Protein AF-A0A484WU39-F1 (afdb_monomer_lite)

Organism: NCBI:txid69218

Secondary structure (DSSP, 8-state):
---------HHHHHHHHHHHHHHHHHHH--S-GGG-------S-GGGGTB-TTS-B-EETTEE---HHHHHHHHHHHHHHHHHHHHHHHS-HHHHHHHHHHHHHHHHHHHHHTSHHHHT-EEEETTEEEEHHHHHIIIIIHHHSTT---TTPPPTT-TTT--HHHHHHHHHHS---TT-HHHHHHHHHHHHHHHHHHHHHHHT--HHHHHHHHHHHHHTT-TTGGGHHHHHHHHHHHH--TTTT-TTTT--BBPPBEETTEE--EEEEEGGGGTS-SSEEEEEESSHHHHHHHHHHHHTTSSTTTTTTSS-BTT-S---TT--SS--HHHHHT--GGGGGGTHHHHHHHT-----S-TT-B---TTHHHHHHHTT---TTTS-HHHHHHHHHHHHHTTS-TTSGGGHHHHHHHHHHHHHHHHHTTS--HHHHHHHH-

Structure (mmCIF, N/CA/C/O backbone):
data_AF-A0A484WU39-F1
#
_entry.id   AF-A0A484WU39-F1
#
loop_
_atom_site.group_PDB
_atom_site.id
_atom_site.type_symbol
_atom_site.label_atom_id
_atom_site.label_alt_id
_atom_site.label_comp_id
_atom_site.label_asym_id
_atom_site.label_entity_id
_atom_site.label_seq_id
_atom_site.pdbx_PDB_ins_code
_atom_site.Cartn_x
_atom_site.Cartn_y
_atom_site.Cartn_z
_atom_site.occupancy
_atom_site.B_iso_or_equiv
_atom_site.auth_seq_id
_atom_site.auth_comp_id
_atom_site.auth_asym_id
_atom_site.auth_atom_id
_atom_site.pdbx_PDB_model_num
ATOM 1 N N . MET A 1 1 ? 24.086 42.052 -12.060 1.00 35.50 1 MET A N 1
ATOM 2 C CA . MET A 1 1 ? 24.869 40.799 -11.997 1.00 35.50 1 MET A CA 1
ATOM 3 C C . MET A 1 1 ? 24.127 39.831 -11.094 1.00 35.50 1 MET A C 1
ATOM 5 O O . MET A 1 1 ? 24.145 40.022 -9.888 1.00 35.50 1 MET A O 1
ATOM 9 N N . TYR A 1 2 ? 23.417 38.855 -11.661 1.00 31.81 2 TYR A N 1
ATOM 10 C CA . TYR A 1 2 ? 22.875 37.745 -10.876 1.00 31.81 2 TYR A CA 1
ATOM 11 C C . TYR A 1 2 ? 24.023 36.770 -10.610 1.00 31.81 2 TYR A C 1
ATOM 13 O O . TYR A 1 2 ? 24.572 36.202 -11.552 1.00 31.81 2 TYR A O 1
ATOM 21 N N . GLN A 1 3 ? 24.427 36.626 -9.348 1.00 30.67 3 GLN A N 1
ATOM 22 C CA . GLN A 1 3 ? 25.352 35.571 -8.946 1.00 30.67 3 GLN A CA 1
ATOM 23 C C . GLN A 1 3 ? 24.655 34.226 -9.166 1.00 30.67 3 GLN A C 1
ATOM 25 O O . GLN A 1 3 ? 23.622 33.943 -8.560 1.00 30.67 3 GLN A O 1
ATOM 30 N N . SER A 1 4 ? 25.208 33.409 -10.062 1.00 32.44 4 SER A N 1
ATOM 31 C CA . SER A 1 4 ? 24.806 32.018 -10.217 1.00 32.44 4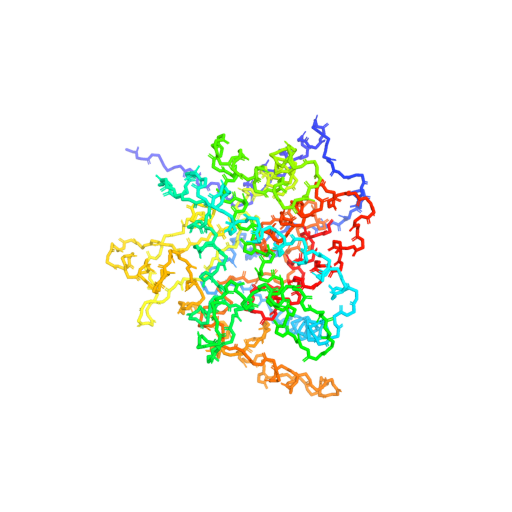 SER A CA 1
ATOM 32 C C . SER A 1 4 ? 25.128 31.287 -8.917 1.00 32.44 4 SER A C 1
ATOM 34 O O . SER A 1 4 ? 26.300 31.088 -8.591 1.00 32.44 4 SER A O 1
ATOM 36 N N . ALA A 1 5 ? 24.103 30.895 -8.162 1.00 38.00 5 ALA A N 1
ATOM 37 C CA . ALA A 1 5 ? 24.281 29.930 -7.090 1.00 38.00 5 ALA A CA 1
ATOM 38 C C . ALA A 1 5 ? 24.893 28.664 -7.707 1.00 38.00 5 ALA A C 1
ATOM 40 O O . ALA A 1 5 ? 24.279 28.035 -8.571 1.00 38.00 5 ALA A O 1
ATOM 41 N N . SER A 1 6 ? 26.128 28.347 -7.311 1.00 38.78 6 SER A N 1
ATOM 42 C CA . SER A 1 6 ? 26.809 27.118 -7.710 1.00 38.78 6 SER A CA 1
ATOM 43 C C . SER A 1 6 ? 25.911 25.935 -7.351 1.00 38.78 6 SER A C 1
ATOM 45 O O . SER A 1 6 ? 25.618 25.698 -6.175 1.00 38.78 6 SER A O 1
ATOM 47 N N . ARG A 1 7 ? 25.400 25.237 -8.371 1.00 44.28 7 ARG A N 1
ATOM 48 C CA . ARG A 1 7 ? 24.657 23.991 -8.185 1.00 44.28 7 ARG A CA 1
ATOM 49 C C . ARG A 1 7 ? 25.669 22.942 -7.747 1.00 44.28 7 ARG A C 1
ATOM 51 O O . ARG A 1 7 ? 26.420 22.442 -8.576 1.00 44.28 7 ARG A O 1
ATOM 58 N N . ARG A 1 8 ? 25.686 22.642 -6.448 1.00 52.34 8 ARG A N 1
ATOM 59 C CA . ARG A 1 8 ? 26.423 21.494 -5.911 1.00 52.34 8 ARG A CA 1
ATOM 60 C C . ARG A 1 8 ? 25.999 20.236 -6.663 1.00 52.34 8 ARG A C 1
ATOM 62 O O . ARG A 1 8 ? 24.806 20.041 -6.910 1.00 52.34 8 ARG A O 1
ATOM 69 N N . SER A 1 9 ? 26.967 19.408 -7.025 1.00 52.91 9 SER A N 1
ATOM 70 C CA . SER A 1 9 ? 26.707 18.122 -7.663 1.00 52.91 9 SER A CA 1
ATOM 71 C C . SER A 1 9 ? 26.017 17.158 -6.689 1.00 52.91 9 SER A C 1
ATOM 73 O O . SER A 1 9 ? 26.140 17.277 -5.466 1.00 52.91 9 SER A O 1
ATOM 75 N N . SER A 1 10 ? 25.291 16.172 -7.223 1.00 46.12 10 SER A N 1
ATOM 76 C CA . SER A 1 10 ? 24.667 15.113 -6.416 1.00 46.12 10 SER A CA 1
ATOM 77 C C . SER A 1 10 ? 25.695 14.338 -5.584 1.00 46.12 10 SER A C 1
ATOM 79 O O . SER A 1 10 ? 25.391 13.935 -4.464 1.00 46.12 10 SER A O 1
ATOM 81 N N . GLN A 1 11 ? 26.919 14.191 -6.101 1.00 51.00 11 GLN A N 1
ATOM 82 C CA . GLN A 1 11 ? 28.034 13.540 -5.416 1.00 51.00 11 GLN A CA 1
ATOM 83 C C . GLN A 1 11 ? 28.515 14.354 -4.204 1.00 51.00 11 GLN A C 1
ATOM 85 O O . GLN A 1 11 ? 28.617 13.816 -3.106 1.00 51.00 11 GLN A O 1
ATOM 90 N N . GLU A 1 12 ? 28.707 15.669 -4.354 1.00 56.34 12 GLU A N 1
ATOM 91 C CA . GLU A 1 12 ? 29.089 16.551 -3.238 1.00 56.34 12 GLU A CA 1
ATOM 92 C C . GLU A 1 12 ? 28.027 16.572 -2.130 1.00 56.34 12 GLU A C 1
ATOM 94 O O . GLU A 1 12 ? 28.353 16.559 -0.941 1.00 56.34 12 GLU A O 1
ATOM 99 N N . LEU A 1 13 ? 26.743 16.576 -2.509 1.00 52.53 13 LEU A N 1
ATOM 100 C CA . LEU A 1 13 ? 25.635 16.489 -1.556 1.00 52.53 13 LEU A CA 1
ATOM 101 C C . LEU A 1 13 ? 25.612 15.136 -0.831 1.00 52.53 13 LEU A C 1
ATOM 103 O O . LEU A 1 13 ? 25.341 15.100 0.370 1.00 52.53 13 LEU A O 1
ATOM 107 N N . TYR A 1 14 ? 25.910 14.042 -1.532 1.00 53.31 14 TYR A N 1
ATOM 108 C CA . TYR A 1 14 ? 25.995 12.704 -0.951 1.00 53.31 14 TYR A CA 1
ATOM 109 C C . TYR A 1 14 ? 27.147 12.583 0.054 1.00 53.31 14 TYR A C 1
ATOM 111 O O . TYR A 1 14 ? 26.922 12.130 1.180 1.00 53.31 14 TYR A O 1
ATOM 119 N N . ASP A 1 15 ? 28.346 13.043 -0.304 1.00 60.75 15 ASP A N 1
ATOM 120 C CA . ASP A 1 15 ? 29.535 12.947 0.548 1.00 60.75 15 ASP A CA 1
ATOM 121 C C . ASP A 1 15 ? 29.416 13.827 1.803 1.00 60.75 15 ASP A C 1
ATOM 123 O O . ASP A 1 15 ? 29.722 13.388 2.917 1.00 60.75 15 ASP A O 1
ATOM 127 N N . GLU A 1 16 ? 28.873 15.044 1.671 1.00 64.69 16 GLU A N 1
ATOM 128 C CA . GLU A 1 16 ? 28.603 15.919 2.818 1.00 64.69 16 GLU A CA 1
ATOM 129 C C . GLU A 1 16 ? 27.640 15.257 3.816 1.00 64.69 16 GLU A C 1
ATOM 131 O O . GLU A 1 16 ? 27.845 15.303 5.035 1.00 64.69 16 GLU A O 1
ATOM 136 N N . ARG A 1 17 ? 26.575 14.637 3.302 1.00 59.19 17 ARG A N 1
ATOM 137 C CA . ARG A 1 17 ? 25.551 13.994 4.127 1.00 59.19 17 ARG A CA 1
ATOM 138 C C . ARG A 1 17 ? 26.039 12.683 4.726 1.00 59.19 17 ARG A C 1
ATOM 140 O O . ARG A 1 17 ? 25.711 12.409 5.878 1.00 59.19 17 ARG A O 1
ATOM 147 N N . ARG A 1 18 ? 26.873 11.919 4.011 1.00 61.41 18 ARG A N 1
ATOM 148 C CA . ARG A 1 18 ? 27.587 10.757 4.559 1.00 61.41 18 ARG A CA 1
ATOM 149 C C . ARG A 1 18 ? 28.419 11.148 5.777 1.00 61.41 18 ARG A C 1
ATOM 151 O O . ARG A 1 18 ? 28.264 10.529 6.823 1.00 61.41 18 ARG A O 1
ATOM 158 N N . ARG A 1 19 ? 29.212 12.216 5.684 1.00 65.94 19 ARG A N 1
ATOM 159 C CA . ARG A 1 19 ? 30.026 12.692 6.812 1.00 65.94 19 ARG A CA 1
ATOM 160 C C . ARG A 1 19 ? 29.168 13.125 8.006 1.00 65.94 19 ARG A C 1
ATOM 162 O O . ARG A 1 19 ? 29.470 12.778 9.141 1.00 65.94 19 ARG A O 1
ATOM 169 N N . LYS A 1 20 ? 28.065 13.844 7.760 1.00 61.12 20 LYS A N 1
ATOM 170 C CA . LYS A 1 20 ? 27.102 14.222 8.816 1.00 61.12 20 LYS A CA 1
ATOM 171 C C . LYS A 1 20 ? 26.480 12.999 9.506 1.00 61.12 20 LYS A C 1
ATOM 173 O O . LYS A 1 20 ? 26.191 13.076 10.695 1.00 61.12 20 LYS A O 1
ATOM 178 N N . ARG A 1 21 ? 26.288 11.879 8.794 1.00 58.31 21 ARG A N 1
ATOM 179 C CA . ARG A 1 21 ? 25.801 10.611 9.372 1.00 58.31 21 ARG A CA 1
ATOM 180 C C . ARG A 1 21 ? 26.804 9.958 10.292 1.00 58.31 21 ARG A C 1
ATOM 182 O O . ARG A 1 21 ? 26.424 9.576 11.388 1.00 58.31 21 ARG A O 1
ATOM 189 N N . GLU A 1 22 ? 28.042 9.812 9.833 1.00 62.62 22 GLU A N 1
ATOM 190 C CA . GLU A 1 22 ? 29.118 9.214 10.629 1.00 62.62 22 GLU A CA 1
ATOM 191 C C . GLU A 1 22 ? 29.241 9.973 11.961 1.00 62.62 22 GLU A C 1
ATOM 193 O O . GLU A 1 22 ? 29.176 9.367 13.025 1.00 62.62 22 GLU A O 1
ATOM 198 N N . GLN A 1 23 ? 29.190 11.308 11.905 1.00 63.06 23 GLN A N 1
ATOM 199 C CA . GLN A 1 23 ? 29.169 12.172 13.090 1.00 63.06 23 GLN A CA 1
ATOM 200 C C . GLN A 1 23 ? 27.918 11.998 13.966 1.00 63.06 23 GLN A C 1
ATOM 202 O O . GLN A 1 23 ? 28.016 11.973 15.189 1.00 63.06 23 GLN A O 1
ATOM 207 N N . LYS A 1 24 ? 26.728 11.878 13.364 1.00 55.53 24 LYS A N 1
ATOM 208 C CA . LYS A 1 24 ? 25.477 11.677 14.110 1.00 55.53 24 LYS A CA 1
ATOM 209 C C . LYS A 1 24 ? 25.431 10.306 14.791 1.00 55.53 24 LYS A C 1
ATOM 211 O O . LYS A 1 24 ? 24.973 10.215 15.921 1.00 55.53 24 LYS A O 1
ATOM 216 N N . ARG A 1 25 ? 25.941 9.255 14.144 1.00 58.09 25 ARG A N 1
ATOM 217 C CA . ARG A 1 25 ? 26.070 7.907 14.724 1.00 58.09 25 ARG A CA 1
ATOM 218 C C . ARG A 1 25 ? 27.012 7.890 15.917 1.00 58.09 25 ARG A C 1
ATOM 220 O O . ARG A 1 25 ? 26.671 7.302 16.936 1.00 58.09 25 ARG A O 1
ATOM 227 N N . GLU A 1 26 ? 28.157 8.558 15.789 1.00 57.31 26 GLU A N 1
ATOM 228 C CA . GLU A 1 26 ? 29.127 8.710 16.877 1.00 57.31 26 GLU A CA 1
ATOM 229 C C . GLU A 1 26 ? 28.535 9.447 18.086 1.00 57.31 26 GLU A C 1
ATOM 231 O O . GLU A 1 26 ? 28.885 9.130 19.220 1.00 57.31 26 GLU A O 1
ATOM 236 N N . TYR A 1 27 ? 27.642 10.415 17.855 1.00 50.19 27 TYR A N 1
ATOM 237 C CA . TYR A 1 27 ? 27.148 11.307 18.906 1.00 50.19 27 TYR A CA 1
ATOM 238 C C . TYR A 1 27 ? 25.800 10.895 19.515 1.00 50.19 27 TYR A C 1
ATOM 240 O O . TYR A 1 27 ? 25.574 11.104 20.704 1.00 50.19 27 TYR A O 1
ATOM 248 N N . GLU A 1 28 ? 24.892 10.334 18.716 1.00 50.19 28 GLU A N 1
ATOM 249 C CA . GLU A 1 28 ? 23.502 10.073 19.115 1.00 50.19 28 GLU A CA 1
ATOM 250 C C . GLU A 1 28 ? 23.181 8.584 19.308 1.00 50.19 28 GLU A C 1
ATOM 252 O O . GLU A 1 28 ? 22.129 8.285 19.862 1.00 50.19 28 GLU A O 1
ATOM 257 N N . GLY A 1 29 ? 24.068 7.664 18.899 1.00 46.62 29 GLY A N 1
ATOM 258 C CA . GLY A 1 29 ? 23.895 6.214 19.059 1.00 46.62 29 GLY A CA 1
ATOM 259 C C . GLY A 1 29 ? 22.648 5.669 18.349 1.00 46.62 29 GLY A C 1
ATOM 260 O O . GLY A 1 29 ? 21.556 5.655 18.910 1.00 46.62 29 GLY A O 1
ATOM 261 N N . GLU A 1 30 ? 22.778 5.187 17.108 1.00 48.22 30 GLU A N 1
ATOM 262 C CA . GLU A 1 30 ? 21.625 4.600 16.406 1.00 48.22 30 GLU A CA 1
ATOM 263 C C . GLU A 1 30 ? 21.184 3.250 17.006 1.00 48.22 30 GLU A C 1
ATOM 265 O O . GLU A 1 30 ? 21.978 2.349 17.285 1.00 48.22 30 GLU A O 1
ATOM 270 N N . LEU A 1 31 ? 19.861 3.147 17.167 1.00 42.59 31 LEU A N 1
ATOM 271 C CA . LEU A 1 31 ? 19.065 2.018 17.640 1.00 42.59 31 LEU A CA 1
ATOM 272 C C . LEU A 1 31 ? 19.053 0.860 16.626 1.00 42.59 31 LEU A C 1
ATOM 274 O O . LEU A 1 31 ? 18.056 0.666 15.940 1.00 42.59 31 LEU A O 1
ATOM 278 N N . ASN A 1 32 ? 20.130 0.084 16.525 1.00 41.97 32 ASN A N 1
ATOM 279 C CA . ASN A 1 32 ? 20.010 -1.374 16.397 1.00 41.97 32 ASN A CA 1
ATOM 280 C C . ASN A 1 32 ? 21.382 -2.053 16.575 1.00 41.97 32 ASN A C 1
ATOM 282 O O . ASN A 1 32 ? 22.242 -1.924 15.702 1.00 41.97 32 ASN A O 1
ATOM 286 N N . PRO A 1 33 ? 21.600 -2.822 17.658 1.00 36.50 33 PRO A N 1
ATOM 287 C CA . PRO A 1 33 ? 22.814 -3.624 17.844 1.00 36.50 33 PRO A CA 1
ATOM 288 C C . PRO A 1 33 ? 23.061 -4.643 16.715 1.00 36.50 33 PRO A C 1
ATOM 290 O O . PRO A 1 33 ? 24.196 -5.073 16.515 1.00 36.50 33 PRO A O 1
ATOM 293 N N . GLU A 1 34 ? 22.021 -5.004 15.955 1.00 37.81 34 GLU A N 1
ATOM 294 C CA . GLU A 1 34 ? 22.088 -5.966 14.845 1.00 37.81 34 GLU A CA 1
ATOM 295 C C . GLU A 1 34 ? 22.622 -5.377 13.527 1.00 37.81 34 GLU A C 1
ATOM 297 O O . GLU A 1 34 ? 22.935 -6.121 12.602 1.00 37.81 34 GLU A O 1
ATOM 302 N N . GLN A 1 35 ? 22.850 -4.059 13.443 1.00 42.84 35 GLN A N 1
ATOM 303 C CA . GLN A 1 35 ? 23.537 -3.441 12.296 1.00 42.84 35 GLN A CA 1
ATOM 304 C C . GLN A 1 35 ? 25.073 -3.483 12.399 1.00 42.84 35 GLN A C 1
ATOM 306 O O . GLN A 1 35 ? 25.769 -2.878 11.585 1.00 42.84 35 GLN A O 1
ATOM 311 N N . ASN A 1 36 ? 25.624 -4.284 13.318 1.00 36.28 36 ASN A N 1
ATOM 312 C CA . ASN A 1 36 ? 27.038 -4.688 13.326 1.00 36.28 36 ASN A CA 1
ATOM 313 C C . ASN A 1 36 ? 27.390 -5.705 12.217 1.00 36.28 36 ASN A C 1
ATOM 315 O O . ASN A 1 36 ? 28.358 -6.456 12.324 1.00 36.28 36 ASN A O 1
ATOM 319 N N . LEU A 1 37 ? 26.642 -5.715 11.113 1.00 35.12 37 LEU A N 1
ATOM 320 C CA . LEU A 1 37 ? 27.137 -6.232 9.847 1.00 35.12 37 LEU A CA 1
ATOM 321 C C . LEU A 1 37 ? 28.047 -5.163 9.246 1.00 35.12 37 LEU A C 1
ATOM 323 O O . LEU A 1 37 ? 27.627 -4.356 8.418 1.00 35.12 37 LEU A O 1
ATOM 327 N N . THR A 1 38 ? 29.315 -5.169 9.655 1.00 32.59 38 THR A N 1
ATOM 328 C CA . THR A 1 38 ? 30.425 -4.581 8.899 1.00 32.59 38 THR A CA 1
ATOM 329 C C . THR A 1 38 ? 30.429 -5.188 7.495 1.00 32.59 38 THR A C 1
ATOM 331 O O . THR A 1 38 ? 31.120 -6.160 7.208 1.00 32.59 38 THR A O 1
ATOM 334 N N . THR A 1 39 ? 29.605 -4.647 6.600 1.00 41.03 39 THR A N 1
ATOM 335 C CA . THR A 1 39 ? 29.518 -5.103 5.219 1.00 41.03 39 THR A CA 1
ATOM 336 C C . THR A 1 39 ? 30.247 -4.117 4.330 1.00 41.03 39 THR A C 1
ATOM 338 O O . THR A 1 39 ? 29.857 -2.975 4.109 1.00 41.03 39 THR A O 1
ATOM 341 N N . HIS A 1 40 ? 31.383 -4.613 3.855 1.00 37.16 40 HIS A N 1
ATOM 342 C CA . HIS A 1 40 ? 32.218 -4.083 2.798 1.00 37.16 40 HIS A CA 1
ATOM 343 C C . HIS A 1 40 ? 31.400 -3.784 1.532 1.00 37.16 40 HIS A C 1
ATOM 345 O O . HIS A 1 40 ? 31.310 -4.615 0.630 1.00 37.16 40 HIS A O 1
ATOM 351 N N . VAL A 1 41 ? 30.831 -2.586 1.427 1.00 38.12 41 VAL A N 1
ATOM 352 C CA . VAL A 1 41 ? 30.378 -2.052 0.140 1.00 38.12 41 VAL A CA 1
ATOM 353 C C . VAL A 1 41 ? 31.490 -1.152 -0.393 1.00 38.12 41 VAL A C 1
ATOM 355 O O . VAL A 1 41 ? 31.602 0.012 -0.021 1.00 38.12 41 VAL A O 1
ATOM 358 N N . ASN A 1 42 ? 32.364 -1.718 -1.231 1.00 36.50 42 ASN A N 1
ATOM 359 C CA . ASN A 1 42 ? 33.286 -0.922 -2.041 1.00 36.50 42 ASN A CA 1
ATOM 360 C C . ASN A 1 42 ? 32.492 -0.273 -3.190 1.00 36.50 42 ASN A C 1
ATOM 362 O O . ASN A 1 42 ? 31.865 -0.986 -3.979 1.00 36.50 42 ASN A O 1
ATOM 366 N N . GLY A 1 43 ? 32.539 1.059 -3.273 1.00 41.81 43 GLY A N 1
ATOM 367 C CA . GLY A 1 43 ? 31.878 1.877 -4.302 1.00 41.81 43 GLY A CA 1
ATOM 368 C C . GLY A 1 43 ? 30.661 2.657 -3.791 1.00 41.81 43 GLY A C 1
ATOM 369 O O . GLY A 1 43 ? 29.949 2.216 -2.887 1.00 41.81 43 GLY A O 1
ATOM 370 N N . SER A 1 44 ? 30.430 3.847 -4.351 1.00 45.62 44 SER A N 1
ATOM 371 C CA . SER A 1 44 ? 29.273 4.691 -4.026 1.00 45.62 44 SER A CA 1
ATOM 372 C C . SER A 1 44 ? 27.963 4.058 -4.518 1.00 45.62 44 SER A C 1
ATOM 374 O O . SER A 1 44 ? 27.888 3.562 -5.639 1.00 45.62 44 SER A O 1
ATOM 376 N N . VAL A 1 45 ? 26.877 4.139 -3.734 1.00 47.25 45 VAL A N 1
ATOM 377 C CA . VAL A 1 45 ? 25.521 3.787 -4.218 1.00 47.25 45 VAL A CA 1
ATOM 378 C C . VAL A 1 45 ? 25.155 4.620 -5.458 1.00 47.25 45 VAL A C 1
ATOM 380 O O . VAL A 1 45 ? 24.414 4.148 -6.320 1.00 47.25 45 VAL A O 1
ATOM 383 N N . LEU A 1 46 ? 25.732 5.824 -5.585 1.00 43.97 46 LEU A N 1
ATOM 384 C CA . LEU A 1 46 ? 25.581 6.678 -6.760 1.00 43.97 46 LEU A CA 1
ATOM 385 C C . LEU A 1 46 ? 26.244 6.103 -8.011 1.00 43.97 46 LEU A C 1
ATOM 387 O O . LEU A 1 46 ? 25.619 6.170 -9.059 1.00 43.97 46 LEU A O 1
ATOM 391 N N . GLU A 1 47 ? 27.408 5.448 -7.913 1.00 45.81 47 GLU A N 1
ATOM 392 C CA . GLU A 1 47 ? 28.116 4.860 -9.072 1.00 45.81 47 GLU A CA 1
ATOM 393 C C . GLU A 1 47 ? 27.250 3.856 -9.853 1.00 45.81 47 GLU A C 1
ATOM 395 O O . GLU A 1 47 ? 27.507 3.587 -11.021 1.00 45.81 47 GLU A O 1
ATOM 400 N N . ARG A 1 48 ? 26.208 3.298 -9.222 1.00 49.56 48 ARG A N 1
ATOM 401 C CA . ARG A 1 48 ? 25.285 2.325 -9.831 1.00 49.56 48 ARG A CA 1
ATOM 402 C C . ARG A 1 48 ? 24.036 2.953 -10.454 1.00 49.56 48 ARG A C 1
ATOM 404 O O . ARG A 1 48 ? 23.289 2.245 -11.125 1.00 49.56 48 ARG A O 1
ATOM 411 N N . ILE A 1 49 ? 23.788 4.241 -10.209 1.00 47.91 49 ILE A N 1
ATOM 412 C CA . ILE A 1 49 ? 22.632 4.995 -10.728 1.00 47.91 49 ILE A CA 1
ATOM 413 C C . ILE A 1 49 ? 23.035 6.292 -11.444 1.00 47.91 49 ILE A C 1
ATOM 415 O O . ILE A 1 49 ? 22.169 7.052 -11.876 1.00 47.91 49 ILE A O 1
ATOM 419 N N . THR A 1 50 ? 24.333 6.562 -11.570 1.00 47.19 50 THR A N 1
ATOM 420 C CA . THR A 1 50 ? 24.893 7.663 -12.352 1.00 47.19 50 THR A CA 1
ATOM 421 C C . THR A 1 50 ? 25.557 7.138 -13.623 1.00 47.19 50 THR A C 1
ATOM 423 O O . THR A 1 50 ? 26.050 6.015 -13.637 1.00 47.19 50 THR A O 1
ATOM 426 N N . ASN A 1 51 ? 25.581 7.931 -14.696 1.00 51.94 51 ASN A N 1
ATOM 427 C CA . ASN A 1 51 ? 26.369 7.610 -15.890 1.00 51.94 51 ASN A CA 1
ATOM 428 C C . ASN A 1 51 ? 27.877 7.787 -15.614 1.00 51.94 51 ASN A C 1
ATOM 430 O O . ASN A 1 51 ? 28.272 8.230 -14.534 1.00 51.94 51 ASN A O 1
ATOM 434 N N . ASP A 1 52 ? 28.707 7.506 -16.621 1.00 46.75 52 ASP A N 1
ATOM 435 C CA . ASP A 1 52 ? 30.173 7.661 -16.571 1.00 46.75 52 ASP A CA 1
ATOM 436 C C . ASP A 1 52 ? 30.639 9.108 -16.281 1.00 46.75 52 ASP A C 1
ATOM 438 O O . ASP A 1 52 ? 31.809 9.347 -15.992 1.00 46.75 52 ASP A O 1
ATOM 442 N N . GLU A 1 53 ? 29.724 10.081 -16.324 1.00 50.28 53 GLU A N 1
ATOM 443 C CA . GLU A 1 53 ? 29.955 11.502 -16.039 1.00 50.28 53 GLU A CA 1
ATOM 444 C C . GLU A 1 53 ? 29.464 11.909 -14.632 1.00 50.28 53 GLU A C 1
ATOM 446 O O . GLU A 1 53 ? 29.531 13.082 -14.261 1.00 50.28 53 GLU A O 1
ATOM 451 N N . GLY A 1 54 ? 28.941 10.964 -13.838 1.00 48.00 54 GLY A N 1
ATOM 452 C CA . GLY A 1 54 ? 28.412 11.213 -12.493 1.00 48.00 54 GLY A CA 1
ATOM 453 C C . GLY A 1 54 ? 27.011 11.840 -12.456 1.00 48.00 54 GLY A C 1
ATOM 454 O O . GLY A 1 54 ? 26.533 12.223 -11.385 1.00 48.00 54 GLY A O 1
ATOM 455 N N . ALA A 1 55 ? 26.317 11.944 -13.595 1.00 47.97 55 ALA A N 1
ATOM 456 C CA . ALA A 1 55 ? 24.942 12.429 -13.655 1.00 47.97 55 ALA A CA 1
ATOM 457 C C . ALA A 1 55 ? 23.963 11.312 -13.276 1.00 47.97 55 ALA A C 1
ATOM 459 O O . ALA A 1 55 ? 24.006 10.229 -13.853 1.00 47.97 55 ALA A O 1
ATOM 460 N N . VAL A 1 56 ? 23.060 11.580 -12.325 1.00 50.75 56 VAL A N 1
ATOM 461 C CA . VAL A 1 56 ? 22.000 10.640 -11.915 1.00 50.75 56 VAL A CA 1
ATOM 462 C C . VAL A 1 56 ? 21.123 10.321 -13.125 1.00 50.75 56 VAL A C 1
ATOM 464 O O . VAL A 1 56 ? 20.437 11.203 -13.639 1.00 50.75 56 VAL A O 1
ATOM 467 N N . VAL A 1 57 ? 21.113 9.064 -13.566 1.00 50.16 57 VAL A N 1
ATOM 468 C CA . VAL A 1 57 ? 20.293 8.603 -14.695 1.00 50.16 57 VAL A CA 1
ATOM 469 C C . VAL A 1 57 ? 18.970 8.063 -14.163 1.00 50.16 57 VAL A C 1
ATOM 471 O O . VAL A 1 57 ? 18.636 6.893 -14.309 1.00 50.16 57 VAL A O 1
ATOM 474 N N . SER A 1 58 ? 18.229 8.935 -13.487 1.00 48.50 58 SER A N 1
ATOM 475 C CA . SER A 1 58 ? 16.800 8.771 -13.239 1.00 48.50 58 SER A CA 1
ATOM 476 C C . SER A 1 58 ? 16.110 9.840 -14.064 1.00 48.50 58 SER A C 1
ATOM 478 O O . SER A 1 58 ? 16.108 11.012 -13.682 1.00 48.50 58 SER A O 1
ATOM 480 N N . SER A 1 59 ? 15.546 9.454 -15.200 1.00 51.41 59 SER A N 1
ATOM 481 C CA . SER A 1 59 ? 14.788 10.366 -16.049 1.00 51.41 59 SER A CA 1
ATOM 482 C C . SER A 1 59 ? 13.343 9.877 -16.218 1.00 51.41 59 SER A C 1
ATOM 484 O O . SER A 1 59 ? 13.008 8.752 -15.829 1.00 51.41 59 SER A O 1
ATOM 486 N N . PRO A 1 60 ? 12.436 10.690 -16.787 1.00 48.81 60 PRO A N 1
ATOM 487 C CA . PRO A 1 60 ? 11.104 10.219 -17.178 1.00 48.81 60 PRO A CA 1
ATOM 488 C C . PRO A 1 60 ? 11.138 8.976 -18.093 1.00 48.81 60 PRO A C 1
ATOM 490 O O . PRO A 1 60 ? 10.182 8.199 -18.129 1.00 48.81 60 PRO A O 1
ATOM 493 N N . GLU A 1 61 ? 12.250 8.757 -18.797 1.00 52.69 61 GLU A N 1
ATOM 494 C CA . GLU A 1 61 ? 12.534 7.600 -19.654 1.00 52.69 61 GLU A CA 1
ATOM 495 C C . GLU A 1 61 ? 13.001 6.355 -18.875 1.00 52.69 61 GLU A C 1
ATOM 497 O O . GLU A 1 61 ? 13.042 5.259 -19.434 1.00 52.69 61 GLU A O 1
ATOM 502 N N . GLY A 1 62 ? 13.276 6.490 -17.576 1.00 57.19 62 GLY A N 1
ATOM 503 C CA . GLY A 1 62 ? 13.685 5.413 -16.681 1.00 57.19 62 GLY A CA 1
ATOM 504 C C . GLY A 1 62 ? 15.178 5.432 -16.363 1.00 57.19 62 GLY A C 1
ATOM 505 O O . GLY A 1 62 ? 15.842 6.466 -16.427 1.00 57.19 62 GLY A O 1
ATOM 506 N N . VAL A 1 63 ? 15.691 4.267 -15.972 1.00 59.34 63 VAL A N 1
ATOM 507 C CA . VAL A 1 63 ? 17.088 4.071 -15.566 1.00 59.34 63 VAL A CA 1
ATOM 508 C C . VAL A 1 63 ? 17.842 3.436 -16.712 1.00 59.34 63 VAL A C 1
ATOM 510 O O . VAL A 1 63 ? 17.427 2.385 -17.208 1.00 59.34 63 VAL A O 1
ATOM 513 N N . ASN A 1 64 ? 18.957 4.035 -17.122 1.00 57.38 64 ASN A N 1
ATOM 514 C CA . ASN A 1 64 ? 19.803 3.410 -18.127 1.00 57.38 64 ASN A CA 1
ATOM 515 C C . ASN A 1 64 ? 20.613 2.282 -17.477 1.00 57.38 64 ASN A C 1
ATOM 517 O O . ASN A 1 64 ? 21.496 2.527 -16.659 1.00 57.38 64 ASN A O 1
ATOM 521 N N . ILE A 1 65 ? 20.286 1.041 -17.827 1.00 64.88 65 ILE A N 1
ATOM 522 C CA . ILE A 1 65 ? 20.965 -0.158 -17.341 1.00 64.88 65 ILE A CA 1
ATOM 523 C C . ILE A 1 65 ? 21.565 -0.915 -18.521 1.00 64.88 65 ILE A C 1
ATOM 525 O O . ILE A 1 65 ? 20.958 -1.027 -19.586 1.00 64.88 65 ILE A O 1
ATOM 529 N N . ASN A 1 66 ? 22.766 -1.459 -18.331 1.00 63.09 66 ASN A N 1
ATOM 530 C CA . ASN A 1 66 ? 23.419 -2.242 -19.375 1.00 63.09 66 ASN A CA 1
ATOM 531 C C . ASN A 1 66 ? 22.654 -3.563 -19.659 1.00 63.09 66 ASN A C 1
ATOM 533 O O . ASN A 1 66 ? 21.882 -4.029 -18.812 1.00 63.09 66 ASN A O 1
ATOM 537 N N . PRO A 1 67 ? 22.886 -4.212 -20.819 1.00 72.69 67 PRO A N 1
ATOM 538 C CA . PRO A 1 67 ? 22.152 -5.418 -21.211 1.00 72.69 67 PRO A CA 1
ATOM 539 C C . PRO A 1 67 ? 22.245 -6.587 -20.220 1.00 72.69 67 PRO A C 1
ATOM 541 O O . PRO A 1 67 ? 21.242 -7.253 -19.983 1.00 72.69 67 PRO A O 1
ATOM 544 N N . LYS A 1 68 ? 23.409 -6.809 -19.590 1.00 71.50 68 LYS A N 1
ATOM 545 C CA . LYS A 1 68 ? 23.592 -7.896 -18.608 1.00 71.50 68 LYS A CA 1
ATOM 546 C C . LYS A 1 68 ? 22.764 -7.657 -17.346 1.00 71.50 68 LYS A C 1
ATOM 548 O O . LYS A 1 68 ? 22.137 -8.575 -16.828 1.00 71.50 68 LYS A O 1
ATOM 553 N N . THR A 1 69 ? 22.733 -6.416 -16.862 1.00 69.81 69 THR A N 1
ATOM 554 C CA . THR A 1 69 ? 21.887 -6.024 -15.728 1.00 69.81 69 THR A CA 1
ATOM 555 C C . THR A 1 69 ? 20.409 -6.176 -16.076 1.00 69.81 69 THR A C 1
ATOM 557 O O . THR A 1 69 ? 19.640 -6.664 -15.251 1.00 69.81 69 THR A O 1
ATOM 560 N N . LYS A 1 70 ? 20.009 -5.819 -17.304 1.00 75.12 70 LYS A N 1
ATOM 561 C CA . LYS A 1 70 ? 18.632 -5.999 -17.783 1.00 75.12 70 LYS A CA 1
ATOM 562 C C . LYS A 1 70 ? 18.217 -7.475 -17.781 1.00 75.12 70 LYS A C 1
ATOM 564 O O . LYS A 1 70 ? 17.139 -7.794 -17.289 1.00 75.12 70 LYS A O 1
ATOM 569 N N . GLU A 1 71 ? 19.083 -8.365 -18.262 1.00 81.56 71 GLU A N 1
ATOM 570 C CA . GLU A 1 71 ? 18.856 -9.817 -18.247 1.00 81.56 71 GLU A CA 1
ATOM 571 C C . GLU A 1 71 ? 18.731 -10.363 -16.815 1.00 81.56 71 GLU A C 1
ATOM 573 O O . GLU A 1 71 ? 17.760 -11.048 -16.492 1.00 81.56 71 GLU A O 1
ATOM 578 N N . LEU A 1 72 ? 19.641 -9.987 -15.909 1.00 80.81 72 LEU A N 1
ATOM 579 C CA . LEU A 1 72 ? 19.558 -10.379 -14.497 1.00 80.81 72 LEU A CA 1
ATOM 580 C C . LEU A 1 72 ? 18.253 -9.899 -13.839 1.00 80.81 72 LEU A C 1
ATOM 582 O O . LEU A 1 72 ? 17.594 -10.660 -13.129 1.00 80.81 72 LEU A O 1
ATOM 586 N N . MET A 1 73 ? 17.856 -8.647 -14.084 1.00 80.25 73 MET A N 1
ATOM 587 C CA . MET A 1 73 ? 16.608 -8.090 -13.557 1.00 80.25 73 MET A CA 1
ATOM 588 C C . MET A 1 73 ? 15.380 -8.838 -14.077 1.00 80.25 73 MET A C 1
ATOM 590 O O . MET A 1 73 ? 14.443 -9.053 -13.311 1.00 80.25 73 MET A O 1
ATOM 594 N N . PHE A 1 74 ? 15.384 -9.264 -15.340 1.00 86.81 74 PHE A N 1
ATOM 595 C CA . PHE A 1 74 ? 14.305 -10.075 -15.896 1.00 86.81 74 PHE A CA 1
ATOM 596 C C . PHE A 1 74 ? 14.162 -11.409 -15.146 1.00 86.81 74 PHE A C 1
ATOM 598 O O . PHE A 1 74 ? 13.072 -11.742 -14.673 1.00 86.81 74 PHE A O 1
ATOM 605 N N . HIS A 1 75 ? 15.264 -12.133 -14.938 1.00 89.44 75 HIS A N 1
ATOM 606 C CA . HIS A 1 75 ? 15.247 -13.383 -14.172 1.00 89.44 75 HIS A CA 1
ATOM 607 C C . HIS A 1 75 ? 14.819 -13.182 -12.711 1.00 89.44 75 HIS A C 1
ATOM 609 O O . HIS A 1 75 ? 14.049 -13.988 -12.183 1.00 89.44 75 HIS A O 1
ATOM 615 N N . ASN A 1 76 ? 15.243 -12.087 -12.075 1.00 87.25 76 ASN A N 1
ATOM 616 C CA . ASN A 1 76 ? 14.808 -11.745 -10.720 1.00 87.25 76 ASN A CA 1
ATOM 617 C C . ASN A 1 76 ? 13.302 -11.468 -10.657 1.00 87.25 76 ASN A C 1
ATOM 619 O O . ASN A 1 76 ? 12.628 -11.993 -9.776 1.00 87.25 76 ASN A O 1
ATOM 623 N N . LYS A 1 77 ? 12.739 -10.721 -11.614 1.00 89.25 77 LYS A N 1
ATOM 624 C CA . LYS A 1 77 ? 11.286 -10.489 -11.679 1.00 89.25 77 LYS A CA 1
ATOM 625 C C . LYS A 1 77 ? 10.501 -11.790 -11.847 1.00 89.25 77 LYS A C 1
ATOM 627 O O . LYS A 1 77 ? 9.437 -11.926 -11.249 1.00 89.25 77 LYS A O 1
ATOM 632 N N . LEU A 1 78 ? 11.012 -12.752 -12.622 1.00 92.31 78 LEU A N 1
ATOM 633 C CA . LEU A 1 78 ? 10.396 -14.080 -12.747 1.00 92.31 78 LEU A CA 1
ATOM 634 C C . LEU A 1 78 ? 10.410 -14.841 -11.417 1.00 92.31 78 LEU A C 1
ATOM 636 O O . LEU A 1 78 ? 9.397 -15.434 -11.043 1.00 92.31 78 LEU A O 1
ATOM 640 N N . LEU A 1 79 ? 11.535 -14.812 -10.696 1.00 92.38 79 LEU A N 1
ATOM 641 C CA . LEU A 1 79 ? 11.644 -15.420 -9.370 1.00 92.38 79 LEU A CA 1
ATOM 642 C C . LEU A 1 79 ? 10.673 -14.768 -8.379 1.00 92.38 79 LEU A C 1
ATOM 644 O O . LEU A 1 79 ? 9.932 -15.471 -7.699 1.00 92.38 79 LEU A O 1
ATOM 648 N N . GLU A 1 80 ? 10.634 -13.439 -8.325 1.00 92.56 80 GLU A N 1
ATOM 649 C CA . GLU A 1 80 ? 9.739 -12.707 -7.430 1.00 92.56 80 GLU A CA 1
ATOM 650 C C . GLU A 1 80 ? 8.264 -12.937 -7.755 1.00 92.56 80 GLU A C 1
ATOM 652 O O . GLU A 1 80 ? 7.471 -13.154 -6.841 1.00 92.56 80 GLU A O 1
ATOM 657 N N . ALA A 1 81 ? 7.895 -12.959 -9.040 1.00 94.12 81 ALA A N 1
ATOM 658 C CA . ALA A 1 81 ? 6.541 -13.307 -9.456 1.00 94.12 81 ALA A CA 1
ATOM 659 C C . ALA A 1 81 ? 6.186 -14.724 -8.986 1.00 94.12 81 ALA A C 1
ATOM 661 O O . ALA A 1 81 ? 5.105 -14.949 -8.449 1.00 94.12 81 ALA A O 1
ATOM 662 N N . TRP A 1 82 ? 7.106 -15.684 -9.121 1.00 94.44 82 TRP A N 1
ATOM 663 C CA . TRP A 1 82 ? 6.895 -17.043 -8.628 1.00 94.44 82 TRP A CA 1
ATOM 664 C C . TRP A 1 82 ? 6.733 -17.092 -7.102 1.00 94.44 82 TRP A C 1
ATOM 666 O O . TRP A 1 82 ? 5.811 -17.748 -6.619 1.00 94.44 82 TRP A O 1
ATOM 676 N N . ILE A 1 83 ? 7.562 -16.378 -6.337 1.00 94.94 83 ILE A N 1
ATOM 677 C CA . ILE A 1 83 ? 7.428 -16.274 -4.874 1.00 94.94 83 ILE A CA 1
ATOM 678 C C . ILE A 1 83 ? 6.067 -15.668 -4.507 1.00 94.94 83 ILE A C 1
ATOM 680 O O . ILE A 1 83 ? 5.328 -16.262 -3.721 1.00 94.94 83 ILE A O 1
ATOM 684 N N . ALA A 1 84 ? 5.693 -14.547 -5.131 1.00 96.38 84 ALA A N 1
ATOM 685 C CA . ALA A 1 84 ? 4.416 -13.880 -4.899 1.00 96.38 84 ALA A CA 1
ATOM 686 C C . ALA A 1 84 ? 3.228 -14.807 -5.181 1.00 96.38 84 ALA A C 1
ATOM 688 O O . ALA A 1 84 ? 2.321 -14.916 -4.363 1.00 96.38 84 ALA A O 1
ATOM 689 N N . ILE A 1 85 ? 3.246 -15.517 -6.313 1.00 95.94 85 ILE A N 1
ATOM 690 C CA . ILE A 1 85 ? 2.223 -16.500 -6.694 1.00 95.94 85 ILE A CA 1
ATOM 691 C C . ILE A 1 85 ? 2.055 -17.570 -5.611 1.00 95.94 85 ILE A C 1
ATOM 693 O O . ILE A 1 85 ? 0.923 -17.928 -5.290 1.00 95.94 85 ILE A O 1
ATOM 697 N N . ASN A 1 86 ? 3.156 -18.095 -5.065 1.00 95.25 86 ASN A N 1
ATOM 698 C CA . ASN A 1 86 ? 3.089 -19.133 -4.038 1.00 95.25 86 ASN A CA 1
ATOM 699 C C . ASN A 1 86 ? 2.565 -18.577 -2.711 1.00 95.25 86 ASN A C 1
ATOM 701 O O . ASN A 1 86 ? 1.639 -19.163 -2.170 1.00 95.25 86 ASN A O 1
ATOM 705 N N . ILE A 1 87 ? 3.063 -17.429 -2.237 1.00 96.31 87 ILE A N 1
ATOM 706 C CA . ILE A 1 87 ? 2.562 -16.793 -1.004 1.00 96.31 87 ILE A CA 1
ATOM 707 C C . ILE A 1 87 ? 1.067 -16.474 -1.123 1.00 96.31 87 ILE A C 1
ATOM 709 O O . ILE A 1 87 ? 0.294 -16.703 -0.202 1.00 96.31 87 ILE A O 1
ATOM 713 N N . LEU A 1 88 ? 0.627 -15.959 -2.270 1.00 96.56 88 LEU A N 1
ATOM 714 C CA . LEU A 1 88 ? -0.768 -15.579 -2.471 1.00 96.56 88 LEU A CA 1
ATOM 715 C C . LEU A 1 88 ? -1.711 -16.786 -2.578 1.00 96.56 88 LEU A C 1
ATOM 717 O O . LEU A 1 88 ? -2.859 -16.704 -2.143 1.00 96.56 88 LEU A O 1
ATOM 721 N N . ASN A 1 89 ? -1.253 -17.893 -3.165 1.00 95.44 89 ASN A N 1
ATOM 722 C CA . ASN A 1 89 ? -2.067 -19.100 -3.317 1.00 95.44 89 ASN A CA 1
ATOM 723 C C . ASN A 1 89 ? -1.993 -20.036 -2.112 1.00 95.44 89 ASN A C 1
ATOM 725 O O . ASN A 1 89 ? -2.971 -20.722 -1.847 1.00 95.44 89 ASN A O 1
ATOM 729 N N . GLU A 1 90 ? -0.873 -20.065 -1.400 1.00 95.69 90 GLU A N 1
ATOM 730 C CA . GLU A 1 90 ? -0.590 -20.941 -0.263 1.00 95.69 90 GLU A CA 1
ATOM 731 C C . GLU A 1 90 ? 0.000 -20.100 0.884 1.00 95.69 90 GLU A C 1
ATOM 733 O O . GLU A 1 90 ? 1.192 -20.184 1.182 1.00 95.69 90 GLU A O 1
ATOM 738 N N . PRO A 1 91 ? -0.817 -19.248 1.528 1.00 94.19 91 PRO A N 1
ATOM 739 C CA . PRO A 1 91 ? -0.322 -18.210 2.429 1.00 94.19 91 PRO A CA 1
ATOM 740 C C . PRO A 1 91 ? 0.263 -18.719 3.750 1.00 94.19 91 PRO A C 1
ATOM 742 O O . PRO A 1 91 ? 0.885 -17.930 4.449 1.00 94.19 91 PRO A O 1
ATOM 745 N N . GLY A 1 92 ? 0.092 -19.996 4.113 1.00 94.44 92 GLY A N 1
ATOM 746 C CA . GLY A 1 92 ? 0.736 -20.595 5.291 1.00 94.44 92 GLY A CA 1
ATOM 747 C C . GLY A 1 92 ? 0.649 -19.720 6.551 1.00 94.44 92 GLY A C 1
ATOM 748 O O . GLY A 1 92 ? -0.428 -19.249 6.920 1.00 94.44 92 GLY A O 1
ATOM 749 N N . GLU A 1 93 ? 1.795 -19.467 7.184 1.00 94.12 93 GLU A N 1
ATOM 750 C CA . GLU A 1 93 ? 1.909 -18.606 8.370 1.00 94.12 93 GLU A CA 1
ATOM 751 C C . GLU A 1 93 ? 1.556 -17.141 8.098 1.00 94.12 93 GLU A C 1
ATOM 753 O O . GLU A 1 93 ? 0.915 -16.511 8.939 1.00 94.12 93 GLU A O 1
ATOM 758 N N . THR A 1 94 ? 1.873 -16.608 6.911 1.00 95.50 94 THR A N 1
ATOM 759 C CA . THR A 1 94 ? 1.409 -15.275 6.493 1.00 95.50 94 THR A CA 1
ATOM 760 C C . THR A 1 94 ? -0.114 -15.188 6.590 1.00 95.50 94 THR A C 1
ATOM 762 O O . THR A 1 94 ? -0.641 -14.191 7.075 1.00 95.50 94 THR A O 1
ATOM 765 N N . GLY A 1 95 ? -0.836 -16.238 6.187 1.00 96.62 95 GLY A N 1
ATOM 766 C CA . GLY A 1 95 ? -2.294 -16.308 6.304 1.00 96.62 95 GLY A CA 1
ATOM 767 C C . GLY A 1 95 ? -2.777 -16.287 7.755 1.00 96.62 95 GLY A C 1
ATOM 768 O O . GLY A 1 95 ? -3.703 -15.543 8.077 1.00 96.62 95 GLY A O 1
ATOM 769 N N . THR A 1 96 ? -2.121 -17.046 8.635 1.00 96.50 96 THR A N 1
ATOM 770 C CA . THR A 1 96 ? -2.427 -17.084 10.075 1.00 96.50 96 THR A CA 1
ATOM 771 C C . THR A 1 96 ? -2.249 -15.715 10.728 1.00 96.50 96 THR A C 1
ATOM 773 O O . THR A 1 96 ? -3.163 -15.224 11.394 1.00 96.50 96 THR A O 1
ATOM 776 N N . TRP A 1 97 ? -1.108 -15.061 10.504 1.00 96.75 97 TRP A N 1
ATOM 777 C CA . TRP A 1 97 ? -0.842 -13.743 11.076 1.00 96.75 97 TRP A CA 1
ATOM 778 C C . TRP A 1 97 ? -1.745 -12.663 10.471 1.00 96.75 97 TRP A C 1
ATOM 780 O O . TRP A 1 97 ? -2.267 -11.822 11.204 1.00 96.75 97 TRP A O 1
ATOM 790 N N . LEU A 1 98 ? -2.029 -12.715 9.163 1.00 97.19 98 LEU A N 1
ATOM 791 C CA . LEU A 1 98 ? -3.022 -11.830 8.547 1.00 97.19 98 LEU A CA 1
ATOM 792 C C . LEU A 1 98 ? -4.395 -11.988 9.200 1.00 97.19 98 LEU A C 1
ATOM 794 O O . LEU A 1 98 ? -5.028 -10.977 9.495 1.00 97.19 98 LEU A O 1
ATOM 798 N N . ASP A 1 99 ? -4.859 -13.213 9.454 1.00 97.81 99 ASP A N 1
ATOM 799 C CA . ASP A 1 99 ? -6.125 -13.458 10.152 1.00 97.81 99 ASP A CA 1
ATOM 800 C C . ASP A 1 99 ? -6.124 -12.828 11.551 1.00 97.81 99 ASP A C 1
ATOM 802 O O . ASP A 1 99 ? -7.096 -12.173 11.928 1.00 97.81 99 ASP A O 1
ATOM 806 N N . GLU A 1 100 ? -5.028 -12.940 12.305 1.00 96.44 100 GLU A N 1
ATOM 807 C CA . GLU A 1 100 ? -4.924 -12.300 13.617 1.00 96.44 100 GLU A CA 1
ATOM 808 C C . GLU A 1 100 ? -5.057 -10.774 13.524 1.00 96.44 100 GLU A C 1
ATOM 810 O O . GLU A 1 100 ? -5.926 -10.187 14.175 1.00 96.44 100 GLU A O 1
ATOM 815 N N . PHE A 1 101 ? -4.232 -10.113 12.710 1.00 97.06 101 PHE A N 1
ATOM 816 C CA . PHE A 1 101 ? -4.252 -8.651 12.616 1.00 97.06 101 PHE A CA 1
ATOM 817 C C . PHE A 1 101 ? -5.541 -8.120 11.992 1.00 97.06 101 PHE A C 1
ATOM 819 O O . PHE A 1 101 ? -6.049 -7.087 12.428 1.00 97.06 101 PHE A O 1
ATOM 826 N N . THR A 1 102 ? -6.121 -8.831 11.025 1.00 98.00 102 THR A N 1
ATOM 827 C CA . THR A 1 102 ? -7.393 -8.418 10.420 1.00 98.00 102 THR A CA 1
ATOM 828 C C . THR A 1 102 ? -8.585 -8.585 11.350 1.00 98.00 102 THR A C 1
ATOM 830 O O . THR A 1 102 ? -9.466 -7.733 11.323 1.00 98.00 102 THR A O 1
ATOM 833 N N . ASN A 1 103 ? -8.575 -9.558 12.264 1.00 97.75 103 ASN A N 1
ATOM 834 C CA . ASN A 1 103 ? -9.560 -9.616 13.349 1.00 97.75 103 ASN A CA 1
ATOM 835 C C . ASN A 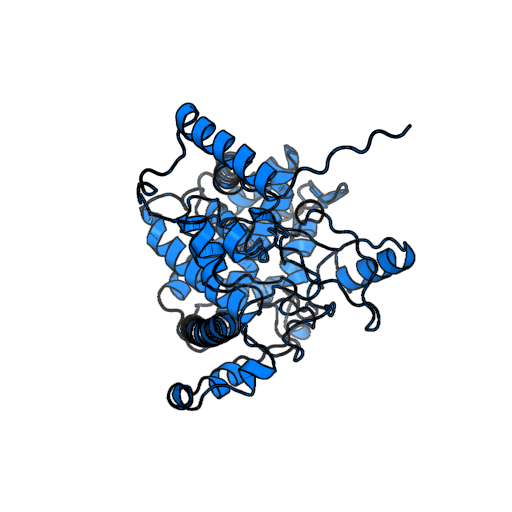1 103 ? -9.434 -8.419 14.307 1.00 97.75 103 ASN A C 1
ATOM 837 O O . ASN A 1 103 ? -10.435 -7.901 14.805 1.00 97.75 103 ASN A O 1
ATOM 841 N N . LYS A 1 104 ? -8.210 -7.943 14.578 1.00 97.62 104 LYS A N 1
ATOM 842 C CA . LYS A 1 104 ? -8.006 -6.713 15.365 1.00 97.62 104 LYS A CA 1
ATOM 843 C C . LYS A 1 104 ? -8.517 -5.489 14.603 1.00 97.62 104 LYS A C 1
ATOM 845 O O . LYS A 1 104 ? -9.212 -4.672 15.197 1.00 97.62 104 LYS A O 1
ATOM 850 N N . LEU A 1 105 ? -8.231 -5.400 13.305 1.00 98.38 105 LEU A N 1
ATOM 851 C CA . LEU A 1 105 ? -8.724 -4.325 12.445 1.00 98.38 105 LEU A CA 1
ATOM 852 C C . LEU A 1 105 ? -10.255 -4.319 12.345 1.00 98.38 105 LEU A C 1
ATOM 854 O O . LEU A 1 105 ? -10.855 -3.255 12.423 1.00 98.38 105 LEU A O 1
ATOM 858 N N . ASP A 1 106 ? -10.901 -5.481 12.238 1.00 98.19 106 ASP A N 1
ATOM 859 C CA . ASP A 1 106 ? -12.364 -5.575 12.211 1.00 98.19 106 ASP A CA 1
ATOM 860 C C . ASP A 1 106 ? -12.988 -4.976 13.479 1.00 98.19 106 ASP A C 1
ATOM 862 O O . ASP A 1 106 ? -13.909 -4.168 13.385 1.00 98.19 106 ASP A O 1
ATOM 866 N N . ARG A 1 107 ? -12.421 -5.251 14.664 1.00 97.81 107 ARG A N 1
ATOM 867 C CA . ARG A 1 107 ? -12.856 -4.606 15.919 1.00 97.81 107 ARG A CA 1
ATOM 868 C C . ARG A 1 107 ? -12.721 -3.083 15.874 1.00 97.81 107 ARG A C 1
ATOM 870 O O . ARG A 1 107 ? -13.605 -2.389 16.370 1.00 97.81 107 ARG A O 1
ATOM 877 N N . VAL A 1 108 ? -11.667 -2.565 15.240 1.00 97.94 108 VAL A N 1
ATOM 878 C CA . VAL A 1 108 ? -11.495 -1.119 15.022 1.00 97.94 108 VAL A CA 1
ATOM 879 C C . VAL A 1 108 ? -12.592 -0.549 14.131 1.00 97.94 108 VAL A C 1
ATOM 881 O O . VAL A 1 108 ? -13.190 0.475 14.462 1.00 97.94 108 VAL A O 1
ATOM 884 N N . LEU A 1 109 ? -12.918 -1.226 13.031 1.00 97.31 109 LEU A N 1
ATOM 885 C CA . LEU A 1 109 ? -13.990 -0.790 12.134 1.00 97.31 109 LEU A CA 1
ATOM 886 C C . LEU A 1 109 ? -15.379 -0.904 12.785 1.00 97.31 109 LEU A C 1
ATOM 888 O O . LEU A 1 109 ? -16.246 -0.069 12.534 1.00 97.31 109 LEU A O 1
ATOM 892 N N . GLN A 1 110 ? -15.596 -1.884 13.664 1.00 96.56 110 GLN A N 1
ATOM 893 C CA . GLN A 1 110 ? -16.823 -1.987 14.459 1.00 96.56 110 GLN A CA 1
ATOM 894 C C . GLN A 1 110 ? -16.943 -0.842 15.473 1.00 96.56 110 GLN A C 1
ATOM 896 O O . GLN A 1 110 ? -18.005 -0.225 15.566 1.00 96.56 110 GLN A O 1
ATOM 901 N N . ALA A 1 111 ? -15.863 -0.505 16.186 1.00 96.88 111 ALA A N 1
ATOM 902 C CA . ALA A 1 111 ? -15.845 0.624 17.116 1.00 96.88 111 ALA A CA 1
ATOM 903 C C . ALA A 1 111 ? -16.134 1.954 16.399 1.00 96.88 111 ALA A C 1
ATOM 905 O O . ALA A 1 111 ? -16.945 2.752 16.874 1.00 96.88 111 ALA A O 1
ATOM 906 N N . LEU A 1 112 ? -15.549 2.153 15.213 1.00 96.81 112 LEU A N 1
ATOM 907 C CA . LEU A 1 112 ? -15.808 3.302 14.341 1.00 96.81 112 LEU A CA 1
ATOM 908 C C . LEU A 1 112 ? -17.295 3.458 13.976 1.00 96.81 112 LEU A C 1
ATOM 910 O O . LEU A 1 112 ? -17.766 4.579 13.795 1.00 96.81 112 LEU A O 1
ATOM 914 N N . ASN A 1 113 ? -18.040 2.356 13.864 1.00 92.25 113 ASN A N 1
ATOM 915 C CA . ASN A 1 113 ? -19.459 2.384 13.506 1.00 92.25 113 ASN A CA 1
ATOM 916 C C . ASN A 1 113 ? -20.383 2.809 14.657 1.00 92.25 113 ASN A C 1
ATOM 918 O O . ASN A 1 113 ? -21.577 2.999 14.427 1.00 92.25 113 ASN A O 1
ATOM 922 N N . THR A 1 114 ? -19.856 2.996 15.869 1.00 93.88 114 THR A N 1
ATOM 923 C CA . THR A 1 114 ? -20.615 3.573 16.986 1.00 93.88 114 THR A CA 1
ATOM 924 C C . THR A 1 114 ? -20.717 5.091 16.851 1.00 93.88 114 THR A C 1
ATOM 926 O O . THR A 1 114 ? -19.753 5.752 16.464 1.00 93.88 114 THR A O 1
ATOM 929 N N . ASP A 1 115 ? -21.857 5.678 17.222 1.00 89.81 115 ASP A N 1
ATOM 930 C CA . ASP A 1 115 ? -22.045 7.132 17.121 1.00 89.81 115 ASP A CA 1
ATOM 931 C C . ASP A 1 115 ? -21.064 7.921 17.996 1.00 89.81 115 ASP A C 1
ATOM 933 O O . ASP A 1 115 ? -20.654 9.019 17.625 1.00 89.81 115 ASP A O 1
ATOM 937 N N . THR A 1 116 ? -20.661 7.368 19.143 1.00 92.69 116 THR A N 1
ATOM 938 C CA . THR A 1 116 ? -19.742 8.025 20.080 1.00 92.69 116 THR A CA 1
ATOM 939 C C . THR A 1 116 ? -18.337 8.178 19.510 1.00 92.69 116 THR A C 1
ATOM 941 O O . THR A 1 116 ? -17.716 9.216 19.719 1.00 92.69 116 THR A O 1
ATOM 944 N N . VAL A 1 117 ? -17.835 7.168 18.796 1.00 95.75 117 VAL A N 1
ATOM 945 C CA . VAL A 1 117 ? -16.482 7.179 18.219 1.00 95.75 117 VAL A CA 1
ATOM 946 C C . VAL A 1 117 ? -16.516 7.726 16.797 1.00 95.75 117 VAL A C 1
ATOM 948 O O . VAL A 1 117 ? -15.780 8.650 16.464 1.00 95.75 117 VAL A O 1
ATOM 951 N N . GLY A 1 118 ? -17.415 7.210 15.958 1.00 95.31 118 GLY A N 1
ATOM 952 C CA . GLY A 1 118 ? -17.506 7.565 14.546 1.00 95.31 118 GLY A CA 1
ATOM 953 C C . GLY A 1 118 ? -17.728 9.053 14.301 1.00 95.31 118 GLY A C 1
ATOM 954 O O . GLY A 1 118 ? -17.147 9.593 13.359 1.00 95.31 118 GLY A O 1
ATOM 955 N N . ASN A 1 119 ? -18.500 9.733 15.160 1.00 97.06 119 ASN A N 1
ATOM 956 C CA . ASN A 1 119 ? -18.809 11.160 15.015 1.00 97.06 119 ASN A CA 1
ATOM 957 C C . ASN A 1 119 ? -17.767 12.102 15.640 1.00 97.06 119 ASN A C 1
ATOM 959 O O . ASN A 1 119 ? -17.921 13.324 15.520 1.00 97.06 119 ASN A O 1
ATOM 963 N N . GLN A 1 120 ? -16.708 11.582 16.275 1.00 96.81 120 GLN A N 1
ATOM 964 C CA . GLN A 1 120 ? -15.636 12.421 16.816 1.00 96.81 120 GLN A CA 1
ATOM 965 C C . GLN A 1 120 ? -15.009 13.262 15.708 1.00 96.81 120 GLN A C 1
ATOM 967 O O . GLN A 1 120 ? -14.706 12.766 14.620 1.00 96.81 120 GLN A O 1
ATOM 972 N N . LYS A 1 121 ? -14.848 14.559 15.979 1.00 97.06 121 LYS A N 1
ATOM 973 C CA . LYS A 1 121 ? -14.334 15.520 15.006 1.00 97.06 121 LYS A CA 1
ATOM 974 C C . LYS A 1 121 ? -12.812 15.538 15.022 1.00 97.06 121 LYS A C 1
ATOM 976 O O . LYS A 1 121 ? -12.194 15.672 16.069 1.00 97.06 121 LYS A O 1
ATOM 981 N N . VAL A 1 122 ? -12.236 15.478 13.831 1.00 96.25 122 VAL A N 1
ATOM 982 C CA . VAL A 1 122 ? -10.802 15.550 13.556 1.00 96.25 122 VAL A CA 1
ATOM 983 C C . VAL A 1 122 ? -10.539 16.562 12.447 1.00 96.25 122 VAL A C 1
ATOM 985 O O . VAL A 1 122 ? -11.409 16.854 11.623 1.00 96.25 122 VAL A O 1
ATOM 988 N N . ILE A 1 123 ? -9.326 17.103 12.405 1.00 93.38 123 ILE A N 1
ATOM 989 C CA . ILE A 1 123 ? -8.867 17.945 11.302 1.00 93.38 123 ILE A CA 1
ATOM 990 C C . ILE A 1 123 ? -8.175 17.063 10.270 1.00 93.38 123 ILE A C 1
ATOM 992 O O . ILE A 1 123 ? -7.123 16.483 10.533 1.00 93.38 123 ILE A O 1
ATOM 996 N N . PHE A 1 124 ? -8.745 16.999 9.073 1.00 89.25 124 PHE A N 1
ATOM 997 C CA . PHE A 1 124 ? -8.248 16.192 7.970 1.00 89.25 124 PHE A CA 1
ATOM 998 C C . PHE A 1 124 ? -8.213 17.021 6.686 1.00 89.25 124 PHE A C 1
ATOM 1000 O O . PHE A 1 124 ? -9.216 17.625 6.304 1.00 89.25 124 PHE A O 1
ATOM 1007 N N . ASN A 1 125 ? -7.050 17.079 6.027 1.00 80.75 125 ASN A N 1
ATOM 1008 C CA . ASN A 1 125 ? -6.810 17.922 4.846 1.00 80.75 125 ASN A CA 1
ATOM 1009 C C . ASN A 1 125 ? -7.262 19.385 5.037 1.00 80.75 125 ASN A C 1
ATOM 1011 O O . ASN A 1 125 ? -7.869 19.984 4.155 1.00 80.75 125 ASN A O 1
ATOM 1015 N N . GLY A 1 126 ? -6.996 19.949 6.220 1.00 83.25 126 GLY A N 1
ATOM 1016 C CA . GLY A 1 126 ? -7.340 21.334 6.558 1.00 83.25 126 GLY A CA 1
ATOM 1017 C C . GLY A 1 126 ? -8.816 21.586 6.891 1.00 83.25 126 GLY A C 1
ATOM 1018 O O . GLY A 1 126 ? -9.163 22.720 7.203 1.00 83.25 126 GLY A O 1
ATOM 1019 N N . ALA A 1 127 ? -9.673 20.560 6.874 1.00 89.38 127 ALA A N 1
ATOM 1020 C CA . ALA A 1 127 ? -11.099 20.674 7.177 1.00 89.38 127 ALA A CA 1
ATOM 1021 C C . ALA A 1 127 ? -11.500 19.830 8.397 1.00 89.38 127 ALA A C 1
ATOM 1023 O O . ALA A 1 127 ? -10.905 18.788 8.664 1.00 89.38 127 ALA A O 1
ATOM 1024 N N . SER A 1 128 ? -12.538 20.263 9.117 1.00 95.31 128 SER A N 1
ATOM 1025 C CA . SER A 1 128 ? -13.152 19.466 10.185 1.00 95.31 128 SER A CA 1
ATOM 1026 C C . SER A 1 128 ? -14.028 18.366 9.585 1.00 95.31 128 SER A C 1
ATOM 1028 O O . SER A 1 128 ? -14.941 18.652 8.808 1.00 95.31 128 SER A O 1
ATOM 1030 N N . LYS A 1 129 ? -13.740 17.111 9.932 1.00 95.62 12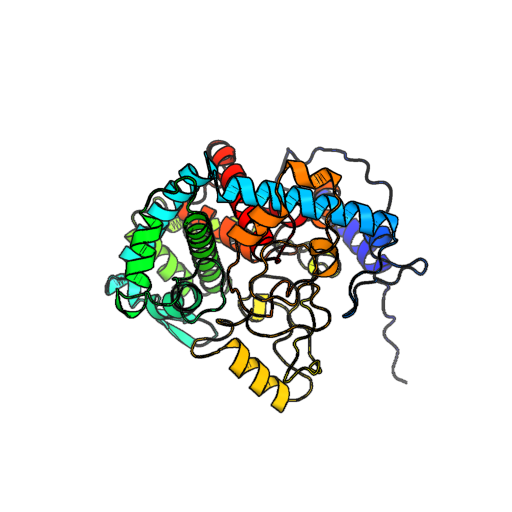9 LYS A N 1
ATOM 1031 C CA . LYS A 1 129 ? -14.457 15.904 9.497 1.00 95.62 129 LYS A CA 1
ATOM 1032 C C . LYS A 1 129 ? -14.689 14.984 10.688 1.00 95.62 129 LYS A C 1
ATOM 1034 O O . LYS A 1 129 ? -13.986 15.073 11.685 1.00 95.62 129 LYS A O 1
ATOM 1039 N N . THR A 1 130 ? -15.682 14.115 10.608 1.00 97.44 130 THR A N 1
ATOM 1040 C CA . THR A 1 130 ? -15.834 12.996 11.546 1.00 97.44 130 THR A CA 1
ATOM 1041 C C . THR A 1 130 ? -14.800 11.905 11.258 1.00 97.44 130 THR A C 1
ATOM 1043 O O . THR A 1 130 ? -14.353 11.767 10.115 1.00 97.44 130 THR A O 1
ATOM 1046 N N . LEU A 1 131 ? -14.442 11.095 12.260 1.00 97.06 131 LEU A N 1
ATOM 1047 C CA . LEU A 1 131 ? -13.620 9.900 12.041 1.00 97.06 131 LEU A CA 1
ATOM 1048 C C . LEU A 1 131 ? -14.232 8.993 10.970 1.00 97.06 131 LEU A C 1
ATOM 1050 O O . LEU A 1 131 ? -13.512 8.523 10.089 1.00 97.06 131 LEU A O 1
ATOM 1054 N N . LYS A 1 132 ? -15.557 8.805 10.986 1.00 96.56 132 LYS A N 1
ATOM 1055 C CA . LYS A 1 132 ? -16.259 8.003 9.980 1.00 96.56 132 LYS A CA 1
ATOM 1056 C C . LYS A 1 132 ? -16.042 8.543 8.567 1.00 96.56 132 LYS A C 1
ATOM 1058 O O . LYS A 1 132 ? -15.660 7.780 7.691 1.00 96.56 132 LYS A O 1
ATOM 1063 N N . GLU A 1 133 ? -16.181 9.853 8.352 1.00 95.00 133 GLU A N 1
ATOM 1064 C CA . GLU A 1 133 ? -15.907 10.475 7.047 1.00 95.00 133 GLU A CA 1
ATOM 1065 C C . GLU A 1 133 ? -14.450 10.298 6.599 1.00 95.00 133 GLU A C 1
ATOM 1067 O O . GLU A 1 133 ? -14.194 10.108 5.407 1.00 95.00 133 GLU A O 1
ATOM 1072 N N . VAL A 1 134 ? -13.493 10.364 7.531 1.00 93.56 134 VAL A N 1
ATOM 1073 C CA . VAL A 1 134 ? -12.077 10.128 7.220 1.00 93.56 134 VAL A CA 1
ATOM 1074 C C . VAL A 1 134 ? -11.865 8.680 6.781 1.00 93.56 134 VAL A C 1
ATOM 1076 O O . VAL A 1 134 ? -11.341 8.462 5.693 1.00 93.56 134 VAL A O 1
ATOM 1079 N N . PHE A 1 135 ? -12.342 7.701 7.552 1.00 94.81 135 PHE A N 1
ATOM 1080 C CA . PHE A 1 135 ? -12.234 6.279 7.205 1.00 94.81 135 PHE A CA 1
ATOM 1081 C C . PHE A 1 135 ? -12.987 5.921 5.919 1.00 94.81 135 PHE A C 1
ATOM 1083 O O . PHE A 1 135 ? -12.498 5.114 5.127 1.00 94.81 135 PHE A O 1
ATOM 1090 N N . THR A 1 136 ? -14.129 6.555 5.646 1.00 92.88 136 THR A N 1
ATOM 1091 C CA . THR A 1 136 ? -14.796 6.436 4.346 1.00 92.88 136 THR A CA 1
ATOM 1092 C C . THR A 1 136 ? -13.878 6.886 3.219 1.00 92.88 136 THR A C 1
ATOM 1094 O O . THR A 1 136 ? -13.734 6.172 2.229 1.00 92.88 136 THR A O 1
ATOM 1097 N N . ALA A 1 137 ? -13.195 8.021 3.371 1.00 88.38 137 ALA A N 1
ATOM 1098 C CA . ALA A 1 137 ? -12.300 8.534 2.342 1.00 88.38 137 ALA A CA 1
ATOM 1099 C C . ALA A 1 137 ? -11.035 7.680 2.140 1.00 88.38 137 ALA A C 1
ATOM 1101 O O . ALA A 1 137 ? -10.609 7.501 1.000 1.00 88.38 137 ALA A O 1
ATOM 1102 N N . THR A 1 138 ? -10.432 7.168 3.214 1.00 88.50 138 THR A N 1
ATOM 1103 C CA . THR A 1 138 ? -9.091 6.549 3.189 1.00 88.50 138 THR A CA 1
ATOM 1104 C C . THR A 1 138 ? -9.102 5.019 3.190 1.00 88.50 138 THR A C 1
ATOM 1106 O O . THR A 1 138 ? -8.126 4.393 2.771 1.00 88.50 138 THR A O 1
ATOM 1109 N N . THR A 1 139 ? -10.201 4.407 3.637 1.00 90.31 139 THR A N 1
ATOM 1110 C CA . THR A 1 139 ? -10.340 2.950 3.774 1.00 90.31 139 THR A CA 1
ATOM 1111 C C . THR A 1 139 ? -11.471 2.406 2.911 1.00 90.31 139 THR A C 1
ATOM 1113 O O . THR A 1 139 ? -11.211 1.589 2.031 1.00 90.31 139 THR A O 1
ATOM 1116 N N . PHE A 1 140 ? -12.706 2.880 3.093 1.00 92.81 140 PHE A N 1
ATOM 1117 C CA . PHE A 1 140 ? -13.860 2.273 2.421 1.00 92.81 140 PHE A CA 1
ATOM 1118 C C . PHE A 1 140 ? -13.944 2.618 0.929 1.00 92.81 140 PHE A C 1
ATOM 1120 O O . PHE A 1 140 ? -14.124 1.719 0.115 1.00 92.81 140 PHE A O 1
ATOM 1127 N N . ASN A 1 141 ? -13.731 3.877 0.534 1.00 90.25 141 ASN A N 1
ATOM 1128 C CA . ASN A 1 141 ? -13.739 4.264 -0.881 1.00 90.25 141 ASN A CA 1
ATOM 1129 C C . ASN A 1 141 ? -12.633 3.559 -1.695 1.00 90.25 141 ASN A C 1
ATOM 1131 O O . ASN A 1 141 ? -12.937 3.054 -2.772 1.00 90.25 141 ASN A O 1
ATOM 1135 N N . PRO A 1 142 ? -11.376 3.450 -1.216 1.00 88.12 142 PRO A N 1
ATOM 1136 C CA . PRO A 1 142 ? -10.349 2.660 -1.902 1.00 88.12 142 PRO A CA 1
ATOM 1137 C C . PRO A 1 142 ? -10.646 1.159 -1.983 1.00 88.12 142 PRO A C 1
ATOM 1139 O O . PRO A 1 142 ? -10.073 0.477 -2.822 1.00 88.12 142 PRO A O 1
ATOM 1142 N N . LEU A 1 143 ? -11.495 0.623 -1.107 1.00 91.88 143 LEU A N 1
ATOM 1143 C CA . LEU A 1 143 ? -11.878 -0.789 -1.104 1.00 91.88 143 LEU A CA 1
ATOM 1144 C C . LEU A 1 143 ? -13.234 -1.042 -1.769 1.00 91.88 143 LEU A C 1
ATOM 1146 O O . LEU A 1 143 ? -13.656 -2.193 -1.848 1.00 91.88 143 LEU A O 1
ATOM 1150 N N . SER A 1 144 ? -13.912 -0.009 -2.268 1.00 91.25 144 SER A N 1
ATOM 1151 C CA . SER A 1 144 ? -15.189 -0.166 -2.956 1.00 91.25 144 SER A CA 1
ATOM 1152 C C . SER A 1 144 ? -14.999 -0.766 -4.349 1.00 91.25 144 SER A C 1
ATOM 1154 O O . SER A 1 144 ? -13.929 -0.678 -4.956 1.00 91.25 144 SER A O 1
ATOM 1156 N N . ALA A 1 145 ? -16.064 -1.348 -4.896 1.00 89.56 145 ALA A N 1
ATOM 1157 C CA . ALA A 1 145 ? -16.018 -1.998 -6.204 1.00 89.56 145 ALA A CA 1
ATOM 1158 C C . ALA A 1 145 ? -15.739 -1.039 -7.375 1.00 89.56 145 ALA A C 1
ATOM 1160 O O . ALA A 1 145 ? -15.222 -1.462 -8.412 1.00 89.56 145 ALA A O 1
ATOM 1161 N N . SER A 1 146 ? -16.014 0.258 -7.190 1.00 86.00 146 SER A N 1
ATOM 1162 C CA . SER A 1 146 ? -15.728 1.309 -8.170 1.00 86.00 146 SER A CA 1
ATOM 1163 C C . SER A 1 146 ? -14.269 1.775 -8.172 1.00 86.00 146 SER A C 1
ATOM 1165 O O . SER A 1 146 ? -13.902 2.590 -9.014 1.00 86.00 146 SER A O 1
ATOM 1167 N N . SER A 1 147 ? -13.453 1.353 -7.204 1.00 86.94 147 SER A N 1
ATOM 1168 C CA . SER A 1 147 ? -12.033 1.708 -7.154 1.00 86.94 147 SER A CA 1
ATOM 1169 C C . SER A 1 147 ? -11.219 0.921 -8.189 1.00 86.94 147 SER A C 1
ATOM 1171 O O . SER A 1 147 ? -11.607 -0.176 -8.567 1.00 86.94 147 SER A O 1
ATOM 1173 N N . ASP A 1 148 ? -10.052 1.425 -8.587 1.00 87.00 148 ASP A N 1
ATOM 1174 C CA . ASP A 1 148 ? -9.033 0.645 -9.307 1.00 87.00 148 ASP A CA 1
ATOM 1175 C C . ASP A 1 148 ? -7.964 0.049 -8.371 1.00 87.00 148 ASP A C 1
ATOM 1177 O O . ASP A 1 148 ? -6.966 -0.520 -8.805 1.00 87.00 148 ASP A O 1
ATOM 1181 N N . GLN A 1 149 ? -8.136 0.149 -7.051 1.00 87.75 149 GLN A N 1
ATOM 1182 C CA . GLN A 1 149 ? -7.171 -0.402 -6.099 1.00 87.75 149 GLN A CA 1
ATOM 1183 C C . GLN A 1 149 ? -7.223 -1.935 -6.037 1.00 87.75 149 GLN A C 1
ATOM 1185 O O . GLN A 1 149 ? -8.258 -2.579 -6.228 1.00 87.75 149 GLN A O 1
ATOM 1190 N N . ILE A 1 150 ? -6.078 -2.532 -5.720 1.00 90.25 150 ILE A N 1
ATOM 1191 C CA . ILE A 1 150 ? -5.948 -3.971 -5.474 1.00 90.25 150 ILE A CA 1
ATOM 1192 C C . ILE A 1 150 ? -6.500 -4.309 -4.097 1.00 90.25 150 ILE A C 1
ATOM 1194 O O . ILE A 1 150 ? -6.323 -3.541 -3.156 1.00 90.25 150 ILE A O 1
ATOM 1198 N N . GLY A 1 151 ? -7.154 -5.466 -3.986 1.00 92.00 151 GLY A N 1
ATOM 1199 C CA . GLY A 1 151 ? -7.788 -5.913 -2.746 1.00 92.00 151 GLY A CA 1
ATOM 1200 C C . GLY A 1 151 ? -9.171 -5.304 -2.504 1.00 92.00 151 GLY A C 1
ATOM 1201 O O . GLY A 1 151 ? -9.779 -5.593 -1.478 1.00 92.00 151 GLY A O 1
ATOM 1202 N N . ARG A 1 152 ? -9.685 -4.495 -3.435 1.00 92.69 152 ARG A N 1
ATOM 1203 C CA . ARG A 1 152 ? -11.048 -3.960 -3.381 1.00 92.69 152 ARG A CA 1
ATOM 1204 C C . ARG A 1 152 ? -12.122 -5.040 -3.511 1.00 92.69 152 ARG A C 1
ATOM 1206 O O . ARG A 1 152 ? -11.864 -6.154 -3.976 1.00 92.69 152 ARG A O 1
ATOM 1213 N N . MET A 1 153 ? -13.343 -4.640 -3.192 1.00 92.56 153 MET A N 1
ATOM 1214 C CA . MET A 1 153 ? -14.561 -5.395 -3.426 1.00 92.56 153 MET A CA 1
ATOM 1215 C C . MET A 1 153 ? -14.691 -5.772 -4.909 1.00 92.56 153 MET A C 1
ATOM 1217 O O . MET A 1 153 ? -14.553 -4.907 -5.774 1.00 92.56 153 MET A O 1
ATOM 1221 N N . PRO A 1 154 ? -14.937 -7.050 -5.242 1.00 89.50 154 PRO A N 1
ATOM 1222 C CA . PRO A 1 154 ? -15.214 -7.448 -6.616 1.00 89.50 154 PRO A CA 1
ATOM 1223 C C . PRO A 1 154 ? -16.400 -6.681 -7.219 1.00 89.50 154 PRO A C 1
ATOM 1225 O O . PRO A 1 154 ? -17.430 -6.511 -6.566 1.00 89.50 154 PRO A O 1
ATOM 1228 N N . GLN A 1 155 ? -16.268 -6.279 -8.485 1.00 85.75 155 GLN A N 1
ATOM 1229 C CA . GLN A 1 155 ? -17.382 -5.728 -9.263 1.00 85.75 155 GLN A CA 1
ATOM 1230 C C . GLN A 1 155 ? -18.528 -6.744 -9.355 1.00 85.75 155 GLN A C 1
ATOM 1232 O O . GLN A 1 155 ? -18.291 -7.944 -9.516 1.00 85.75 155 GLN A O 1
ATOM 1237 N N . GLY A 1 156 ? -19.763 -6.262 -9.258 1.00 82.81 156 GLY A N 1
ATOM 1238 C CA . GLY A 1 156 ? -20.984 -7.067 -9.243 1.00 82.81 156 GLY A CA 1
ATOM 1239 C C . GLY A 1 156 ? -21.476 -7.451 -7.844 1.00 82.81 156 GLY A C 1
ATOM 1240 O O . GLY A 1 156 ? -22.568 -8.006 -7.726 1.00 82.81 156 GLY A O 1
ATOM 1241 N N . LEU A 1 157 ? -20.715 -7.162 -6.782 1.00 82.75 157 LEU A N 1
ATOM 1242 C CA . LEU A 1 157 ? -21.139 -7.408 -5.399 1.00 82.75 157 LEU A CA 1
ATOM 1243 C C . LEU A 1 157 ? -21.800 -6.191 -4.734 1.00 82.75 157 LEU A C 1
ATOM 1245 O O . LEU A 1 157 ? -22.284 -6.311 -3.612 1.00 82.75 157 LEU A O 1
ATOM 1249 N N . GLU A 1 158 ? -21.868 -5.035 -5.398 1.00 77.38 158 GLU A N 1
ATOM 1250 C CA . GLU A 1 158 ? -22.417 -3.785 -4.847 1.00 77.38 158 GLU A CA 1
ATOM 1251 C C . GLU A 1 158 ? -23.888 -3.919 -4.428 1.00 77.38 158 GLU A C 1
ATOM 1253 O O . GLU A 1 158 ? -24.339 -3.261 -3.495 1.00 77.38 158 GLU A O 1
ATOM 1258 N N . GLY A 1 159 ? -24.641 -4.795 -5.100 1.00 65.94 159 GLY A N 1
ATOM 1259 C CA . GLY A 1 159 ? -26.035 -5.090 -4.761 1.00 65.94 159 GLY A CA 1
ATOM 1260 C C . GLY A 1 159 ? -26.215 -6.027 -3.560 1.00 65.94 159 GLY A C 1
ATOM 1261 O O . GLY A 1 159 ? -27.330 -6.150 -3.062 1.00 65.94 159 GLY A O 1
ATOM 1262 N N . ALA A 1 160 ? -25.150 -6.693 -3.097 1.00 62.09 160 ALA A N 1
ATOM 1263 C CA . ALA A 1 160 ? -25.205 -7.686 -2.020 1.00 62.09 160 ALA A CA 1
ATOM 1264 C C . ALA A 1 160 ? -24.938 -7.098 -0.622 1.00 62.09 160 ALA A C 1
ATOM 1266 O O . ALA A 1 160 ? -25.170 -7.773 0.380 1.00 62.09 160 ALA A O 1
ATOM 1267 N N . GLY A 1 161 ? -24.466 -5.851 -0.532 1.00 74.44 161 GLY A N 1
ATOM 1268 C CA . GLY A 1 161 ? -24.196 -5.183 0.738 1.00 74.44 161 GLY A CA 1
ATOM 1269 C C . GLY A 1 161 ? -23.284 -3.969 0.588 1.00 74.44 161 GLY A C 1
ATOM 1270 O O . GLY A 1 161 ? -22.727 -3.718 -0.479 1.00 74.44 161 GLY A O 1
ATOM 1271 N N . SER A 1 162 ? -23.130 -3.207 1.671 1.00 89.00 162 SER A N 1
ATOM 1272 C CA . SER A 1 162 ? -22.186 -2.092 1.703 1.00 89.00 162 SER A CA 1
ATOM 1273 C C . SER A 1 162 ? -20.738 -2.594 1.772 1.00 89.00 162 SER A C 1
ATOM 1275 O O . SER A 1 162 ? -20.473 -3.713 2.225 1.00 89.00 162 SER A O 1
ATOM 1277 N N . VAL A 1 163 ? -19.788 -1.757 1.342 1.00 92.31 163 VAL A N 1
ATOM 1278 C CA . VAL A 1 163 ? -18.351 -2.078 1.392 1.00 92.31 163 VAL A CA 1
ATOM 1279 C C . VAL A 1 163 ? -17.882 -2.356 2.822 1.00 92.31 163 VAL A C 1
ATOM 1281 O O . VAL A 1 163 ? -17.010 -3.192 3.022 1.00 92.31 163 VAL A O 1
ATOM 1284 N N . GLU A 1 164 ? -18.484 -1.713 3.824 1.00 93.94 164 GLU A N 1
ATOM 1285 C CA . GLU A 1 164 ? -18.184 -1.926 5.241 1.00 93.94 164 GLU A CA 1
ATOM 1286 C C . GLU A 1 164 ? -18.538 -3.349 5.685 1.00 93.94 164 GLU A C 1
ATOM 1288 O O . GLU A 1 164 ? -17.722 -4.013 6.325 1.00 93.94 164 GLU A O 1
ATOM 1293 N N . ASN A 1 165 ? -19.727 -3.836 5.310 1.00 93.31 165 ASN A N 1
ATOM 1294 C CA . ASN A 1 165 ? -20.173 -5.186 5.658 1.00 93.31 165 ASN A CA 1
ATOM 1295 C C . ASN A 1 165 ? -19.334 -6.244 4.937 1.00 93.31 165 ASN A C 1
ATOM 1297 O O . ASN A 1 165 ? -18.832 -7.169 5.573 1.00 93.31 165 ASN A O 1
ATOM 1301 N N . TRP A 1 166 ? -19.125 -6.068 3.628 1.00 95.44 166 TRP A N 1
ATOM 1302 C CA . TRP A 1 166 ? -18.274 -6.961 2.841 1.00 95.44 166 TRP A CA 1
ATOM 1303 C C . TRP A 1 166 ? -16.847 -7.020 3.401 1.00 95.44 166 TRP A C 1
ATOM 1305 O O . TRP A 1 166 ? -16.292 -8.106 3.570 1.00 95.44 166 TRP A O 1
ATOM 1315 N N . LEU A 1 167 ? -16.265 -5.862 3.732 1.00 96.44 167 LEU A N 1
ATOM 1316 C CA . LEU A 1 167 ? -14.918 -5.801 4.283 1.00 96.44 167 LEU A CA 1
ATOM 1317 C C . LEU A 1 167 ? -14.850 -6.508 5.636 1.00 96.44 167 LEU A C 1
ATOM 1319 O O . LEU A 1 167 ? -13.946 -7.313 5.835 1.00 96.44 167 LEU A O 1
ATOM 1323 N N . SER A 1 168 ? -15.804 -6.259 6.539 1.00 96.19 168 SER A N 1
ATOM 1324 C CA . SER A 1 168 ? -15.867 -6.957 7.829 1.00 96.19 168 SER A CA 1
ATOM 1325 C C . SER A 1 168 ? -15.854 -8.476 7.630 1.00 96.19 168 SER A C 1
ATOM 1327 O O . SER A 1 168 ? -15.058 -9.187 8.251 1.00 96.19 168 SER A O 1
ATOM 1329 N N . ASP A 1 169 ? -16.672 -8.988 6.711 1.00 95.69 169 ASP A N 1
ATOM 1330 C CA . ASP A 1 169 ? -16.745 -10.421 6.431 1.00 95.69 169 ASP A CA 1
ATOM 1331 C C . ASP A 1 169 ? -15.436 -10.986 5.864 1.00 95.69 169 ASP A C 1
ATOM 1333 O O . ASP A 1 169 ? -14.996 -12.052 6.302 1.00 95.69 169 ASP A O 1
ATOM 1337 N N . GLU A 1 170 ? -14.753 -10.263 4.972 1.00 96.06 170 GLU A N 1
ATOM 1338 C CA . GLU A 1 170 ? -13.432 -10.668 4.477 1.00 96.06 170 GLU A CA 1
ATOM 1339 C C . GLU A 1 170 ? -12.349 -10.636 5.565 1.00 96.06 170 GLU A C 1
ATOM 1341 O O . GLU A 1 170 ? -11.500 -11.531 5.599 1.00 96.06 170 GLU A O 1
ATOM 1346 N N . LEU A 1 171 ? -12.377 -9.660 6.481 1.00 97.44 171 LEU A N 1
ATOM 1347 C CA . LEU A 1 171 ? -11.417 -9.567 7.587 1.00 97.44 171 LEU A CA 1
ATOM 1348 C C . LEU A 1 171 ? -11.563 -10.742 8.566 1.00 97.44 171 LEU A C 1
ATOM 1350 O O . LEU A 1 171 ? -10.555 -11.337 8.952 1.00 97.44 171 LEU A O 1
ATOM 1354 N N . LYS A 1 172 ? -12.798 -11.132 8.905 1.00 96.38 172 LYS A N 1
ATOM 1355 C CA . LYS A 1 172 ? -13.091 -12.271 9.801 1.00 96.38 172 LYS A CA 1
ATOM 1356 C C . LYS A 1 172 ? -12.881 -13.633 9.134 1.00 96.38 172 LYS A C 1
ATOM 1358 O O . LYS A 1 172 ? -12.646 -14.638 9.810 1.00 96.38 172 LYS A O 1
ATOM 1363 N N . ALA A 1 173 ? -13.014 -13.710 7.811 1.00 95.81 173 ALA A N 1
ATOM 1364 C CA . ALA A 1 173 ? -12.875 -14.966 7.091 1.00 95.81 173 ALA A CA 1
ATOM 1365 C C . ALA A 1 173 ? -11.430 -15.480 7.137 1.00 95.81 173 ALA A C 1
ATOM 1367 O O . ALA A 1 173 ? -10.477 -14.721 6.968 1.00 95.81 173 ALA A O 1
ATOM 1368 N N . ARG A 1 174 ? -11.262 -16.798 7.303 1.00 95.75 174 ARG A N 1
ATOM 1369 C CA . ARG A 1 174 ? -9.926 -17.410 7.308 1.00 95.75 174 ARG A CA 1
ATOM 1370 C C . ARG A 1 174 ? -9.232 -17.274 5.957 1.00 95.75 174 ARG A C 1
ATOM 1372 O O . ARG A 1 174 ? -9.847 -17.507 4.904 1.00 95.75 174 ARG A O 1
ATOM 1379 N N . THR A 1 175 ? -7.941 -16.987 6.000 1.00 94.19 175 THR A N 1
ATOM 1380 C CA . THR A 1 175 ? -7.069 -16.925 4.828 1.00 94.19 175 THR A CA 1
ATOM 1381 C C . THR A 1 175 ? -6.648 -18.341 4.441 1.00 94.19 175 THR A C 1
ATOM 1383 O O . THR A 1 175 ? -5.750 -18.929 5.032 1.00 94.19 175 THR A O 1
ATOM 1386 N N . ARG A 1 176 ? -7.367 -18.935 3.481 1.00 85.88 176 ARG A N 1
ATOM 1387 C CA . ARG A 1 176 ? -7.146 -20.310 3.001 1.00 85.88 176 ARG A CA 1
ATOM 1388 C C . ARG A 1 176 ? -6.447 -20.316 1.648 1.00 85.88 176 ARG A C 1
ATOM 1390 O O . ARG A 1 176 ? -6.567 -19.357 0.883 1.00 85.88 176 ARG A O 1
ATOM 1397 N N . SER A 1 177 ? -5.819 -21.443 1.336 1.00 85.00 177 SER A N 1
ATOM 1398 C CA . SER A 1 177 ? -5.236 -21.708 0.028 1.00 85.00 177 SER A CA 1
ATOM 1399 C C . SER A 1 177 ? -6.234 -21.518 -1.117 1.00 85.00 177 SER A C 1
ATOM 1401 O O . SER A 1 177 ? -7.431 -21.783 -0.975 1.00 85.00 177 SER A O 1
ATOM 1403 N N . GLY A 1 178 ? -5.743 -21.038 -2.258 1.00 81.69 178 GLY A N 1
ATOM 1404 C CA . GLY A 1 178 ? -6.522 -20.831 -3.480 1.00 81.69 178 GLY A CA 1
ATOM 1405 C C . GLY A 1 178 ? -7.405 -19.577 -3.505 1.00 81.69 178 GLY A C 1
ATOM 1406 O O . GLY A 1 178 ? -8.027 -19.310 -4.531 1.00 81.69 178 GLY A O 1
ATOM 1407 N N . ASN A 1 179 ? -7.451 -18.773 -2.434 1.00 89.06 179 ASN A N 1
ATOM 1408 C CA . ASN A 1 179 ? -8.158 -17.487 -2.424 1.00 89.06 179 ASN A CA 1
ATOM 1409 C C . ASN A 1 179 ? -7.194 -16.302 -2.273 1.00 89.06 179 ASN A C 1
ATOM 1411 O O . ASN A 1 179 ? -7.210 -15.578 -1.275 1.00 89.06 179 ASN A O 1
ATOM 1415 N N . PHE A 1 180 ? -6.379 -16.077 -3.303 1.00 93.38 180 PHE A N 1
ATOM 1416 C CA . PHE A 1 180 ? -5.421 -14.971 -3.320 1.00 93.38 180 PHE A CA 1
ATOM 1417 C C . PHE A 1 180 ? -6.078 -13.596 -3.143 1.00 93.38 180 PHE A C 1
ATOM 1419 O O . PHE A 1 180 ? -5.491 -12.707 -2.531 1.00 93.38 180 PHE A O 1
ATOM 1426 N N . LYS A 1 181 ? -7.313 -13.411 -3.636 1.00 93.88 181 LYS A N 1
ATOM 1427 C CA . LYS A 1 181 ? -8.037 -12.136 -3.526 1.00 93.88 181 LYS A CA 1
ATOM 1428 C C . LYS A 1 181 ? -8.239 -11.733 -2.068 1.00 93.88 181 LYS A C 1
ATOM 1430 O O . LYS A 1 181 ? -8.048 -10.567 -1.748 1.00 93.88 181 LYS A O 1
ATOM 1435 N N . ARG A 1 182 ? -8.517 -12.693 -1.178 1.00 95.12 182 ARG A N 1
ATOM 1436 C CA . ARG A 1 182 ? -8.615 -12.435 0.265 1.00 95.12 182 ARG A CA 1
ATOM 1437 C C . ARG A 1 182 ? -7.299 -11.943 0.852 1.00 95.12 182 ARG A C 1
ATOM 1439 O O . ARG A 1 182 ? -7.306 -10.967 1.593 1.00 95.12 182 ARG A O 1
ATOM 1446 N N . VAL A 1 183 ? -6.177 -12.571 0.494 1.00 96.94 183 VAL A N 1
ATOM 1447 C CA . VAL A 1 183 ? -4.843 -12.118 0.930 1.00 96.94 183 VAL A CA 1
ATOM 1448 C C . VAL A 1 183 ? -4.631 -10.658 0.519 1.00 96.94 183 VAL A C 1
ATOM 1450 O O . VAL A 1 183 ? -4.256 -9.825 1.345 1.00 96.94 183 VAL A O 1
ATOM 1453 N N . LEU A 1 184 ? -4.966 -10.325 -0.733 1.00 96.38 184 LEU A N 1
ATOM 1454 C CA . LEU A 1 184 ? -4.859 -8.963 -1.251 1.00 96.38 184 LEU A CA 1
ATOM 1455 C C . LEU A 1 184 ? -5.764 -7.972 -0.503 1.00 96.38 184 LEU A C 1
ATOM 1457 O O . LEU A 1 184 ? -5.307 -6.891 -0.135 1.00 96.38 184 LEU A O 1
ATOM 1461 N N . THR A 1 185 ? -7.025 -8.334 -0.248 1.00 96.75 185 THR A N 1
ATOM 1462 C CA . THR A 1 185 ? -7.982 -7.507 0.504 1.00 96.75 185 THR A CA 1
ATOM 1463 C C . THR A 1 185 ? -7.498 -7.230 1.920 1.00 96.75 185 THR A C 1
ATOM 1465 O O . THR A 1 185 ? -7.501 -6.079 2.352 1.00 96.75 185 THR A O 1
ATOM 1468 N N . LYS A 1 186 ? -7.018 -8.256 2.628 1.00 97.94 186 LYS A N 1
ATOM 1469 C CA . LYS A 1 186 ? -6.523 -8.121 4.001 1.00 97.94 186 LYS A CA 1
ATOM 1470 C C . LYS A 1 186 ? -5.318 -7.190 4.089 1.00 97.94 186 LYS A C 1
ATOM 1472 O O . LYS A 1 186 ? -5.318 -6.271 4.906 1.00 97.94 186 LYS A O 1
ATOM 1477 N N . ILE A 1 187 ? -4.330 -7.371 3.212 1.00 97.44 187 ILE A N 1
ATOM 1478 C CA . ILE A 1 187 ? -3.151 -6.496 3.167 1.00 97.44 187 ILE A CA 1
ATOM 1479 C C . ILE A 1 187 ? -3.555 -5.063 2.814 1.00 97.44 187 ILE A C 1
ATOM 1481 O O . ILE A 1 187 ? -3.107 -4.122 3.472 1.00 97.44 187 ILE A O 1
ATOM 1485 N N . LYS A 1 188 ? -4.440 -4.877 1.824 1.00 95.50 188 LYS A N 1
ATOM 1486 C CA . LYS A 1 188 ? -4.919 -3.541 1.451 1.00 95.50 188 LYS A CA 1
ATOM 1487 C C . LYS A 1 188 ? -5.650 -2.855 2.604 1.00 95.50 188 LYS A C 1
ATOM 1489 O O . LYS A 1 188 ? -5.416 -1.671 2.826 1.00 95.50 188 LYS A O 1
ATOM 1494 N N . ALA A 1 189 ? -6.497 -3.571 3.338 1.00 97.25 189 ALA A N 1
ATOM 1495 C CA . ALA A 1 189 ? -7.232 -3.023 4.475 1.00 97.25 189 ALA A CA 1
ATOM 1496 C C . ALA A 1 189 ? -6.296 -2.566 5.600 1.00 97.25 189 ALA A C 1
ATOM 1498 O O . ALA A 1 189 ? -6.445 -1.453 6.105 1.00 97.25 189 ALA A O 1
ATOM 1499 N N . ILE A 1 190 ? -5.288 -3.380 5.931 1.00 97.44 190 ILE A N 1
ATOM 1500 C CA . ILE A 1 190 ? -4.247 -3.013 6.900 1.00 97.44 190 ILE A CA 1
ATOM 1501 C C . ILE A 1 190 ? -3.484 -1.772 6.413 1.00 97.44 190 ILE A C 1
ATOM 1503 O O . ILE A 1 190 ? -3.318 -0.820 7.171 1.00 97.44 190 ILE A O 1
ATOM 1507 N N . SER A 1 191 ? -3.084 -1.738 5.138 1.00 94.31 191 SER A N 1
ATOM 1508 C CA . SER A 1 191 ? -2.399 -0.585 4.539 1.00 94.31 191 SER A CA 1
ATOM 1509 C C . SER A 1 191 ? -3.246 0.693 4.617 1.00 94.31 191 SER A C 1
ATOM 1511 O O . SER A 1 191 ? -2.770 1.706 5.116 1.00 94.31 191 SER A O 1
ATOM 1513 N N . SER A 1 192 ? -4.522 0.647 4.219 1.00 92.88 192 SER A N 1
ATOM 1514 C CA . SER A 1 192 ? -5.444 1.792 4.283 1.00 92.88 192 SER A CA 1
ATOM 1515 C C . SER A 1 192 ? -5.668 2.306 5.710 1.00 92.88 192 SER A C 1
ATOM 1517 O O . SER A 1 192 ? -5.718 3.521 5.938 1.00 92.88 192 SER A O 1
ATOM 1519 N N . PHE A 1 193 ? -5.760 1.404 6.690 1.00 96.00 193 PHE A N 1
ATOM 1520 C CA . PHE A 1 193 ? -5.800 1.789 8.099 1.00 96.00 193 PHE A CA 1
ATOM 1521 C C . PHE A 1 193 ? -4.513 2.517 8.509 1.00 96.00 193 PHE A C 1
ATOM 1523 O O . PHE A 1 193 ? -4.578 3.600 9.088 1.00 96.00 193 PHE A O 1
ATOM 1530 N N . GLY A 1 194 ? -3.353 1.986 8.119 1.00 93.75 194 GLY A N 1
ATOM 1531 C CA . GLY A 1 194 ? -2.050 2.618 8.311 1.00 93.75 194 GLY A CA 1
ATOM 1532 C C . GLY A 1 194 ? -1.967 4.029 7.735 1.00 93.75 194 GLY A C 1
ATOM 1533 O O . GLY A 1 194 ? -1.632 4.966 8.459 1.00 93.75 194 GLY A O 1
ATOM 1534 N N . THR A 1 195 ? -2.376 4.208 6.475 1.00 89.44 195 THR A N 1
ATOM 1535 C CA . THR A 1 195 ? -2.454 5.524 5.821 1.00 89.44 195 THR A CA 1
ATOM 1536 C C . THR A 1 195 ? -3.315 6.494 6.636 1.00 89.44 195 THR A C 1
ATOM 1538 O O . THR A 1 195 ? -2.947 7.652 6.835 1.00 89.44 195 THR A O 1
ATOM 1541 N N . THR A 1 196 ? -4.454 6.020 7.149 1.00 92.25 196 THR A N 1
ATOM 1542 C CA . THR A 1 196 ? -5.374 6.826 7.966 1.00 92.25 196 THR A CA 1
ATOM 1543 C C . THR A 1 196 ? -4.715 7.278 9.268 1.00 92.25 196 THR A C 1
ATOM 1545 O O . THR A 1 196 ? -4.764 8.462 9.607 1.00 92.25 196 THR A O 1
ATOM 1548 N N . MET A 1 197 ? -4.053 6.357 9.975 1.00 94.19 197 MET A N 1
ATOM 1549 C CA . MET A 1 197 ? -3.321 6.664 11.206 1.00 94.19 197 MET A CA 1
ATOM 1550 C C . MET A 1 197 ? -2.199 7.667 10.942 1.00 94.19 197 MET A C 1
ATOM 1552 O O . MET A 1 197 ? -2.076 8.657 11.665 1.00 94.19 197 MET A O 1
ATOM 1556 N N . TRP A 1 198 ? -1.426 7.468 9.870 1.00 88.81 198 TRP A N 1
ATOM 1557 C CA . TRP A 1 198 ? -0.372 8.396 9.474 1.00 88.81 198 TRP A CA 1
ATOM 1558 C C . TRP A 1 198 ? -0.927 9.799 9.231 1.00 88.81 198 TRP A C 1
ATOM 1560 O O . TRP A 1 198 ? -0.424 10.767 9.800 1.00 88.81 198 TRP A O 1
ATOM 1570 N N . GLN A 1 199 ? -1.980 9.933 8.423 1.00 87.38 199 GLN A N 1
ATOM 1571 C CA . GLN A 1 199 ? -2.562 11.232 8.077 1.00 87.38 199 GLN A CA 1
ATOM 1572 C C . GLN A 1 199 ? -3.140 11.961 9.301 1.00 87.38 199 GLN A C 1
ATOM 1574 O O . GLN A 1 199 ? -2.961 13.173 9.435 1.00 87.38 199 GLN A O 1
ATOM 1579 N N . LEU A 1 200 ? -3.790 11.242 10.221 1.00 91.69 200 LEU A N 1
ATOM 1580 C CA . LEU A 1 200 ? -4.347 11.842 11.434 1.00 91.69 200 LEU A CA 1
ATOM 1581 C C . LEU A 1 200 ? -3.252 12.279 12.416 1.00 91.69 200 LEU A C 1
ATOM 1583 O O . LEU A 1 200 ? -3.277 13.425 12.878 1.00 91.69 200 LEU A O 1
ATOM 1587 N N . LEU A 1 201 ? -2.276 11.411 12.697 1.00 91.50 201 LEU A N 1
ATOM 1588 C CA . LEU A 1 201 ? -1.266 11.627 13.740 1.00 91.50 201 LEU A CA 1
ATOM 1589 C C . LEU A 1 201 ? -0.106 12.524 13.285 1.00 91.50 201 LEU A C 1
ATOM 1591 O O . LEU A 1 201 ? 0.438 13.287 14.085 1.00 91.50 201 LEU A O 1
ATOM 1595 N N . SER A 1 202 ? 0.247 12.509 11.995 1.00 85.38 202 SER A N 1
ATOM 1596 C CA . SER A 1 202 ? 1.294 13.390 11.448 1.00 85.38 202 SER A CA 1
ATOM 1597 C C . SER A 1 202 ? 0.889 14.866 11.406 1.00 85.38 202 SER A C 1
ATOM 1599 O O . SER A 1 202 ? 1.765 15.727 11.339 1.00 85.38 202 SER A O 1
ATOM 1601 N N . SER A 1 203 ? -0.410 15.171 11.508 1.00 81.69 203 SER A N 1
ATOM 1602 C CA . SER A 1 203 ? -0.924 16.547 11.558 1.00 81.69 203 SER A CA 1
ATOM 1603 C C . SER A 1 203 ? -0.447 17.343 12.781 1.00 81.69 203 SER A C 1
ATOM 1605 O O . SER A 1 203 ? -0.520 18.572 12.774 1.00 81.69 203 SER A O 1
ATOM 1607 N N . GLY A 1 204 ? -0.005 16.657 13.844 1.00 80.12 204 GLY A N 1
ATOM 1608 C CA . GLY A 1 204 ? 0.391 17.274 15.112 1.00 80.12 204 GLY A CA 1
ATOM 1609 C C . GLY A 1 204 ? -0.766 17.886 15.912 1.00 80.12 204 GLY A C 1
ATOM 1610 O O . GLY A 1 204 ? -0.514 18.610 16.869 1.00 80.12 204 GLY A O 1
ATOM 1611 N N . ARG A 1 205 ? -2.027 17.636 15.532 1.00 88.75 205 ARG A N 1
ATOM 1612 C CA . ARG A 1 205 ? -3.210 18.145 16.242 1.00 88.75 205 ARG A CA 1
ATOM 1613 C C . ARG A 1 205 ? -3.564 17.228 17.416 1.00 88.75 205 ARG A C 1
ATOM 1615 O O . ARG A 1 205 ? -3.776 16.033 17.213 1.00 88.75 205 ARG A O 1
ATOM 1622 N N . GLU A 1 206 ? -3.693 17.792 18.616 1.00 90.88 206 GLU A N 1
ATOM 1623 C CA . GLU A 1 206 ? -4.058 17.038 19.828 1.00 90.88 206 GLU A CA 1
ATOM 1624 C C . GLU A 1 206 ? -5.403 16.321 19.670 1.00 90.88 206 GLU A C 1
ATOM 1626 O O . GLU A 1 206 ? -5.449 15.106 19.823 1.00 90.88 206 GLU A O 1
ATOM 1631 N N . GLY A 1 207 ? -6.446 17.016 19.198 1.00 93.31 207 GLY A N 1
ATOM 1632 C CA . GLY A 1 207 ? -7.765 16.405 18.981 1.00 93.31 207 GLY A CA 1
ATOM 1633 C C . GLY A 1 207 ? -7.772 15.227 17.993 1.00 93.31 207 GLY A C 1
ATOM 1634 O O . GLY A 1 207 ? -8.577 14.313 18.130 1.00 93.31 207 GLY A O 1
ATOM 1635 N N . ASN A 1 208 ? -6.841 15.180 17.030 1.00 95.75 208 ASN A N 1
ATOM 1636 C CA . ASN A 1 208 ? -6.688 13.997 16.174 1.00 95.75 208 ASN A CA 1
ATOM 1637 C C . ASN A 1 208 ? -6.076 12.820 16.943 1.00 95.75 208 ASN A C 1
ATOM 1639 O O . ASN A 1 208 ? -6.460 11.677 16.714 1.00 95.75 208 ASN A O 1
ATOM 1643 N N . SER A 1 209 ? -5.117 13.098 17.829 1.00 95.06 209 SER A N 1
ATOM 1644 C CA . SER A 1 209 ? -4.462 12.075 18.650 1.00 95.06 209 SER A CA 1
ATOM 1645 C C . SER A 1 209 ? -5.435 11.494 19.677 1.00 95.06 209 SER A C 1
ATOM 1647 O O . SER A 1 209 ? -5.513 10.277 19.809 1.00 95.06 209 SER A O 1
ATOM 1649 N N . GLU A 1 210 ? -6.236 12.344 20.325 1.00 95.38 210 GLU A N 1
ATOM 1650 C CA . GLU A 1 210 ? -7.303 11.934 21.249 1.00 95.38 210 GLU A CA 1
ATOM 1651 C C . GLU A 1 210 ? -8.369 11.084 20.550 1.00 95.38 210 GLU A C 1
ATOM 1653 O O . GLU A 1 210 ? -8.779 10.051 21.076 1.00 95.38 210 GLU A O 1
ATOM 1658 N N . ALA A 1 211 ? -8.780 11.468 19.338 1.00 96.62 211 ALA A N 1
ATOM 1659 C CA . ALA A 1 211 ? -9.768 10.707 18.580 1.00 96.62 211 ALA A CA 1
ATOM 1660 C C . ALA A 1 211 ? -9.244 9.322 18.161 1.00 96.62 211 ALA A C 1
ATOM 1662 O O . ALA A 1 211 ? -9.957 8.321 18.246 1.00 96.62 211 ALA A O 1
ATOM 1663 N N . VAL A 1 212 ? -7.972 9.237 17.748 1.00 96.69 212 VAL A N 1
ATOM 1664 C CA . VAL A 1 212 ? -7.316 7.952 17.458 1.00 96.69 212 VAL A CA 1
ATOM 1665 C C . VAL A 1 212 ? -7.208 7.097 18.720 1.00 96.69 212 VAL A C 1
ATOM 1667 O O . VAL A 1 212 ? -7.536 5.913 18.672 1.00 96.69 212 VAL A O 1
ATOM 1670 N N . GLN A 1 213 ? -6.803 7.678 19.851 1.00 96.19 213 GLN A N 1
ATOM 1671 C CA . GLN A 1 213 ? -6.774 6.975 21.132 1.00 96.19 213 GLN A CA 1
ATOM 1672 C C . GLN A 1 213 ? -8.160 6.420 21.486 1.00 96.19 213 GLN A C 1
ATOM 1674 O O . GLN A 1 213 ? -8.279 5.223 21.736 1.00 96.19 213 GLN A O 1
ATOM 1679 N N . GLY A 1 214 ? -9.204 7.254 21.445 1.00 96.31 214 GLY A N 1
ATOM 1680 C CA . GLY A 1 214 ? -10.572 6.848 21.768 1.00 96.31 214 GLY A CA 1
ATOM 1681 C C . GLY A 1 214 ? -11.096 5.737 20.854 1.00 96.31 214 GLY A C 1
ATOM 1682 O O . GLY A 1 214 ? -11.755 4.810 21.323 1.00 96.31 214 GLY A O 1
ATOM 1683 N N . LEU A 1 215 ? -10.747 5.774 19.564 1.00 97.69 215 LEU A N 1
ATOM 1684 C CA . LEU A 1 215 ? -11.043 4.691 18.628 1.00 97.69 215 LEU A CA 1
ATOM 1685 C C . LEU A 1 215 ? -10.364 3.379 19.046 1.00 97.69 215 LEU A C 1
ATOM 1687 O O . LEU A 1 215 ? -11.030 2.347 19.139 1.00 97.69 215 LEU A O 1
ATOM 1691 N N . LEU A 1 216 ? -9.055 3.397 19.309 1.00 96.94 216 LEU A N 1
ATOM 1692 C CA . LEU A 1 216 ? -8.297 2.196 19.677 1.00 96.94 216 LEU A CA 1
ATOM 1693 C C . LEU A 1 216 ? -8.748 1.620 21.034 1.00 96.94 216 LEU A C 1
ATOM 1695 O O . LEU A 1 216 ? -8.873 0.401 21.165 1.00 96.94 216 LEU A O 1
ATOM 1699 N N . GLU A 1 217 ? -9.066 2.477 22.008 1.00 95.38 217 GLU A N 1
ATOM 1700 C CA . GLU A 1 217 ? -9.631 2.083 23.308 1.00 95.38 217 GLU A CA 1
ATOM 1701 C C . GLU A 1 217 ? -10.989 1.393 23.141 1.00 95.38 217 GLU A C 1
ATOM 1703 O O . GLU A 1 217 ? -11.188 0.284 23.642 1.00 95.38 217 GLU A O 1
ATOM 1708 N N . ALA A 1 218 ? -11.901 1.990 22.366 1.00 96.31 218 ALA A N 1
ATOM 1709 C CA . ALA A 1 218 ? -13.215 1.411 22.082 1.00 96.31 218 ALA A CA 1
ATOM 1710 C C . ALA A 1 218 ? -13.137 0.079 21.312 1.00 96.31 218 ALA A C 1
ATOM 1712 O O . ALA A 1 218 ? -14.059 -0.732 21.368 1.00 96.31 218 ALA A O 1
ATOM 1713 N N . SER A 1 219 ? -12.019 -0.171 20.628 1.00 95.38 219 SER A N 1
ATOM 1714 C CA . SER A 1 219 ? -11.742 -1.420 19.907 1.00 95.38 219 SER A CA 1
ATOM 1715 C C . SER A 1 219 ? -11.243 -2.550 20.818 1.00 95.38 219 SER A C 1
ATOM 1717 O O . SER A 1 219 ? -11.031 -3.677 20.357 1.00 95.38 219 SER A O 1
ATOM 1719 N N . GLY A 1 220 ? -11.008 -2.261 22.104 1.00 93.38 220 GLY A N 1
ATOM 1720 C CA . GLY A 1 220 ? -10.441 -3.206 23.064 1.00 93.38 220 GLY A CA 1
ATOM 1721 C C . GLY A 1 220 ? -8.966 -3.519 22.803 1.00 93.38 220 GLY A C 1
ATOM 1722 O O . GLY A 1 220 ? -8.519 -4.638 23.076 1.00 93.38 220 GLY A O 1
ATOM 1723 N N . LEU A 1 221 ? -8.217 -2.575 22.220 1.00 89.44 221 LEU A N 1
ATOM 1724 C CA . LEU A 1 221 ? -6.764 -2.673 22.107 1.00 89.44 221 LEU A CA 1
ATOM 1725 C C . LEU A 1 221 ? -6.121 -2.132 23.389 1.00 89.44 221 LEU A C 1
ATOM 1727 O O . LEU A 1 221 ? -6.364 -0.998 23.800 1.00 89.44 221 LEU A O 1
ATOM 1731 N N . ASN A 1 222 ? -5.310 -2.971 24.034 1.00 83.31 222 ASN A N 1
ATOM 1732 C CA . ASN A 1 222 ? -4.633 -2.624 25.282 1.00 83.31 222 ASN A CA 1
ATOM 1733 C C . ASN A 1 222 ? -3.669 -1.452 25.081 1.00 83.31 222 ASN A C 1
ATOM 1735 O O . ASN A 1 222 ? -3.102 -1.293 24.004 1.00 83.31 222 ASN A O 1
ATOM 1739 N N . ASP A 1 223 ? -3.456 -0.668 26.143 1.00 87.31 223 ASP A N 1
ATOM 1740 C CA . ASP A 1 223 ? -2.492 0.439 26.174 1.00 87.31 223 ASP A CA 1
ATOM 1741 C C . ASP A 1 223 ? -2.729 1.552 25.132 1.00 87.31 223 ASP A C 1
ATOM 1743 O O . ASP A 1 223 ? -1.839 2.361 24.895 1.00 87.31 223 ASP A O 1
ATOM 1747 N N . ALA A 1 224 ? -3.922 1.656 24.538 1.00 89.25 224 ALA A N 1
ATOM 1748 C CA . ALA A 1 224 ? -4.234 2.626 23.480 1.00 89.25 224 ALA A CA 1
ATOM 1749 C C . ALA A 1 224 ? -3.943 4.106 23.834 1.00 89.25 224 ALA A C 1
ATOM 1751 O O . ALA A 1 224 ? -3.655 4.905 22.937 1.00 89.25 224 ALA A O 1
ATOM 1752 N N . HIS A 1 225 ? -3.897 4.461 25.124 1.00 90.31 225 HIS A N 1
ATOM 1753 C CA . HIS A 1 225 ? -3.406 5.756 25.621 1.00 90.31 225 HIS A CA 1
ATOM 1754 C C . HIS A 1 225 ? -1.949 6.078 25.227 1.00 90.31 225 HIS A C 1
ATOM 1756 O O . HIS A 1 225 ? -1.537 7.235 25.252 1.00 90.31 225 HIS A O 1
ATOM 1762 N N . LYS A 1 226 ? -1.158 5.074 24.828 1.00 93.38 226 LYS A N 1
ATOM 1763 C CA . LYS A 1 226 ? 0.217 5.216 24.325 1.00 93.38 226 LYS A CA 1
ATOM 1764 C C . LYS A 1 226 ? 0.292 5.336 22.800 1.00 93.38 226 LYS A C 1
ATOM 1766 O O . LYS A 1 226 ? 1.391 5.467 22.267 1.00 93.38 226 LYS A O 1
ATOM 1771 N N . SER A 1 227 ? -0.835 5.340 22.086 1.00 94.19 227 SER A N 1
ATOM 1772 C CA . SER A 1 227 ? -0.885 5.373 20.612 1.00 94.19 227 SER A CA 1
ATOM 1773 C C . SER A 1 227 ? -0.052 6.491 19.986 1.00 94.19 227 SER A C 1
ATOM 1775 O O . SER A 1 227 ? 0.663 6.263 19.008 1.00 94.19 227 SER A O 1
ATOM 1777 N N . LYS A 1 228 ? -0.051 7.686 20.587 1.00 93.94 228 LYS A N 1
ATOM 1778 C CA . LYS A 1 228 ? 0.801 8.788 20.128 1.00 93.94 228 LYS A CA 1
ATOM 1779 C C . LYS A 1 228 ? 2.294 8.489 20.291 1.00 93.94 228 LYS A C 1
ATOM 1781 O O . LYS A 1 228 ? 3.063 8.773 19.375 1.00 93.94 228 LYS A O 1
ATOM 1786 N N . ALA A 1 229 ? 2.694 7.895 21.415 1.00 93.25 229 ALA A N 1
ATOM 1787 C CA . ALA A 1 229 ? 4.079 7.500 21.658 1.00 93.25 229 ALA A CA 1
ATOM 1788 C C . ALA A 1 229 ? 4.523 6.395 20.688 1.00 93.25 229 ALA A C 1
ATOM 1790 O O . ALA A 1 229 ? 5.614 6.481 20.134 1.00 93.25 229 ALA A O 1
ATOM 1791 N N . TRP A 1 230 ? 3.658 5.418 20.399 1.00 93.81 230 TRP A N 1
ATOM 1792 C CA . TRP A 1 230 ? 3.941 4.385 19.397 1.00 93.81 230 TRP A CA 1
ATOM 1793 C C . TRP A 1 230 ? 4.118 4.965 17.997 1.00 93.81 230 TRP A C 1
ATOM 1795 O O . TRP A 1 230 ? 5.010 4.540 17.267 1.00 93.81 230 TRP A O 1
ATOM 1805 N N . PHE A 1 231 ? 3.290 5.944 17.621 1.00 92.31 231 PHE A N 1
ATOM 1806 C CA . PHE A 1 231 ? 3.455 6.664 16.361 1.00 92.31 231 PHE A CA 1
ATOM 1807 C C . PHE A 1 231 ? 4.768 7.441 16.319 1.00 92.31 231 PHE A C 1
ATOM 1809 O O . PHE A 1 231 ? 5.444 7.433 15.295 1.00 92.31 231 PHE A O 1
ATOM 1816 N N . ASP A 1 232 ? 5.141 8.113 17.409 1.00 89.69 232 ASP A N 1
ATOM 1817 C CA . ASP A 1 232 ? 6.394 8.862 17.474 1.00 89.69 232 ASP A CA 1
ATOM 1818 C C . ASP A 1 232 ? 7.618 7.946 17.414 1.00 89.69 232 ASP A C 1
ATOM 1820 O O . ASP A 1 232 ? 8.564 8.273 16.699 1.00 89.69 232 ASP A O 1
ATOM 1824 N N . GLU A 1 233 ? 7.582 6.792 18.083 1.00 88.12 233 GLU A N 1
ATOM 1825 C CA . GLU A 1 233 ? 8.617 5.761 17.974 1.00 88.12 233 GLU A CA 1
ATOM 1826 C C . GLU A 1 233 ? 8.711 5.235 16.539 1.00 88.12 233 GLU A C 1
ATOM 1828 O O . GLU A 1 233 ? 9.789 5.253 15.939 1.00 88.12 233 GLU A O 1
ATOM 1833 N N . PHE A 1 234 ? 7.575 4.830 15.961 1.00 87.12 234 PHE A N 1
ATOM 1834 C CA . PHE A 1 234 ? 7.506 4.361 14.582 1.00 87.12 234 PHE A CA 1
ATOM 1835 C C . PHE A 1 234 ? 8.072 5.404 13.619 1.00 87.12 234 PHE A C 1
ATOM 1837 O O . PHE A 1 234 ? 8.929 5.100 12.791 1.00 87.12 234 PHE A O 1
ATOM 1844 N N . ARG A 1 235 ? 7.635 6.660 13.746 1.00 83.12 235 ARG A N 1
ATOM 1845 C CA . ARG A 1 235 ? 8.102 7.778 12.925 1.00 83.12 235 ARG A CA 1
ATOM 1846 C C . ARG A 1 235 ? 9.590 8.036 13.139 1.00 83.12 235 ARG A C 1
ATOM 1848 O O . ARG A 1 235 ? 10.280 8.301 12.166 1.00 83.12 235 ARG A O 1
ATOM 1855 N N . GLY A 1 236 ? 10.095 7.941 14.367 1.00 76.31 236 GLY A N 1
ATOM 1856 C CA . GLY A 1 236 ? 11.520 8.088 14.667 1.00 76.31 236 GLY A CA 1
ATOM 1857 C C . GLY A 1 236 ? 12.379 7.024 13.981 1.00 76.31 236 GLY A C 1
ATOM 1858 O O . GLY A 1 236 ? 13.444 7.344 13.458 1.00 76.31 236 GLY A O 1
ATOM 1859 N N . LYS A 1 237 ? 11.882 5.782 13.912 1.00 76.44 237 LYS A N 1
ATOM 1860 C CA . LYS A 1 237 ? 12.562 4.654 13.256 1.00 76.44 237 LYS A CA 1
ATOM 1861 C C . LYS A 1 237 ? 12.408 4.648 11.732 1.00 76.44 237 LYS A C 1
ATOM 1863 O O . LYS A 1 237 ? 13.310 4.204 11.032 1.00 76.44 237 LYS A O 1
ATOM 1868 N N . THR A 1 238 ? 11.297 5.160 11.202 1.00 72.00 238 THR A N 1
ATOM 1869 C CA . THR A 1 238 ? 10.986 5.104 9.758 1.00 72.00 238 THR A CA 1
ATOM 1870 C C . THR A 1 238 ? 11.204 6.418 9.006 1.00 72.00 238 THR A C 1
ATOM 1872 O O . THR A 1 238 ? 11.282 6.407 7.781 1.00 72.00 238 THR A O 1
ATOM 1875 N N . ARG A 1 239 ? 11.353 7.553 9.702 1.00 65.50 239 ARG A N 1
ATOM 1876 C CA . ARG A 1 239 ? 11.583 8.879 9.111 1.00 65.50 239 ARG A CA 1
ATOM 1877 C C . ARG A 1 239 ? 12.737 9.591 9.818 1.00 65.50 239 ARG A C 1
ATOM 1879 O O . ARG A 1 239 ? 12.537 10.378 10.739 1.00 65.50 239 ARG A O 1
ATOM 1886 N N . SER A 1 240 ? 13.960 9.344 9.357 1.00 56.78 240 SER A N 1
ATOM 1887 C CA . SER A 1 240 ? 15.153 10.067 9.815 1.00 56.78 240 SER A CA 1
ATOM 1888 C C . SER A 1 240 ? 15.479 11.254 8.901 1.00 56.78 240 SER A C 1
ATOM 1890 O O . SER A 1 240 ? 15.030 11.329 7.764 1.00 56.78 240 SER A O 1
ATOM 1892 N N . SER A 1 241 ? 16.345 12.177 9.323 1.00 54.41 241 SER A N 1
ATOM 1893 C CA . SER A 1 241 ? 16.871 13.227 8.427 1.00 54.41 241 SER A CA 1
ATOM 1894 C C . SER A 1 241 ? 17.596 12.673 7.183 1.00 54.41 241 SER A C 1
ATOM 1896 O O . SER A 1 241 ? 17.865 13.410 6.241 1.00 54.41 241 SER A O 1
ATOM 1898 N N . LEU A 1 242 ? 17.933 11.378 7.193 1.00 51.28 242 LEU A N 1
ATOM 1899 C CA . LEU A 1 242 ? 18.581 10.631 6.110 1.00 51.28 242 LEU A CA 1
ATOM 1900 C C . LEU A 1 242 ? 17.562 10.029 5.138 1.00 51.28 242 LEU A C 1
ATOM 1902 O O . LEU A 1 242 ? 17.897 9.712 3.999 1.00 51.28 242 LEU A O 1
ATOM 1906 N N . PHE A 1 243 ? 16.320 9.889 5.596 1.00 56.34 243 PHE A N 1
ATOM 1907 C CA . PHE A 1 243 ? 15.172 9.526 4.787 1.00 56.34 243 PHE A CA 1
ATOM 1908 C C . PHE A 1 243 ? 14.781 10.643 3.808 1.00 56.34 243 PHE A C 1
ATOM 1910 O O . PHE A 1 243 ? 14.426 10.384 2.664 1.00 56.34 243 PHE A O 1
ATOM 1917 N N . ASP A 1 244 ? 14.907 11.905 4.222 1.00 52.75 244 ASP A N 1
ATOM 1918 C CA . ASP A 1 244 ? 14.637 13.070 3.369 1.00 52.75 244 ASP A CA 1
ATOM 1919 C C . ASP A 1 244 ? 15.822 13.410 2.435 1.00 52.75 244 ASP A C 1
ATOM 1921 O O . ASP A 1 244 ? 16.009 14.551 1.996 1.00 52.75 244 ASP A O 1
ATOM 1925 N N . ASP A 1 245 ? 16.654 12.412 2.124 1.00 52.72 245 ASP A N 1
ATOM 1926 C CA . ASP A 1 245 ? 17.769 12.557 1.204 1.00 52.72 245 ASP A CA 1
ATOM 1927 C C . ASP A 1 245 ? 17.324 12.497 -0.261 1.00 52.72 245 ASP A C 1
ATOM 1929 O O . ASP A 1 245 ? 16.565 11.605 -0.608 1.00 52.72 245 ASP A O 1
ATOM 1933 N N . PRO A 1 246 ? 17.766 13.407 -1.153 1.00 53.25 246 PRO A N 1
ATOM 1934 C CA . PRO A 1 246 ? 17.405 13.351 -2.569 1.00 53.25 246 PRO A CA 1
ATOM 1935 C C . PRO A 1 246 ? 17.708 12.007 -3.248 1.00 53.25 246 PRO A C 1
ATOM 1937 O O . PRO A 1 246 ? 16.991 11.632 -4.170 1.00 53.25 246 PRO A O 1
ATOM 1940 N N . VAL A 1 247 ? 18.733 11.277 -2.793 1.00 52.53 247 VAL A N 1
ATOM 1941 C CA . VAL A 1 247 ? 19.121 9.961 -3.320 1.00 52.53 247 VAL A CA 1
ATOM 1942 C C . VAL A 1 247 ? 18.200 8.863 -2.789 1.00 52.53 247 VAL A C 1
ATOM 1944 O O . VAL A 1 247 ? 17.790 8.002 -3.560 1.00 52.53 247 VAL A O 1
ATOM 1947 N N . THR A 1 248 ? 17.810 8.898 -1.510 1.00 52.22 248 THR A N 1
ATOM 1948 C CA . THR A 1 248 ? 16.826 7.945 -0.952 1.00 52.22 248 THR A CA 1
ATOM 1949 C C . THR A 1 248 ? 15.406 8.264 -1.423 1.00 52.22 248 THR A C 1
ATOM 1951 O O . THR A 1 248 ? 14.622 7.361 -1.688 1.00 52.22 248 THR A O 1
ATOM 1954 N N . ARG A 1 249 ? 15.093 9.539 -1.667 1.00 55.75 249 ARG A N 1
ATOM 1955 C CA . ARG A 1 249 ? 13.857 10.026 -2.299 1.00 55.75 249 ARG A CA 1
ATOM 1956 C C . ARG A 1 249 ? 13.840 9.909 -3.820 1.00 55.75 249 ARG A C 1
ATOM 1958 O O . ARG A 1 249 ? 12.861 10.346 -4.422 1.00 55.75 249 ARG A O 1
ATOM 1965 N N . ALA A 1 250 ? 14.860 9.324 -4.452 1.00 55.12 250 ALA A N 1
ATOM 1966 C CA . ALA A 1 250 ? 14.993 9.261 -5.913 1.00 55.12 250 ALA A CA 1
ATOM 1967 C C . ALA A 1 250 ? 13.860 8.494 -6.631 1.00 55.12 250 ALA A C 1
ATOM 1969 O O . ALA A 1 250 ? 13.848 8.387 -7.856 1.00 55.12 250 ALA A O 1
ATOM 1970 N N . ARG A 1 251 ? 12.856 8.000 -5.902 1.00 66.31 251 ARG A N 1
ATOM 1971 C CA . ARG A 1 251 ? 11.602 7.527 -6.477 1.00 66.31 251 ARG A CA 1
ATOM 1972 C C . ARG A 1 251 ? 10.640 8.668 -6.744 1.00 66.31 251 ARG A C 1
ATOM 1974 O O . ARG A 1 251 ? 9.940 9.176 -5.866 1.00 66.31 251 ARG A O 1
ATOM 1981 N N . SER A 1 252 ? 10.585 9.000 -8.021 1.00 71.12 252 SER A N 1
ATOM 1982 C CA . SER A 1 252 ? 9.505 9.769 -8.607 1.00 71.12 252 SER A CA 1
ATOM 1983 C C . SER A 1 252 ? 8.509 8.822 -9.260 1.00 71.12 252 SER A C 1
ATOM 1985 O O . SER A 1 252 ? 8.870 7.764 -9.789 1.00 71.12 252 SER A O 1
ATOM 1987 N N . GLU A 1 253 ? 7.236 9.184 -9.219 1.00 78.81 253 GLU A N 1
ATOM 1988 C CA . GLU A 1 253 ? 6.282 8.569 -10.129 1.00 78.81 253 GLU A CA 1
ATOM 1989 C C . GLU A 1 253 ? 6.628 8.903 -11.584 1.00 78.81 253 GLU A C 1
ATOM 1991 O O . GLU A 1 253 ? 7.236 9.929 -11.879 1.00 78.81 253 GLU A O 1
ATOM 1996 N N . ARG A 1 254 ? 6.179 8.062 -12.512 1.00 83.88 254 ARG A N 1
ATOM 1997 C CA . ARG A 1 254 ? 6.174 8.391 -13.937 1.00 83.88 254 ARG A CA 1
ATOM 1998 C C . ARG A 1 254 ? 5.197 9.533 -14.219 1.00 83.88 254 ARG A C 1
ATOM 2000 O O . ARG A 1 254 ? 4.121 9.610 -13.611 1.00 83.88 254 ARG A O 1
ATOM 2007 N N . MET A 1 255 ? 5.540 10.364 -15.203 1.00 86.44 255 MET A N 1
ATOM 2008 C CA . MET A 1 255 ? 4.708 11.493 -15.618 1.00 86.44 255 MET A CA 1
ATOM 2009 C C . MET A 1 255 ? 3.300 11.006 -16.018 1.00 86.44 255 MET A C 1
ATOM 2011 O O . MET A 1 255 ? 3.190 10.091 -16.844 1.00 86.44 255 MET A O 1
ATOM 2015 N N . PRO A 1 256 ? 2.221 11.561 -15.436 1.00 90.06 256 PRO A N 1
ATOM 2016 C CA . PRO A 1 256 ? 0.863 11.244 -15.855 1.00 90.06 256 PRO A CA 1
ATOM 2017 C C . PRO A 1 256 ? 0.595 11.642 -17.311 1.00 90.06 256 PRO A C 1
ATOM 2019 O O . PRO A 1 256 ? 1.122 12.641 -17.802 1.00 90.06 256 PRO A O 1
ATOM 2022 N N . LEU A 1 257 ? -0.269 10.881 -17.980 1.00 91.62 257 LEU A N 1
ATOM 2023 C CA . LEU A 1 257 ? -0.786 11.207 -19.305 1.00 91.62 257 LEU A CA 1
ATOM 2024 C C . LEU A 1 257 ? -2.233 11.707 -19.188 1.00 91.62 257 LEU A C 1
ATOM 2026 O O . LEU A 1 257 ? -3.089 11.009 -18.643 1.00 91.62 257 LEU A O 1
ATOM 2030 N N . LEU A 1 258 ? -2.523 12.880 -19.753 1.00 91.12 258 LEU A N 1
ATOM 2031 C CA . LEU A 1 258 ? -3.884 13.358 -20.004 1.00 91.12 258 LEU A CA 1
ATOM 2032 C C . LEU A 1 258 ? -4.193 13.188 -21.489 1.00 91.12 258 LEU A C 1
ATOM 2034 O O . LEU A 1 258 ? -3.471 13.704 -22.340 1.00 91.12 258 LEU A O 1
ATOM 2038 N N . ASN A 1 259 ? -5.249 12.436 -21.813 1.00 88.06 259 ASN A N 1
ATOM 2039 C CA . ASN A 1 259 ? -5.637 12.133 -23.199 1.00 88.06 259 ASN A CA 1
ATOM 2040 C C . ASN A 1 259 ? -4.462 11.599 -24.048 1.00 88.06 259 ASN A C 1
ATOM 2042 O O . ASN A 1 259 ? -4.272 11.991 -25.196 1.00 88.06 259 ASN A O 1
ATOM 2046 N N . GLY A 1 260 ? -3.624 10.744 -23.448 1.00 89.19 260 GLY A N 1
ATOM 2047 C CA . GLY A 1 260 ? -2.438 10.163 -24.088 1.00 89.19 260 GLY A CA 1
ATOM 2048 C C . GLY A 1 260 ? -1.206 11.076 -24.153 1.00 89.19 260 GLY A C 1
ATOM 2049 O O . GLY A 1 260 ? -0.152 10.620 -24.584 1.00 89.19 260 GLY A O 1
ATOM 2050 N N . THR A 1 261 ? -1.296 12.329 -23.697 1.00 91.69 261 THR A N 1
ATOM 2051 C CA . THR A 1 261 ? -0.190 13.299 -23.742 1.00 91.69 261 THR A CA 1
ATOM 2052 C C . THR A 1 261 ? 0.405 13.523 -22.347 1.00 91.69 261 THR A C 1
ATOM 2054 O O . THR A 1 261 ? -0.360 13.738 -21.404 1.00 91.69 261 THR A O 1
ATOM 2057 N N . PRO A 1 262 ? 1.742 13.496 -22.176 1.00 90.50 262 PRO A N 1
ATOM 2058 C CA . PRO A 1 262 ? 2.373 13.800 -20.894 1.00 90.50 262 PRO A CA 1
ATOM 2059 C C . PRO A 1 262 ? 2.051 15.215 -20.416 1.00 90.50 262 PRO A C 1
ATOM 2061 O O . PRO A 1 262 ? 2.199 16.178 -21.169 1.00 90.50 262 PRO A O 1
ATOM 2064 N N . VAL A 1 263 ? 1.648 15.341 -19.152 1.00 89.75 263 VAL A N 1
ATOM 2065 C CA . VAL A 1 263 ? 1.405 16.649 -18.524 1.00 89.75 263 VAL A CA 1
ATOM 2066 C C . VAL A 1 263 ? 2.710 17.399 -18.274 1.00 89.75 263 VAL A C 1
ATOM 2068 O O . VAL A 1 263 ? 3.774 16.797 -18.106 1.00 89.75 263 VAL A O 1
ATOM 2071 N N . LYS A 1 264 ? 2.642 18.728 -18.155 1.00 86.88 264 LYS A N 1
ATOM 2072 C CA . LYS A 1 264 ? 3.787 19.559 -17.729 1.00 86.88 264 LYS A CA 1
ATOM 2073 C C . LYS A 1 264 ? 3.926 19.559 -16.205 1.00 86.88 264 LYS A C 1
ATOM 2075 O O . LYS A 1 264 ? 3.906 20.611 -15.562 1.00 86.88 264 LYS A O 1
ATOM 2080 N N . GLY A 1 265 ? 4.044 18.359 -15.646 1.00 84.50 265 GLY A N 1
ATOM 2081 C CA . GLY A 1 265 ? 3.957 18.090 -14.217 1.00 84.50 265 GLY A CA 1
ATOM 2082 C C . GLY A 1 265 ? 5.005 18.800 -13.366 1.00 84.50 265 GLY A C 1
ATOM 2083 O O . GLY A 1 265 ? 6.146 19.017 -13.783 1.00 84.50 265 GLY A O 1
ATOM 2084 N N . ILE A 1 266 ? 4.608 19.127 -12.141 1.00 82.19 266 ILE A N 1
ATOM 2085 C CA . ILE A 1 266 ? 5.478 19.612 -11.074 1.00 82.19 266 ILE A CA 1
ATOM 2086 C C . ILE A 1 266 ? 5.555 18.509 -10.022 1.00 82.19 266 ILE A C 1
ATOM 2088 O O . ILE A 1 266 ? 4.531 18.076 -9.494 1.00 82.19 266 ILE A O 1
ATOM 2092 N N . TYR A 1 267 ? 6.772 18.049 -9.731 1.00 79.69 267 TYR A N 1
ATOM 2093 C CA . TYR A 1 267 ? 6.990 17.097 -8.650 1.00 79.69 267 TYR A CA 1
ATOM 2094 C C . TYR A 1 267 ? 6.857 17.785 -7.296 1.00 79.69 267 TYR A C 1
ATOM 2096 O O . TYR A 1 267 ? 7.447 18.840 -7.053 1.00 79.69 267 TYR A O 1
ATOM 2104 N N . SER A 1 268 ? 6.104 17.147 -6.414 1.00 75.62 268 SER A N 1
ATOM 2105 C CA . SER A 1 268 ? 5.934 17.524 -5.021 1.00 75.62 268 SER A CA 1
ATOM 2106 C C . SER A 1 268 ? 6.088 16.299 -4.124 1.00 75.62 268 SER A C 1
ATOM 2108 O O . SER A 1 268 ? 6.036 15.147 -4.559 1.00 75.62 268 SER A O 1
ATOM 2110 N N . ASP A 1 269 ? 6.288 16.545 -2.835 1.00 74.25 269 ASP A N 1
ATOM 2111 C CA . ASP A 1 269 ? 6.370 15.490 -1.834 1.00 74.25 269 ASP A CA 1
ATOM 2112 C C . ASP A 1 269 ? 5.020 14.771 -1.666 1.00 74.25 269 ASP A C 1
ATOM 2114 O O . ASP A 1 269 ? 4.009 15.393 -1.320 1.00 74.25 269 ASP A O 1
ATOM 2118 N N . ALA A 1 270 ? 5.018 13.448 -1.858 1.00 75.44 270 ALA A N 1
ATOM 2119 C CA . ALA A 1 270 ? 3.845 12.586 -1.707 1.00 75.44 270 ALA A CA 1
ATOM 2120 C C . ALA A 1 270 ? 3.150 12.758 -0.348 1.00 75.44 270 ALA A C 1
ATOM 2122 O O . ALA A 1 270 ? 1.917 12.718 -0.272 1.00 75.44 270 ALA A O 1
ATOM 2123 N N . ALA A 1 271 ? 3.922 13.012 0.713 1.00 71.31 271 ALA A N 1
ATOM 2124 C CA . ALA A 1 271 ? 3.402 13.168 2.065 1.00 71.31 271 ALA A CA 1
ATOM 2125 C C . ALA A 1 271 ? 2.446 14.360 2.174 1.00 71.31 271 ALA A C 1
ATOM 2127 O O . ALA A 1 271 ? 1.435 14.279 2.870 1.00 71.31 271 ALA A O 1
ATOM 2128 N N . THR A 1 272 ? 2.706 15.443 1.434 1.00 72.50 272 THR A N 1
ATOM 2129 C CA . THR A 1 272 ? 1.850 16.647 1.442 1.00 72.50 272 THR A CA 1
ATOM 2130 C C . THR A 1 272 ? 0.471 16.395 0.828 1.00 72.50 272 THR A C 1
ATOM 2132 O O . THR A 1 272 ? -0.467 17.159 1.043 1.00 72.50 272 THR A O 1
ATOM 2135 N N . HIS A 1 273 ? 0.329 15.291 0.096 1.00 72.88 273 HIS A N 1
ATOM 2136 C CA . HIS A 1 273 ? -0.904 14.864 -0.551 1.00 72.88 273 HIS A CA 1
ATOM 2137 C C . HIS A 1 273 ? -1.520 13.620 0.099 1.00 72.88 273 HIS A C 1
ATOM 2139 O O . HIS A 1 273 ? -2.471 13.058 -0.447 1.00 72.88 273 HIS A O 1
ATOM 2145 N N . GLY A 1 274 ? -0.985 13.189 1.247 1.00 67.69 274 GLY A N 1
ATOM 2146 C CA . GLY A 1 274 ? -1.445 11.996 1.950 1.00 67.69 274 GLY A CA 1
ATOM 2147 C C . GLY A 1 274 ? -1.128 10.690 1.215 1.00 67.69 274 GLY A C 1
ATOM 2148 O O . GLY A 1 274 ? -1.816 9.702 1.436 1.00 67.69 274 GLY A O 1
ATOM 2149 N N . LEU A 1 275 ? -0.118 10.683 0.339 1.00 70.75 275 LEU A N 1
ATOM 2150 C CA . LEU A 1 275 ? 0.251 9.552 -0.524 1.00 70.75 275 LEU A CA 1
ATOM 2151 C C . LEU A 1 275 ? 1.475 8.771 -0.024 1.00 70.75 275 LEU A C 1
ATOM 2153 O O . LEU A 1 275 ? 2.140 8.089 -0.804 1.00 70.75 275 LEU A O 1
ATOM 2157 N N . GLY A 1 276 ? 1.793 8.894 1.263 1.00 69.12 276 GLY A N 1
ATOM 2158 C CA . GLY A 1 276 ? 2.985 8.296 1.851 1.00 69.12 276 GLY A CA 1
ATOM 2159 C C . GLY A 1 276 ? 4.232 9.101 1.500 1.00 69.12 276 GLY A C 1
ATOM 2160 O O . GLY A 1 276 ? 4.386 10.226 1.964 1.00 69.12 276 GLY A O 1
ATOM 2161 N N . PHE A 1 277 ? 5.126 8.535 0.694 1.00 69.88 277 PHE A N 1
ATOM 2162 C CA . PHE A 1 277 ? 6.481 9.049 0.499 1.00 69.88 277 PHE A CA 1
ATOM 2163 C C . PHE A 1 277 ? 6.913 9.021 -0.975 1.00 69.88 277 PHE A C 1
ATOM 2165 O O . PHE A 1 277 ? 6.271 8.385 -1.811 1.00 69.88 277 PHE A O 1
ATOM 2172 N N . GLY A 1 278 ? 8.019 9.702 -1.283 1.00 73.12 278 GLY A N 1
ATOM 2173 C CA . GLY A 1 278 ? 8.538 9.862 -2.643 1.00 73.12 278 GLY A CA 1
ATOM 2174 C C . GLY A 1 278 ? 8.080 11.167 -3.293 1.00 73.12 278 GLY A C 1
ATOM 2175 O O . GLY A 1 278 ? 7.591 12.079 -2.620 1.00 73.12 278 GLY A O 1
ATOM 2176 N N . GLN A 1 279 ? 8.285 11.280 -4.602 1.00 75.06 279 GLN A N 1
ATOM 2177 C CA . GLN A 1 279 ? 7.863 12.437 -5.393 1.00 75.06 279 GLN A CA 1
ATOM 2178 C C . GLN A 1 279 ? 6.697 12.071 -6.311 1.00 75.06 279 GLN A C 1
ATOM 2180 O O . GLN A 1 279 ? 6.721 11.048 -6.997 1.00 75.06 279 GLN A O 1
ATOM 2185 N N . VAL A 1 280 ? 5.673 12.917 -6.328 1.00 80.75 280 VAL A N 1
ATOM 2186 C CA . VAL A 1 280 ? 4.430 12.711 -7.080 1.00 80.75 280 VAL A CA 1
ATOM 2187 C C . VAL A 1 280 ? 4.110 13.936 -7.923 1.00 80.75 280 VAL A C 1
ATOM 2189 O O . VAL A 1 280 ? 4.535 15.037 -7.593 1.00 80.75 280 VAL A O 1
ATOM 2192 N N . VAL A 1 281 ? 3.340 13.762 -8.993 1.00 86.25 281 VAL A N 1
ATOM 2193 C CA . VAL A 1 281 ? 2.796 14.850 -9.799 1.00 86.25 281 VAL A CA 1
ATOM 2194 C C . VAL A 1 281 ? 1.319 14.964 -9.459 1.00 86.25 281 VAL A C 1
ATOM 2196 O O . VAL A 1 281 ? 0.517 14.058 -9.691 1.00 86.25 281 VAL A O 1
ATOM 2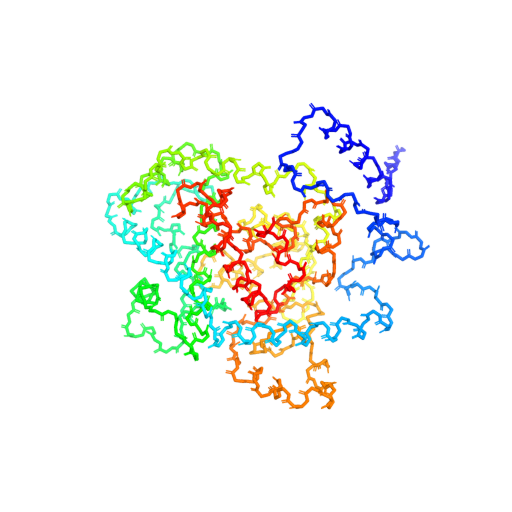199 N N . GLN A 1 282 ? 0.962 16.080 -8.839 1.00 87.81 282 GLN A N 1
ATOM 2200 C CA . GLN A 1 282 ? -0.424 16.418 -8.494 1.00 87.81 282 GLN A CA 1
ATOM 2201 C C . GLN A 1 282 ? -0.875 17.715 -9.165 1.00 87.81 282 GLN A C 1
ATOM 2203 O O . GLN A 1 282 ? -2.066 18.018 -9.191 1.00 87.81 282 GLN A O 1
ATOM 2208 N N . GLU A 1 283 ? 0.086 18.463 -9.702 1.00 89.94 283 GLU A N 1
ATOM 2209 C CA . GLU A 1 283 ? -0.086 19.766 -10.321 1.00 89.94 283 GLU A CA 1
ATOM 2210 C C . GLU A 1 283 ? 0.759 19.826 -11.594 1.00 89.94 283 GLU A C 1
ATOM 2212 O O . GLU A 1 283 ? 1.771 19.134 -11.737 1.00 89.94 283 GLU A O 1
ATOM 2217 N N . SER A 1 284 ? 0.329 20.668 -12.522 1.00 90.94 284 SER A N 1
ATOM 2218 C CA . SER A 1 284 ? 1.030 20.992 -13.756 1.00 90.94 284 SER A CA 1
ATOM 2219 C C . SER A 1 284 ? 1.337 22.486 -13.792 1.00 90.94 284 SER A C 1
ATOM 2221 O O . SER A 1 284 ? 0.681 23.297 -13.141 1.00 90.94 284 SER A O 1
ATOM 2223 N N . ARG A 1 285 ? 2.320 22.869 -14.610 1.00 90.19 285 ARG A N 1
ATOM 2224 C CA . ARG A 1 285 ? 2.561 24.275 -14.968 1.00 90.19 285 ARG A CA 1
ATOM 2225 C C . ARG A 1 285 ? 1.360 24.918 -15.671 1.00 90.19 285 ARG A C 1
ATOM 2227 O O . ARG A 1 285 ? 1.304 26.142 -15.743 1.00 90.19 285 ARG A O 1
ATOM 2234 N N . ASP A 1 286 ? 0.438 24.111 -16.196 1.00 94.44 286 ASP A N 1
ATOM 2235 C CA . ASP A 1 286 ? -0.850 24.552 -16.725 1.00 94.44 286 ASP A CA 1
ATOM 2236 C C . ASP A 1 286 ? -1.975 24.331 -15.679 1.00 94.44 286 ASP A C 1
ATOM 2238 O O . ASP A 1 286 ? -2.219 23.191 -15.257 1.00 94.44 286 ASP A O 1
ATOM 2242 N N . PRO A 1 287 ? -2.688 25.392 -15.248 1.00 93.62 287 PRO A N 1
ATOM 2243 C CA . PRO A 1 287 ? -3.825 25.272 -14.334 1.00 93.62 287 PRO A CA 1
ATOM 2244 C C . PRO A 1 287 ? -4.962 24.380 -14.855 1.00 93.62 287 PRO A C 1
ATOM 2246 O O . PRO A 1 287 ? -5.591 23.681 -14.061 1.00 93.62 287 PRO A O 1
ATOM 2249 N N . ALA A 1 288 ? -5.213 24.355 -16.168 1.00 93.69 288 ALA A N 1
ATOM 2250 C CA . ALA A 1 288 ? -6.269 23.527 -16.751 1.00 93.69 288 ALA A CA 1
ATOM 2251 C C . ALA A 1 288 ? -5.912 22.033 -16.686 1.00 93.69 288 ALA A C 1
ATOM 2253 O O . ALA A 1 288 ? -6.760 21.205 -16.347 1.00 93.69 288 ALA A O 1
ATOM 2254 N N . GLU A 1 289 ? -4.645 21.683 -16.940 1.00 94.00 289 GLU A N 1
ATOM 2255 C CA . GLU A 1 289 ? -4.145 20.316 -16.734 1.00 94.00 289 GLU A CA 1
ATOM 2256 C C . GLU A 1 289 ? -4.249 19.917 -15.256 1.00 94.00 289 GLU A C 1
ATOM 2258 O O . GLU A 1 289 ? -4.660 18.800 -14.946 1.00 94.00 289 GLU A O 1
ATOM 2263 N N . THR A 1 290 ? -3.930 20.836 -14.337 1.00 93.19 290 THR A N 1
ATOM 2264 C CA . THR A 1 290 ? -4.045 20.603 -12.887 1.00 93.19 290 THR A CA 1
ATOM 2265 C C . THR A 1 290 ? -5.477 20.265 -12.477 1.00 93.19 290 THR A C 1
ATOM 2267 O O . THR A 1 290 ? -5.698 19.296 -11.752 1.00 93.19 290 THR A O 1
ATOM 2270 N N . GLU A 1 291 ? -6.466 21.016 -12.963 1.00 91.94 291 GLU A N 1
ATOM 2271 C CA . GLU A 1 291 ? -7.876 20.743 -12.669 1.00 91.94 291 GLU A CA 1
ATOM 2272 C C . GLU A 1 291 ? -8.311 19.363 -13.196 1.00 91.94 291 GLU A C 1
ATOM 2274 O O . GLU A 1 291 ? -8.995 18.608 -12.500 1.00 91.94 291 GLU A O 1
ATOM 2279 N N . GLN A 1 292 ? -7.879 18.997 -14.407 1.00 91.50 292 GLN A N 1
ATOM 2280 C CA . GLN A 1 292 ? -8.172 17.688 -14.996 1.00 91.50 292 GLN A CA 1
ATOM 2281 C C . GLN A 1 292 ? -7.516 16.540 -14.218 1.00 91.50 292 GLN A C 1
ATOM 2283 O O . GLN A 1 292 ? -8.184 15.552 -13.910 1.00 91.50 292 GLN A O 1
ATOM 2288 N N . LEU A 1 293 ? -6.241 16.685 -13.842 1.00 90.00 293 LEU A N 1
ATOM 2289 C CA . LEU A 1 293 ? -5.525 15.742 -12.977 1.00 90.00 293 LEU A CA 1
ATOM 2290 C C . LEU A 1 293 ? -6.272 15.527 -11.661 1.00 90.00 293 LEU A C 1
ATOM 2292 O O . LEU A 1 293 ? -6.502 14.388 -11.263 1.00 90.00 293 LEU A O 1
ATOM 2296 N N . GLN A 1 294 ? -6.692 16.605 -10.998 1.00 88.88 294 GLN A N 1
ATOM 2297 C CA . GLN A 1 294 ? -7.409 16.519 -9.726 1.00 88.88 294 GLN A CA 1
ATOM 2298 C C . GLN A 1 294 ? -8.756 15.801 -9.864 1.00 88.88 294 GLN A C 1
ATOM 2300 O O . GLN A 1 294 ? -9.080 14.966 -9.018 1.00 88.88 294 GLN A O 1
ATOM 2305 N N . LYS A 1 295 ? -9.507 16.067 -10.941 1.00 87.94 295 LYS A N 1
ATOM 2306 C CA . LYS A 1 295 ? -10.761 15.361 -11.251 1.00 87.94 295 LYS A CA 1
ATOM 2307 C C . LYS A 1 295 ? -10.532 13.863 -11.468 1.00 87.94 295 LYS A C 1
ATOM 2309 O O . LYS A 1 295 ? -11.252 13.056 -10.890 1.00 87.94 295 LYS A O 1
ATOM 2314 N N . LEU A 1 296 ? -9.506 13.482 -12.231 1.00 86.06 296 LEU A N 1
ATOM 2315 C CA . LEU A 1 296 ? -9.170 12.071 -12.460 1.00 86.06 296 LEU A CA 1
ATOM 2316 C C . LEU A 1 296 ? -8.726 11.365 -11.178 1.00 86.06 296 LEU A C 1
ATOM 2318 O O . LEU A 1 296 ? -9.209 10.278 -10.884 1.00 86.06 296 LEU A O 1
ATOM 2322 N N . LEU A 1 297 ? -7.844 11.991 -10.393 1.00 84.56 297 LEU A N 1
ATOM 2323 C CA . LEU A 1 297 ? -7.354 11.435 -9.130 1.00 84.56 297 LEU A CA 1
ATOM 2324 C C . LEU A 1 297 ? -8.484 11.233 -8.117 1.00 84.56 297 LEU A C 1
ATOM 2326 O O . LEU A 1 297 ? -8.441 10.287 -7.328 1.00 84.56 297 LEU A O 1
ATOM 2330 N N . ALA A 1 298 ? -9.466 12.136 -8.106 1.00 79.56 298 ALA A N 1
ATOM 2331 C CA . ALA A 1 298 ? -10.642 12.020 -7.259 1.00 79.56 298 ALA A CA 1
ATOM 2332 C C . ALA A 1 298 ? -11.627 10.952 -7.757 1.00 79.56 298 ALA A C 1
ATOM 2334 O O . ALA A 1 298 ? -12.281 10.308 -6.938 1.00 79.56 298 ALA A O 1
ATOM 2335 N N . GLY A 1 299 ? -11.730 10.742 -9.073 1.00 75.88 299 GLY A N 1
ATOM 2336 C CA . GLY A 1 299 ? -12.760 9.888 -9.660 1.00 75.88 299 GLY A CA 1
ATOM 2337 C C . GLY A 1 299 ? -14.165 10.363 -9.275 1.00 75.88 299 GLY A C 1
ATOM 2338 O O . GLY A 1 299 ? -14.464 11.553 -9.336 1.00 75.88 299 GLY A O 1
ATOM 2339 N N . SER A 1 300 ? -15.018 9.434 -8.830 1.00 61.41 300 SER A N 1
ATOM 2340 C CA . SER A 1 300 ? -16.315 9.725 -8.192 1.00 61.41 300 SER A CA 1
ATOM 2341 C C . SER A 1 300 ? -16.223 9.941 -6.671 1.00 61.41 300 SER A C 1
ATOM 2343 O O . SER A 1 300 ? -17.247 10.126 -6.014 1.00 61.41 300 SER A O 1
ATOM 2345 N N . GLY A 1 301 ? -15.017 9.878 -6.099 1.00 67.75 301 GLY A N 1
ATOM 2346 C CA . GLY A 1 301 ? -14.767 9.885 -4.661 1.00 67.75 301 GLY A CA 1
ATOM 2347 C C . GLY A 1 301 ? -13.871 11.036 -4.197 1.00 67.75 301 GLY A C 1
ATOM 2348 O O . GLY A 1 301 ? -13.823 12.117 -4.780 1.00 67.75 301 GLY A O 1
ATOM 2349 N N . ALA A 1 302 ? -13.164 10.809 -3.088 1.00 68.94 302 ALA A N 1
ATOM 2350 C CA . ALA A 1 302 ? -12.194 11.760 -2.553 1.00 68.94 302 ALA A CA 1
ATOM 2351 C C . ALA A 1 302 ? -10.881 11.745 -3.357 1.00 68.94 302 ALA A C 1
ATOM 2353 O O . ALA A 1 302 ? -10.591 10.801 -4.097 1.00 68.94 302 ALA A O 1
ATOM 2354 N N . LYS A 1 303 ? -10.064 12.791 -3.168 1.00 73.00 303 LYS A N 1
ATOM 2355 C CA . LYS A 1 303 ? -8.747 12.951 -3.802 1.00 73.00 303 LYS A CA 1
ATOM 2356 C C . LYS A 1 303 ? -7.914 11.668 -3.681 1.00 73.00 303 LYS A C 1
ATOM 2358 O O . LYS A 1 303 ? -7.803 11.104 -2.597 1.00 73.00 303 LYS A O 1
ATOM 2363 N N . ASN A 1 304 ? -7.292 11.268 -4.788 1.00 77.50 304 ASN A N 1
ATOM 2364 C CA . ASN A 1 304 ? -6.414 10.103 -4.921 1.00 77.50 304 AS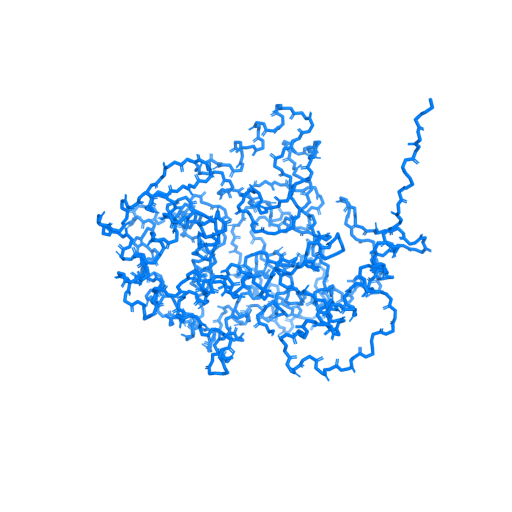N A CA 1
ATOM 2365 C C . ASN A 1 304 ? -7.070 8.718 -4.766 1.00 77.50 304 ASN A C 1
ATOM 2367 O O . ASN A 1 304 ? -6.355 7.716 -4.748 1.00 77.50 304 ASN A O 1
ATOM 2371 N N . SER A 1 305 ? -8.402 8.620 -4.721 1.00 77.00 305 SER A N 1
ATOM 2372 C CA . SER A 1 305 ? -9.094 7.321 -4.714 1.00 77.00 305 SER A CA 1
ATOM 2373 C C . SER A 1 305 ? -8.868 6.501 -5.997 1.00 77.00 305 SER A C 1
ATOM 2375 O O . SER A 1 305 ? -8.955 5.273 -5.965 1.00 77.00 305 SER A O 1
ATOM 2377 N N . GLN A 1 306 ? -8.507 7.171 -7.098 1.00 81.06 306 GLN A N 1
ATOM 2378 C CA . GLN A 1 306 ? -8.265 6.583 -8.419 1.00 81.06 306 GLN A CA 1
ATOM 2379 C C . GLN A 1 306 ? -6.828 6.802 -8.903 1.00 81.06 306 GLN A C 1
ATOM 2381 O O . GLN A 1 306 ? -6.558 7.027 -10.080 1.00 81.06 306 GLN A O 1
ATOM 2386 N N . ILE A 1 307 ? -5.856 6.752 -7.993 1.00 79.69 307 ILE A N 1
ATOM 2387 C CA . ILE A 1 307 ? -4.464 7.071 -8.336 1.00 79.69 307 ILE A CA 1
ATOM 2388 C C . ILE A 1 307 ? -3.828 6.134 -9.377 1.00 79.69 307 ILE A C 1
ATOM 2390 O O . ILE A 1 307 ? -2.922 6.544 -10.110 1.00 79.69 307 ILE A O 1
ATOM 2394 N N . ASN A 1 308 ? -4.340 4.905 -9.463 1.00 83.75 308 ASN A N 1
ATOM 2395 C CA . ASN A 1 308 ? -3.952 3.905 -10.455 1.00 83.75 308 ASN A CA 1
ATOM 2396 C C . ASN A 1 308 ? -4.817 3.957 -11.723 1.00 83.75 308 ASN A C 1
ATOM 2398 O O . ASN A 1 308 ? -4.563 3.197 -12.642 1.00 83.75 308 ASN A O 1
ATOM 2402 N N . ALA A 1 309 ? -5.808 4.841 -11.824 1.00 84.00 309 ALA A N 1
ATOM 2403 C CA . ALA A 1 309 ? -6.620 4.988 -13.035 1.00 84.00 309 ALA A CA 1
ATOM 2404 C C . ALA A 1 309 ? -5.943 5.867 -14.101 1.00 84.00 309 ALA A C 1
ATOM 2406 O O . ALA A 1 309 ? -6.451 6.009 -15.211 1.00 84.00 309 ALA A O 1
ATOM 2407 N N . ILE A 1 310 ? -4.811 6.503 -13.772 1.00 88.81 310 ILE A N 1
ATOM 2408 C CA . ILE A 1 310 ? -4.156 7.470 -14.656 1.00 88.81 310 ILE A CA 1
ATOM 2409 C C . ILE A 1 310 ? -3.002 6.798 -15.404 1.00 88.81 310 ILE A C 1
ATOM 2411 O O . ILE A 1 310 ? -2.041 6.369 -14.751 1.00 88.81 310 ILE A O 1
ATOM 2415 N N . PRO A 1 311 ? -3.055 6.742 -16.749 1.00 90.06 311 PRO A N 1
ATOM 2416 C CA . PRO A 1 311 ? -1.988 6.159 -17.545 1.00 90.06 311 PRO A CA 1
ATOM 2417 C C . PRO A 1 311 ? -0.709 6.980 -17.397 1.00 90.06 311 PRO A C 1
ATOM 2419 O O . PRO A 1 311 ? -0.741 8.196 -17.185 1.00 90.06 311 PRO A O 1
ATOM 2422 N N . ARG A 1 312 ? 0.437 6.307 -17.491 1.00 88.81 312 ARG A N 1
ATOM 2423 C CA . ARG A 1 312 ? 1.746 6.906 -17.220 1.00 88.81 312 ARG A CA 1
ATOM 2424 C C . ARG A 1 312 ? 2.667 6.790 -18.421 1.00 88.81 312 ARG A C 1
ATOM 2426 O O . ARG A 1 312 ? 2.684 5.771 -19.109 1.00 88.81 312 ARG A O 1
ATOM 2433 N N . GLN A 1 313 ? 3.460 7.832 -18.648 1.00 86.94 313 GLN A N 1
ATOM 2434 C CA . GLN A 1 313 ? 4.480 7.823 -19.687 1.00 86.94 313 GLN A CA 1
ATOM 2435 C C . GLN A 1 313 ? 5.476 6.690 -19.416 1.00 86.94 313 GLN A C 1
ATOM 2437 O O . GLN A 1 313 ? 5.964 6.561 -18.294 1.00 86.94 313 GLN A O 1
ATOM 2442 N N . ASN A 1 314 ? 5.790 5.887 -20.436 1.00 82.69 314 ASN A N 1
ATOM 2443 C CA . ASN A 1 314 ? 6.746 4.777 -20.340 1.00 82.69 314 ASN A CA 1
ATOM 2444 C C . ASN A 1 314 ? 6.378 3.732 -19.263 1.00 82.69 314 ASN A C 1
ATOM 2446 O O . ASN A 1 314 ? 7.262 3.148 -18.625 1.00 82.69 314 ASN A O 1
ATOM 2450 N N . ALA A 1 315 ? 5.081 3.510 -19.017 1.00 86.12 315 ALA A N 1
ATOM 2451 C CA . ALA A 1 315 ? 4.632 2.373 -18.219 1.00 86.12 315 ALA A CA 1
ATOM 2452 C C . ALA A 1 315 ? 5.041 1.067 -18.935 1.00 86.12 315 ALA A C 1
ATOM 2454 O O . ALA A 1 315 ? 4.688 0.883 -20.099 1.00 86.12 315 ALA A O 1
ATOM 2455 N N . PRO A 1 316 ? 5.805 0.165 -18.288 1.00 83.69 316 PRO A N 1
ATOM 2456 C CA . PRO A 1 316 ? 6.306 -1.050 -18.939 1.00 83.69 316 PRO A CA 1
ATOM 2457 C C . PRO A 1 316 ? 5.231 -2.132 -19.114 1.00 83.69 316 PRO A C 1
ATOM 2459 O O . PRO A 1 316 ? 5.469 -3.125 -19.798 1.00 83.69 316 PRO A O 1
ATOM 2462 N N . ILE A 1 317 ? 4.076 -1.952 -18.474 1.00 87.31 317 ILE A N 1
ATOM 2463 C CA . ILE A 1 317 ? 2.924 -2.841 -18.542 1.00 87.31 317 ILE A CA 1
ATOM 2464 C C . ILE A 1 317 ? 1.755 -2.004 -19.055 1.00 87.31 317 ILE A C 1
ATOM 2466 O O . ILE A 1 317 ? 1.441 -0.970 -18.464 1.00 87.31 317 ILE A O 1
ATOM 2470 N N . GLY A 1 318 ? 1.168 -2.418 -20.176 1.00 85.31 318 GLY A N 1
ATOM 2471 C CA . GLY A 1 318 ? 0.041 -1.734 -20.810 1.00 85.31 318 GLY A CA 1
ATOM 2472 C C . GLY A 1 318 ? -1.294 -2.439 -20.574 1.00 85.31 318 GLY A C 1
ATOM 2473 O O . GLY A 1 318 ? -2.338 -1.797 -20.657 1.00 85.31 318 GLY A O 1
ATOM 2474 N N . ASP A 1 319 ? -1.268 -3.740 -20.276 1.00 89.00 319 ASP A N 1
ATOM 2475 C CA . ASP A 1 319 ? -2.434 -4.545 -19.906 1.00 89.00 319 ASP A CA 1
ATOM 2476 C C . ASP A 1 319 ? -2.875 -4.227 -18.458 1.00 89.00 319 ASP A C 1
ATOM 2478 O O . ASP A 1 319 ? -2.188 -4.643 -17.522 1.00 89.00 319 ASP A O 1
ATOM 2482 N N . PRO A 1 320 ? -4.018 -3.539 -18.236 1.00 86.56 320 PRO A N 1
ATOM 2483 C CA . PRO A 1 320 ? -4.489 -3.152 -16.899 1.00 86.56 320 PRO A CA 1
ATOM 2484 C C . PRO A 1 320 ? -4.860 -4.347 -16.008 1.00 86.56 320 PRO A C 1
ATOM 2486 O O . PRO A 1 320 ? -5.087 -4.183 -14.809 1.00 86.56 320 PRO A O 1
ATOM 2489 N N . GLU A 1 321 ? -4.952 -5.552 -16.580 1.00 90.31 321 GLU A N 1
ATOM 2490 C CA . GLU A 1 321 ? -5.218 -6.781 -15.838 1.00 90.31 321 GLU A CA 1
ATOM 2491 C C . GLU A 1 321 ? -3.956 -7.561 -15.465 1.00 90.31 321 GLU A C 1
ATOM 2493 O O . GLU A 1 321 ? -4.057 -8.559 -14.742 1.00 90.31 321 GLU A O 1
ATOM 2498 N N . ARG A 1 322 ? -2.785 -7.178 -15.995 1.00 91.12 322 ARG A N 1
ATOM 2499 C CA . ARG A 1 322 ? -1.535 -7.917 -15.806 1.00 91.12 322 ARG A CA 1
ATOM 2500 C C . ARG A 1 322 ? -1.064 -7.777 -14.355 1.00 91.12 322 ARG A C 1
ATOM 2502 O O . ARG A 1 322 ? -0.786 -6.663 -13.907 1.00 91.12 322 ARG A O 1
ATOM 2509 N N . PRO A 1 323 ? -0.925 -8.890 -13.615 1.00 91.25 323 PRO A N 1
ATOM 2510 C CA . PRO A 1 323 ? -0.263 -8.862 -12.325 1.00 91.25 323 PRO A CA 1
ATOM 2511 C C . PRO A 1 323 ? 1.256 -8.997 -12.501 1.00 91.25 323 PRO A C 1
ATOM 2513 O O . PRO A 1 323 ? 1.738 -9.494 -13.525 1.00 91.25 323 PRO A O 1
ATOM 2516 N N . TYR A 1 324 ? 1.992 -8.653 -11.446 1.00 92.31 324 TYR A N 1
ATOM 2517 C CA . TYR A 1 324 ? 3.447 -8.792 -11.326 1.00 92.31 324 TYR A CA 1
ATOM 2518 C C . TYR A 1 324 ? 4.270 -7.772 -12.126 1.00 92.31 324 TYR A C 1
ATOM 2520 O O . TYR A 1 324 ? 3.760 -6.997 -12.926 1.00 92.31 324 TYR A O 1
ATOM 2528 N N . MET A 1 325 ? 5.579 -7.745 -11.868 1.00 88.12 325 MET A N 1
ATOM 2529 C CA . MET A 1 325 ? 6.505 -6.697 -12.332 1.00 88.12 325 MET A CA 1
ATOM 2530 C C . MET A 1 325 ? 7.074 -6.912 -13.750 1.00 88.12 325 MET A C 1
ATOM 2532 O O . MET A 1 325 ? 7.994 -6.191 -14.150 1.00 88.12 325 MET A O 1
ATOM 2536 N N . LEU A 1 326 ? 6.593 -7.918 -14.488 1.00 89.56 326 LEU A N 1
ATOM 2537 C CA . LEU A 1 326 ? 7.083 -8.234 -15.835 1.00 89.56 326 LEU A CA 1
ATOM 2538 C C . LEU A 1 326 ? 6.508 -7.241 -16.847 1.00 89.56 326 LEU A C 1
ATOM 2540 O O . LEU A 1 326 ? 5.292 -7.074 -16.912 1.00 89.56 326 LEU A O 1
ATOM 2544 N N . SER A 1 327 ? 7.370 -6.616 -17.650 1.00 88.81 327 SER A N 1
ATOM 2545 C CA . SER A 1 327 ? 6.932 -5.813 -18.795 1.00 88.81 327 SER A CA 1
ATOM 2546 C C . SER A 1 327 ? 6.204 -6.665 -19.840 1.00 88.81 327 SER A C 1
ATOM 2548 O O . SER A 1 327 ? 6.283 -7.895 -19.819 1.00 88.81 327 SER A O 1
ATOM 2550 N N . GLU A 1 328 ? 5.528 -6.022 -20.795 1.00 89.69 328 GLU A N 1
ATOM 2551 C CA . GLU A 1 328 ? 4.887 -6.736 -21.912 1.00 89.69 328 GLU A CA 1
ATOM 2552 C C . GLU A 1 328 ? 5.878 -7.623 -22.684 1.00 89.69 328 GLU A C 1
ATOM 2554 O O . GLU A 1 328 ? 5.590 -8.788 -22.970 1.00 89.69 328 GLU A O 1
ATOM 2559 N N . ASP A 1 329 ? 7.070 -7.092 -22.971 1.00 91.12 329 ASP A N 1
ATOM 2560 C CA . ASP A 1 329 ? 8.131 -7.832 -23.657 1.00 91.12 329 ASP A CA 1
ATOM 2561 C C . ASP A 1 329 ? 8.648 -8.989 -22.790 1.00 91.12 329 ASP A C 1
ATOM 2563 O O . ASP A 1 329 ? 8.694 -10.126 -23.254 1.00 91.12 329 ASP A O 1
ATOM 2567 N N . GLU A 1 330 ? 8.939 -8.740 -21.507 1.00 92.06 330 GLU A N 1
ATOM 2568 C CA . GLU A 1 330 ? 9.397 -9.767 -20.558 1.00 92.06 330 GLU A CA 1
ATOM 2569 C C . GLU A 1 330 ? 8.362 -10.896 -20.395 1.00 92.06 330 GLU A C 1
ATOM 2571 O O . GLU A 1 330 ? 8.715 -12.072 -20.329 1.00 92.06 330 GLU A O 1
ATOM 2576 N N . TYR A 1 331 ? 7.068 -10.567 -20.365 1.00 92.94 331 TYR A N 1
ATOM 2577 C CA . TYR A 1 331 ? 5.990 -11.553 -20.285 1.00 92.94 331 TYR A CA 1
ATOM 2578 C C . TYR A 1 331 ? 5.825 -12.361 -21.582 1.00 92.94 331 TYR A C 1
ATOM 2580 O O . TYR A 1 331 ? 5.491 -13.555 -21.555 1.00 92.94 331 TYR A O 1
ATOM 2588 N N . ARG A 1 332 ? 6.045 -11.731 -22.741 1.00 92.31 332 ARG A N 1
ATOM 2589 C CA . ARG A 1 332 ? 6.020 -12.414 -24.040 1.00 92.31 332 ARG A CA 1
ATOM 2590 C C . ARG A 1 332 ? 7.215 -13.354 -24.197 1.00 92.31 332 ARG A C 1
ATOM 2592 O O . ARG A 1 332 ? 7.034 -14.449 -24.726 1.00 92.31 332 ARG A O 1
ATOM 2599 N N . GLU A 1 333 ? 8.377 -12.949 -23.695 1.00 92.56 333 GLU A N 1
ATOM 2600 C CA . GLU A 1 333 ? 9.690 -13.571 -23.917 1.00 92.56 333 GLU A CA 1
ATOM 2601 C C . GLU A 1 333 ? 10.175 -14.420 -22.727 1.00 92.56 333 GLU A C 1
ATOM 2603 O O . GLU A 1 333 ? 11.370 -14.671 -22.583 1.00 92.56 333 GLU A O 1
ATOM 2608 N N . ILE A 1 334 ? 9.260 -14.894 -21.869 1.00 93.19 334 ILE A N 1
ATOM 2609 C CA . ILE A 1 334 ? 9.590 -15.811 -20.763 1.00 93.19 334 ILE A CA 1
ATOM 2610 C C . ILE A 1 334 ? 10.376 -17.021 -21.308 1.00 93.19 334 ILE A C 1
ATOM 2612 O O . ILE A 1 334 ? 9.833 -17.754 -22.140 1.00 93.19 334 ILE A O 1
ATOM 2616 N N . PRO A 1 335 ? 11.614 -17.276 -20.831 1.00 91.94 335 PRO A N 1
ATOM 2617 C CA . PRO A 1 335 ? 12.447 -18.342 -21.377 1.00 91.94 335 PRO A CA 1
ATOM 2618 C C . PRO A 1 335 ? 11.841 -19.731 -21.168 1.00 91.94 335 PRO A C 1
ATOM 2620 O O . PRO A 1 335 ? 11.276 -20.024 -20.111 1.00 91.94 335 PRO A O 1
ATOM 2623 N N . GLU A 1 336 ? 12.057 -20.634 -22.127 1.00 91.44 336 GLU A N 1
ATOM 2624 C CA . GLU A 1 336 ? 11.517 -22.001 -22.089 1.00 91.44 336 GLU A CA 1
ATOM 2625 C C . GLU A 1 336 ? 11.932 -22.791 -20.840 1.00 91.44 336 GLU A C 1
ATOM 2627 O O . GLU A 1 336 ? 11.171 -23.624 -20.347 1.00 91.44 336 GLU A O 1
ATOM 2632 N N . ALA A 1 337 ? 13.100 -22.485 -20.264 1.00 90.38 337 ALA A N 1
ATOM 2633 C CA . ALA A 1 337 ? 13.573 -23.077 -19.011 1.00 90.38 337 ALA A CA 1
ATOM 2634 C C . ALA A 1 337 ? 12.580 -22.902 -17.839 1.00 90.38 337 ALA A C 1
ATOM 2636 O O . ALA A 1 337 ? 12.577 -23.707 -16.902 1.00 90.38 337 ALA A O 1
ATOM 2637 N N . TYR A 1 338 ? 11.707 -21.888 -17.894 1.00 91.00 338 TYR A N 1
ATOM 2638 C CA . TYR A 1 338 ? 10.676 -21.633 -16.886 1.00 91.00 338 TYR A CA 1
ATOM 2639 C C . TYR A 1 338 ? 9.343 -22.349 -17.157 1.00 91.00 338 TYR A C 1
ATOM 2641 O O . TYR A 1 338 ? 8.471 -22.351 -16.281 1.00 91.00 338 TYR A O 1
ATOM 2649 N N . ASN A 1 339 ? 9.178 -23.022 -18.304 1.00 88.62 339 ASN A N 1
ATOM 2650 C CA . ASN A 1 339 ? 7.934 -23.718 -18.664 1.00 88.62 339 ASN A CA 1
ATOM 2651 C C . ASN A 1 339 ? 7.544 -24.787 -17.637 1.00 88.62 339 ASN A C 1
ATOM 2653 O O . ASN A 1 339 ? 6.366 -24.923 -17.309 1.00 88.62 339 ASN A O 1
ATOM 2657 N N . ARG A 1 340 ? 8.528 -25.481 -17.044 1.00 89.00 340 ARG A N 1
ATOM 2658 C CA . ARG A 1 340 ? 8.291 -26.490 -15.993 1.00 89.00 340 ARG A CA 1
ATOM 2659 C C . ARG A 1 340 ? 7.602 -25.936 -14.740 1.00 89.00 340 ARG A C 1
ATOM 2661 O O . ARG A 1 340 ? 6.973 -26.691 -14.010 1.00 89.00 340 ARG A O 1
ATOM 2668 N N . PHE A 1 341 ? 7.704 -24.629 -14.486 1.00 88.69 341 PHE A N 1
ATOM 2669 C CA . PHE A 1 341 ? 7.037 -23.965 -13.360 1.00 88.69 341 PHE A CA 1
ATOM 2670 C C . PHE A 1 341 ? 5.637 -23.449 -13.715 1.00 88.69 341 PHE A C 1
ATOM 2672 O O . PHE A 1 341 ? 4.929 -22.940 -12.841 1.00 88.69 341 PHE A O 1
ATOM 2679 N N . ASN A 1 342 ? 5.239 -23.579 -14.986 1.00 91.12 342 ASN A N 1
ATOM 2680 C CA . ASN A 1 342 ? 3.961 -23.134 -15.530 1.00 91.12 342 ASN A CA 1
ATOM 2681 C C . ASN A 1 342 ? 3.653 -21.653 -15.224 1.00 91.12 342 ASN A C 1
ATOM 2683 O O . ASN A 1 342 ? 2.502 -21.276 -14.993 1.00 91.12 342 ASN A O 1
ATOM 2687 N N . ILE A 1 343 ? 4.692 -20.809 -15.169 1.00 90.88 343 ILE A N 1
ATOM 2688 C CA . ILE A 1 343 ? 4.588 -19.454 -14.611 1.00 90.88 343 ILE A CA 1
ATOM 2689 C C . ILE A 1 343 ? 3.607 -18.579 -15.398 1.00 90.88 343 ILE A C 1
ATOM 2691 O O . ILE A 1 343 ? 2.796 -17.885 -14.799 1.00 90.88 343 ILE A O 1
ATOM 2695 N N . LYS A 1 344 ? 3.590 -18.689 -16.731 1.00 91.25 344 LYS A N 1
ATOM 2696 C CA . LYS A 1 344 ? 2.704 -17.909 -17.606 1.00 91.25 344 LYS A CA 1
ATOM 2697 C C . LYS A 1 344 ? 1.219 -18.165 -17.323 1.00 91.25 344 LYS A C 1
ATOM 2699 O O . LYS A 1 344 ? 0.434 -17.224 -17.204 1.00 91.25 344 LYS A O 1
ATOM 2704 N N . ASN A 1 345 ? 0.840 -19.431 -17.145 1.00 92.50 345 ASN A N 1
ATOM 2705 C CA . ASN A 1 345 ? -0.536 -19.797 -16.806 1.00 92.50 345 ASN A CA 1
ATOM 2706 C C . ASN A 1 345 ? -0.892 -19.382 -15.376 1.00 92.50 345 ASN A C 1
ATOM 2708 O O . ASN A 1 345 ? -2.001 -18.909 -15.147 1.00 92.50 345 ASN A O 1
ATOM 2712 N N . LYS A 1 346 ? 0.050 -19.487 -14.427 1.00 93.12 346 LYS A N 1
ATOM 2713 C CA . LYS A 1 346 ? -0.164 -19.006 -13.054 1.00 93.12 346 LYS A CA 1
ATOM 2714 C C . LYS A 1 346 ? -0.380 -17.487 -13.014 1.00 93.12 346 LYS A C 1
ATOM 2716 O O . LYS A 1 346 ? -1.374 -17.047 -12.450 1.00 93.12 346 LYS A O 1
ATOM 2721 N N . ILE A 1 347 ? 0.445 -16.707 -13.717 1.00 93.56 347 ILE A N 1
ATOM 2722 C CA . ILE A 1 347 ? 0.244 -15.257 -13.900 1.00 93.56 347 ILE A CA 1
ATOM 2723 C C . ILE A 1 347 ? -1.138 -14.977 -14.503 1.00 93.56 347 ILE A C 1
ATOM 2725 O O . ILE A 1 347 ? -1.864 -14.111 -14.027 1.00 93.56 347 ILE A O 1
ATOM 2729 N N . THR A 1 348 ? -1.531 -15.737 -15.529 1.00 92.75 348 THR A N 1
ATOM 2730 C CA . THR A 1 348 ? -2.838 -15.569 -16.182 1.00 92.75 348 THR A CA 1
ATOM 2731 C C . THR A 1 348 ? -4.004 -15.870 -15.233 1.00 92.75 348 THR A C 1
ATOM 2733 O O . THR A 1 348 ? -5.000 -15.153 -15.254 1.00 92.75 348 THR A O 1
ATOM 2736 N N . SER A 1 349 ? -3.880 -16.873 -14.357 1.00 93.56 349 SER A N 1
ATOM 2737 C CA . SER A 1 349 ? -4.906 -17.203 -13.351 1.00 93.56 349 SER A CA 1
ATOM 2738 C C . SER A 1 349 ? -5.099 -16.120 -12.282 1.00 93.56 349 SER A C 1
ATOM 2740 O O . SER A 1 349 ? -6.107 -16.106 -11.579 1.00 93.56 349 SER A O 1
ATOM 2742 N N . HIS A 1 350 ? -4.143 -15.196 -12.191 1.00 93.81 350 HIS A N 1
ATOM 2743 C CA . HIS A 1 350 ? -4.120 -14.082 -11.252 1.00 93.81 350 HIS A CA 1
ATOM 2744 C C . HIS A 1 350 ? -4.523 -12.744 -11.873 1.00 93.81 350 HIS A C 1
ATOM 2746 O O . HIS A 1 350 ? -4.442 -11.722 -11.194 1.00 93.81 350 HIS A O 1
ATOM 2752 N N . LYS A 1 351 ? -4.982 -12.737 -13.132 1.00 92.25 351 LYS A N 1
ATOM 2753 C CA . LYS A 1 351 ? -5.490 -11.532 -13.796 1.00 92.25 351 LYS A CA 1
ATOM 2754 C C . LYS A 1 351 ? -6.509 -10.791 -12.935 1.00 92.25 351 LYS A C 1
ATOM 2756 O O . LYS A 1 351 ? -7.446 -11.379 -12.388 1.00 92.25 351 LYS A O 1
ATOM 2761 N N . PHE A 1 352 ? -6.322 -9.483 -12.844 1.00 89.38 352 PHE A N 1
ATOM 2762 C CA . PHE A 1 352 ? -7.147 -8.610 -12.028 1.00 89.38 352 PHE A CA 1
ATOM 2763 C C . PHE A 1 352 ? -7.015 -7.188 -12.556 1.00 89.38 352 PHE A C 1
ATOM 2765 O O . PHE A 1 352 ? -5.905 -6.685 -12.618 1.00 89.38 352 PHE A O 1
ATOM 2772 N N . ASN A 1 353 ? -8.111 -6.527 -12.924 1.00 88.12 353 ASN A N 1
ATOM 2773 C CA . ASN A 1 353 ? -8.039 -5.132 -13.353 1.00 88.12 353 ASN A CA 1
ATOM 2774 C C . ASN A 1 353 ? -7.720 -4.233 -12.146 1.00 88.12 353 ASN A C 1
ATOM 2776 O O . ASN A 1 353 ? -8.525 -4.163 -11.215 1.00 88.12 353 ASN A O 1
ATOM 2780 N N . HIS A 1 354 ? -6.571 -3.558 -12.138 1.00 81.56 354 HIS A N 1
ATOM 2781 C CA . HIS A 1 354 ? -6.184 -2.604 -11.084 1.00 81.56 354 HIS A CA 1
ATOM 2782 C C . HIS A 1 354 ? -5.801 -1.220 -11.626 1.00 81.56 354 HIS A C 1
ATOM 2784 O O . HIS A 1 354 ? -4.965 -0.508 -11.063 1.00 81.56 354 HIS A O 1
ATOM 2790 N N . GLY A 1 355 ? -6.485 -0.826 -12.703 1.00 83.12 355 GLY A N 1
ATOM 2791 C CA . GLY A 1 355 ? -6.309 0.456 -13.375 1.00 83.12 355 GLY A CA 1
ATOM 2792 C C . GLY A 1 355 ? -5.214 0.416 -14.440 1.00 83.12 355 GLY A C 1
ATOM 2793 O O . GLY A 1 355 ? -4.664 -0.631 -14.751 1.00 83.12 355 GLY A O 1
ATOM 2794 N N . VAL A 1 356 ? -4.908 1.565 -15.041 1.00 81.06 356 VAL A N 1
ATOM 2795 C CA . VAL A 1 356 ? -3.904 1.720 -16.123 1.00 81.06 356 VAL A CA 1
ATOM 2796 C C . VAL A 1 356 ? -2.601 2.384 -15.657 1.00 81.06 356 VAL A C 1
ATOM 2798 O O . VAL A 1 356 ? -1.638 2.508 -16.405 1.00 81.06 356 VAL A O 1
ATOM 2801 N N . GLY A 1 357 ? -2.566 2.827 -14.405 1.00 71.94 357 GLY A N 1
ATOM 2802 C CA . GLY A 1 357 ? -1.414 3.375 -13.691 1.00 71.94 357 GLY A CA 1
ATOM 2803 C C . GLY A 1 357 ? -0.629 2.308 -12.929 1.00 71.94 357 GLY A C 1
ATOM 2804 O O . GLY A 1 357 ? 0.099 2.632 -11.988 1.00 71.94 357 GLY A O 1
ATOM 2805 N N . ILE A 1 358 ? -0.797 1.043 -13.311 1.00 76.00 358 ILE A N 1
ATOM 2806 C CA . ILE A 1 358 ? -0.013 -0.093 -12.828 1.00 76.00 358 ILE A CA 1
ATOM 2807 C C . ILE A 1 358 ? 1.462 0.220 -13.076 1.00 76.00 358 ILE A C 1
ATOM 2809 O O . ILE A 1 358 ? 1.828 0.734 -14.133 1.00 76.00 358 ILE A O 1
ATOM 2813 N N . ASN A 1 359 ? 2.319 0.015 -12.077 1.00 74.25 359 ASN A N 1
ATOM 2814 C CA . ASN A 1 359 ? 3.709 0.475 -12.143 1.00 74.25 359 ASN A CA 1
ATOM 2815 C C . ASN A 1 359 ? 3.840 2.007 -12.300 1.00 74.25 359 ASN A C 1
ATOM 2817 O O . ASN A 1 359 ? 4.623 2.533 -13.091 1.00 74.25 359 ASN A O 1
ATOM 2821 N N . ARG A 1 360 ? 3.068 2.763 -11.513 1.00 79.44 360 ARG A N 1
ATOM 2822 C CA . ARG A 1 360 ? 3.230 4.219 -11.365 1.00 79.44 360 ARG A CA 1
ATOM 2823 C C . ARG A 1 360 ? 4.653 4.615 -10.966 1.00 79.44 360 ARG A C 1
ATOM 2825 O O . ARG A 1 360 ? 5.169 5.619 -11.451 1.00 79.44 360 ARG A O 1
ATOM 2832 N N . TRP A 1 361 ? 5.262 3.847 -10.069 1.00 78.06 361 TRP A N 1
ATOM 2833 C CA . TRP A 1 361 ? 6.595 4.100 -9.523 1.00 78.06 361 TRP A CA 1
ATOM 2834 C C . TRP A 1 361 ? 7.669 3.529 -10.422 1.00 78.06 361 TRP A C 1
ATOM 2836 O O . TRP A 1 361 ? 7.495 2.426 -10.906 1.00 78.06 361 TRP A O 1
ATOM 2846 N N . GLN A 1 362 ? 8.789 4.217 -10.620 1.00 70.06 362 GLN A N 1
ATOM 2847 C CA . GLN A 1 362 ? 9.945 3.627 -11.298 1.00 70.06 362 GLN A CA 1
ATOM 2848 C C . GLN A 1 362 ? 10.719 2.744 -10.295 1.00 70.06 362 GLN A C 1
ATOM 2850 O O . GLN A 1 362 ? 11.366 3.294 -9.402 1.00 70.06 362 GLN A O 1
ATOM 2855 N N . PRO A 1 363 ? 10.630 1.397 -10.361 1.00 67.00 363 PRO A N 1
ATOM 2856 C CA . PRO A 1 363 ? 11.367 0.532 -9.446 1.00 67.00 363 PRO A CA 1
ATOM 2857 C C . PRO A 1 363 ? 12.849 0.476 -9.832 1.00 67.00 363 PRO A C 1
ATOM 2859 O O . PRO A 1 363 ? 13.195 0.397 -11.013 1.00 67.00 363 PRO A O 1
ATOM 2862 N N . TYR A 1 364 ? 13.718 0.430 -8.825 1.00 63.69 364 TYR A N 1
ATOM 2863 C CA . TYR A 1 364 ? 15.164 0.280 -8.979 1.00 63.69 364 TYR A CA 1
ATOM 2864 C C . TYR A 1 364 ? 15.539 -1.047 -8.322 1.00 63.69 364 TYR A C 1
ATOM 2866 O O . TYR A 1 364 ? 15.849 -1.085 -7.135 1.00 63.69 364 TYR A O 1
ATOM 2874 N N . GLY A 1 365 ? 15.451 -2.148 -9.078 1.00 57.66 365 GLY A N 1
ATOM 2875 C CA . GLY A 1 365 ? 15.300 -3.524 -8.568 1.00 57.66 365 GLY A CA 1
ATOM 2876 C C . GLY A 1 365 ? 16.340 -4.071 -7.575 1.00 57.66 365 GLY A C 1
ATOM 2877 O O . GLY A 1 365 ? 16.167 -5.183 -7.098 1.00 57.66 365 GLY A O 1
ATOM 2878 N N . SER A 1 366 ? 17.389 -3.328 -7.227 1.00 60.16 366 SER A N 1
ATOM 2879 C CA . SER A 1 366 ? 18.314 -3.680 -6.141 1.00 60.16 366 SER A CA 1
ATOM 2880 C C . SER A 1 366 ? 18.669 -2.516 -5.217 1.00 60.16 366 SER A C 1
ATOM 2882 O O . SER A 1 366 ? 19.421 -2.720 -4.267 1.00 60.16 366 SER A O 1
ATOM 2884 N N . TYR A 1 367 ? 18.177 -1.301 -5.486 1.00 63.16 367 TYR A N 1
ATOM 2885 C CA . TYR A 1 367 ? 18.516 -0.120 -4.692 1.00 63.16 367 TYR A CA 1
ATOM 2886 C C . TYR A 1 367 ? 18.120 -0.323 -3.236 1.00 63.16 367 TYR A C 1
ATOM 2888 O O . TYR A 1 367 ? 18.886 0.023 -2.348 1.00 63.16 367 TYR A O 1
ATOM 2896 N N . GLY A 1 368 ? 16.964 -0.943 -2.988 1.00 61.12 368 GLY A N 1
ATOM 2897 C CA . GLY A 1 368 ? 16.460 -1.089 -1.636 1.00 61.12 368 GLY A CA 1
ATOM 2898 C C . GLY A 1 368 ? 17.301 -1.946 -0.717 1.00 61.12 368 GLY A C 1
ATOM 2899 O O . GLY A 1 368 ? 17.749 -1.499 0.340 1.00 61.12 368 GLY A O 1
ATOM 2900 N N . THR A 1 369 ? 17.611 -3.144 -1.194 1.00 62.53 369 THR A N 1
ATOM 2901 C CA . THR A 1 369 ? 18.556 -4.049 -0.548 1.00 62.53 369 THR A CA 1
ATOM 2902 C C . THR A 1 369 ? 19.940 -3.416 -0.424 1.00 62.53 369 THR A C 1
ATOM 2904 O O . THR A 1 369 ? 20.552 -3.498 0.630 1.00 62.53 369 THR A O 1
ATOM 2907 N N . GLN A 1 370 ? 20.442 -2.744 -1.464 1.00 59.38 370 GLN A N 1
ATOM 2908 C CA . GLN A 1 370 ? 21.778 -2.136 -1.430 1.00 59.38 370 GLN A CA 1
ATOM 2909 C C . GLN A 1 370 ? 21.865 -0.947 -0.472 1.00 59.38 370 GLN A C 1
ATOM 2911 O O . GLN A 1 370 ? 22.872 -0.801 0.216 1.00 59.38 370 GLN A O 1
ATOM 2916 N N . ALA A 1 371 ? 20.822 -0.122 -0.403 1.00 58.44 371 ALA A N 1
ATOM 2917 C CA . ALA A 1 371 ? 20.708 0.974 0.545 1.00 58.44 371 ALA A CA 1
ATOM 2918 C C . ALA A 1 371 ? 20.719 0.419 1.974 1.00 58.44 371 ALA A C 1
ATOM 2920 O O . ALA A 1 371 ? 21.554 0.836 2.769 1.00 58.44 371 ALA A O 1
ATOM 2921 N N . ASN A 1 372 ? 19.887 -0.585 2.264 1.00 61.47 372 ASN A N 1
ATOM 2922 C CA . ASN A 1 372 ? 19.844 -1.226 3.578 1.00 61.47 372 ASN A CA 1
ATOM 2923 C C . ASN A 1 372 ? 21.200 -1.858 3.963 1.00 61.47 372 ASN A C 1
ATOM 2925 O O . ASN A 1 372 ? 21.746 -1.523 5.010 1.00 61.47 372 ASN A O 1
ATOM 2929 N N . LEU A 1 373 ? 21.811 -2.654 3.072 1.00 58.94 373 LEU A N 1
ATOM 2930 C CA . LEU A 1 373 ? 23.146 -3.245 3.276 1.00 58.94 373 LEU A CA 1
ATOM 2931 C C . LEU A 1 373 ? 24.250 -2.196 3.463 1.00 58.94 373 LEU A C 1
ATOM 2933 O O . LEU A 1 373 ? 25.230 -2.441 4.153 1.00 58.94 373 LEU A O 1
ATOM 2937 N N . SER A 1 374 ? 24.103 -1.018 2.857 1.00 54.44 374 SER A N 1
ATOM 2938 C CA . SER A 1 374 ? 25.052 0.090 3.026 1.00 54.44 374 SER A CA 1
ATOM 2939 C C . SER A 1 374 ? 24.713 0.969 4.243 1.00 54.44 374 SER A C 1
ATOM 2941 O O . SER A 1 374 ? 25.276 2.053 4.405 1.00 54.44 374 SER A O 1
ATOM 2943 N N . GLY A 1 375 ? 23.775 0.534 5.090 1.00 54.41 375 GLY A N 1
ATOM 2944 C CA . GLY A 1 375 ? 23.357 1.222 6.307 1.00 54.41 375 GLY A CA 1
ATOM 2945 C C . GLY A 1 375 ? 22.505 2.475 6.076 1.00 54.41 375 GLY A C 1
ATOM 2946 O O . GLY A 1 375 ? 22.486 3.344 6.948 1.00 54.41 375 GLY A O 1
ATOM 2947 N N . PHE A 1 376 ? 21.841 2.615 4.924 1.00 57.12 376 PHE A N 1
ATOM 2948 C CA . PHE A 1 376 ? 20.862 3.678 4.663 1.00 57.12 376 PHE A CA 1
ATOM 2949 C C . PHE A 1 376 ? 19.453 3.243 5.087 1.00 57.12 376 PHE A C 1
ATOM 2951 O O . PHE A 1 376 ? 19.115 2.064 4.965 1.00 57.12 376 PHE A O 1
ATOM 2958 N N . PRO A 1 377 ? 18.591 4.187 5.512 1.00 58.00 377 PRO A N 1
ATOM 2959 C CA . PRO A 1 377 ? 17.189 3.875 5.758 1.00 58.00 377 PRO A CA 1
ATOM 2960 C C . PRO A 1 377 ? 16.509 3.384 4.471 1.00 58.00 377 PRO A C 1
ATOM 2962 O O . PRO A 1 377 ? 16.583 4.033 3.426 1.00 58.00 377 PRO A O 1
ATOM 2965 N N . SER A 1 378 ? 15.838 2.237 4.562 1.00 60.53 378 SER A N 1
ATOM 2966 C CA . SER A 1 378 ? 15.043 1.616 3.492 1.00 60.53 378 SER A CA 1
ATOM 2967 C C . SER A 1 378 ? 13.568 2.034 3.531 1.00 60.53 378 SER A C 1
ATOM 2969 O O . SER A 1 378 ? 12.926 2.162 2.485 1.00 60.53 378 SER A O 1
ATOM 2971 N N . ALA A 1 379 ? 13.031 2.263 4.734 1.00 57.81 379 ALA A N 1
ATOM 2972 C CA . ALA A 1 379 ? 11.616 2.547 4.970 1.00 57.81 379 ALA A CA 1
ATOM 2973 C C . ALA A 1 379 ? 11.146 3.835 4.274 1.00 57.81 379 ALA A C 1
ATOM 2975 O O . ALA A 1 379 ? 11.893 4.801 4.213 1.00 57.81 379 ALA A O 1
ATOM 2976 N N . GLY A 1 380 ? 9.923 3.846 3.726 1.00 55.88 380 GLY A N 1
ATOM 2977 C CA . GLY A 1 380 ? 9.266 4.991 3.076 1.00 55.88 380 GLY A CA 1
ATOM 2978 C C . GLY A 1 380 ? 9.711 5.279 1.637 1.00 55.88 380 GLY A C 1
ATOM 2979 O O . GLY A 1 380 ? 8.892 5.514 0.759 1.00 55.88 380 GLY A O 1
ATOM 2980 N N . ALA A 1 381 ? 10.999 5.183 1.339 1.00 55.47 381 ALA A N 1
ATOM 2981 C CA . ALA A 1 381 ? 11.600 5.638 0.078 1.00 55.47 381 ALA A CA 1
ATOM 2982 C C . ALA A 1 381 ? 11.230 4.697 -1.069 1.00 55.47 381 ALA A C 1
ATOM 2984 O O . ALA A 1 381 ? 11.131 5.082 -2.234 1.00 55.47 381 ALA A O 1
ATOM 2985 N N . GLN A 1 382 ? 11.022 3.437 -0.698 1.00 66.19 382 GLN A N 1
ATOM 2986 C CA . GLN A 1 382 ? 10.835 2.304 -1.589 1.00 66.19 382 GLN A CA 1
ATOM 2987 C C . GLN A 1 382 ? 9.405 1.772 -1.569 1.00 66.19 382 GLN A C 1
ATOM 2989 O O . GLN A 1 382 ? 8.982 1.153 -2.538 1.00 66.19 382 GLN A O 1
ATOM 2994 N N . SER A 1 383 ? 8.626 2.039 -0.520 1.00 76.06 383 SER A N 1
ATOM 2995 C CA . SER A 1 383 ? 7.185 1.794 -0.538 1.00 76.06 383 SER A CA 1
ATOM 2996 C C . SER A 1 383 ? 6.476 2.498 0.611 1.00 76.06 383 SER A C 1
ATOM 2998 O O . SER A 1 383 ? 6.607 2.096 1.767 1.00 76.06 383 SER A O 1
ATOM 3000 N N . GLY A 1 384 ? 5.652 3.500 0.294 1.00 77.06 384 GLY A N 1
ATOM 3001 C CA . GLY A 1 384 ? 4.765 4.090 1.295 1.00 77.06 384 GLY A CA 1
ATOM 3002 C C . GLY A 1 384 ? 3.710 3.112 1.798 1.00 77.06 384 GLY A C 1
ATOM 3003 O O . GLY A 1 384 ? 3.463 3.061 2.995 1.00 77.06 384 GLY A O 1
ATOM 3004 N N . GLY A 1 385 ? 3.177 2.256 0.923 1.00 81.88 385 GLY A N 1
ATOM 3005 C CA . GLY A 1 385 ? 2.185 1.264 1.329 1.00 81.88 385 GLY A CA 1
ATOM 3006 C C . GLY A 1 385 ? 2.740 0.227 2.311 1.00 81.88 385 GLY A C 1
ATOM 3007 O O . GLY A 1 385 ? 2.031 -0.145 3.240 1.00 81.88 385 GLY A O 1
ATOM 3008 N N . THR A 1 386 ? 4.005 -0.195 2.172 1.00 87.69 386 THR A N 1
ATOM 3009 C CA . THR A 1 386 ? 4.638 -1.090 3.158 1.00 87.69 386 THR A CA 1
ATOM 3010 C C . THR A 1 386 ? 4.827 -0.385 4.493 1.00 87.69 386 THR A C 1
ATOM 3012 O O . THR A 1 386 ? 4.523 -0.959 5.534 1.00 87.69 386 THR A O 1
ATOM 3015 N N . THR A 1 387 ? 5.273 0.873 4.481 1.00 86.38 387 THR A N 1
ATOM 3016 C CA . THR A 1 387 ? 5.403 1.672 5.707 1.00 86.38 387 THR A CA 1
ATOM 3017 C C . THR A 1 387 ? 4.050 1.887 6.389 1.00 86.38 387 THR A C 1
ATOM 3019 O O . THR A 1 387 ? 3.964 1.744 7.605 1.00 86.38 387 THR A O 1
ATOM 3022 N N . ASP A 1 388 ? 2.980 2.121 5.630 1.00 89.38 388 ASP A N 1
ATOM 3023 C CA . ASP A 1 388 ? 1.622 2.198 6.172 1.00 89.38 388 ASP A CA 1
ATOM 3024 C C . ASP A 1 388 ? 1.199 0.868 6.815 1.00 89.38 388 ASP A C 1
ATOM 3026 O O . ASP A 1 388 ? 0.656 0.869 7.919 1.00 89.38 388 ASP A O 1
ATOM 3030 N N . VAL A 1 389 ? 1.506 -0.280 6.193 1.00 93.56 389 VAL A N 1
ATOM 3031 C CA . VAL A 1 389 ? 1.252 -1.589 6.820 1.00 93.56 389 VAL A CA 1
ATOM 3032 C C . VAL A 1 389 ? 2.028 -1.721 8.129 1.00 93.56 389 VAL A C 1
ATOM 3034 O O . VAL A 1 389 ? 1.428 -2.077 9.136 1.00 93.56 389 VAL A O 1
ATOM 3037 N N . MET A 1 390 ? 3.318 -1.382 8.165 1.00 92.25 390 MET A N 1
ATOM 3038 C CA . MET A 1 390 ? 4.107 -1.458 9.402 1.00 92.25 390 MET A CA 1
ATOM 3039 C C . MET A 1 390 ? 3.542 -0.549 10.506 1.00 92.25 390 MET A C 1
ATOM 3041 O O . MET A 1 390 ? 3.459 -0.966 11.661 1.00 92.25 390 MET A O 1
ATOM 3045 N N . LEU A 1 391 ? 3.066 0.654 10.164 1.00 92.62 391 LEU A N 1
ATOM 3046 C CA . LEU A 1 391 ? 2.384 1.528 11.122 1.00 92.62 391 LEU A CA 1
ATOM 3047 C C . LEU A 1 391 ? 1.081 0.902 11.631 1.00 92.62 391 LEU A C 1
ATOM 3049 O O . LEU A 1 391 ? 0.792 0.943 12.826 1.00 92.62 391 LEU A O 1
ATOM 3053 N N . ALA A 1 392 ? 0.287 0.313 10.740 1.00 95.69 392 ALA A N 1
ATOM 3054 C CA . ALA A 1 392 ? -0.928 -0.387 11.128 1.00 95.69 392 ALA A CA 1
ATOM 3055 C C . ALA A 1 392 ? -0.627 -1.549 12.082 1.00 95.69 392 ALA A C 1
ATOM 3057 O O . ALA A 1 392 ? -1.308 -1.683 13.096 1.00 95.69 392 ALA A O 1
ATOM 3058 N N . LEU A 1 393 ? 0.412 -2.346 11.816 1.00 95.31 393 LEU A N 1
ATOM 3059 C CA . LEU A 1 393 ? 0.850 -3.411 12.721 1.00 95.31 393 LEU A CA 1
ATOM 3060 C C . LEU A 1 393 ? 1.296 -2.846 14.077 1.00 95.31 393 LEU A C 1
ATOM 3062 O O . LEU A 1 393 ? 0.951 -3.426 15.107 1.00 95.31 393 LEU A O 1
ATOM 3066 N N . GLN A 1 394 ? 1.973 -1.691 14.106 1.00 94.06 394 GLN A N 1
ATOM 3067 C CA . GLN A 1 394 ? 2.326 -0.999 15.354 1.00 94.06 394 GLN A CA 1
ATOM 3068 C C . GLN A 1 394 ? 1.092 -0.649 16.177 1.00 94.06 394 GLN A C 1
ATOM 3070 O O . GLN A 1 394 ? 1.044 -0.923 17.374 1.00 94.06 394 GLN A O 1
ATOM 3075 N N . MET A 1 395 ? 0.057 -0.118 15.533 1.00 95.56 395 MET A N 1
ATOM 3076 C CA . MET A 1 395 ? -1.184 0.244 16.216 1.00 95.56 395 MET A CA 1
ATOM 3077 C C . MET A 1 395 ? -1.977 -0.987 16.668 1.00 95.56 395 MET A C 1
ATOM 3079 O O . MET A 1 395 ? -2.447 -1.046 17.801 1.00 95.56 395 MET A O 1
ATOM 3083 N N . LEU A 1 396 ? -2.094 -2.002 15.810 1.00 95.56 396 LEU A N 1
ATOM 3084 C CA . LEU A 1 396 ? -2.882 -3.208 16.080 1.00 95.56 396 LEU A CA 1
ATOM 3085 C C . LEU A 1 396 ? -2.197 -4.169 17.068 1.00 95.56 396 LEU A C 1
ATOM 3087 O O . LEU A 1 396 ? -2.876 -4.990 17.683 1.00 95.56 396 LEU A O 1
ATOM 3091 N N . SER A 1 397 ? -0.875 -4.089 17.240 1.00 93.06 397 SER A N 1
ATOM 3092 C CA . SER A 1 397 ? -0.118 -4.880 18.228 1.00 93.06 397 SER A CA 1
ATOM 3093 C C . SER A 1 397 ? -0.007 -4.215 19.603 1.00 93.06 397 SER A C 1
ATOM 3095 O O . SER A 1 397 ? 0.503 -4.836 20.534 1.00 93.06 397 SER A O 1
ATOM 3097 N N . GLY A 1 398 ? -0.485 -2.976 19.755 1.00 91.56 398 GLY A N 1
ATOM 3098 C CA . GLY A 1 398 ? -0.300 -2.212 20.987 1.00 91.56 398 GLY A CA 1
ATOM 3099 C C . GLY A 1 398 ? 1.145 -1.743 21.183 1.00 91.56 398 GLY A C 1
ATOM 3100 O O . GLY A 1 398 ? 1.658 -1.771 22.301 1.00 91.56 398 GLY A O 1
ATOM 3101 N N . GLY A 1 399 ? 1.818 -1.366 20.092 1.00 89.25 399 GLY A N 1
ATOM 3102 C CA . GLY A 1 399 ? 3.167 -0.808 20.118 1.00 89.25 399 GLY A CA 1
ATOM 3103 C C . GLY A 1 399 ? 4.314 -1.819 20.064 1.00 89.25 399 GLY A C 1
ATOM 3104 O O . GLY A 1 399 ? 5.446 -1.444 20.351 1.00 89.25 399 GLY A O 1
ATOM 3105 N N . LYS A 1 400 ? 4.037 -3.088 19.743 1.00 88.56 400 LYS A N 1
ATOM 3106 C CA . LYS A 1 400 ? 4.948 -4.216 20.002 1.00 88.56 400 LYS A CA 1
ATOM 3107 C C . LYS A 1 400 ? 5.637 -4.785 18.768 1.00 88.56 400 LYS A C 1
ATOM 3109 O O . LYS A 1 400 ? 6.199 -5.875 18.848 1.00 88.56 400 LYS A O 1
ATOM 3114 N N . ILE A 1 401 ? 5.612 -4.115 17.613 1.00 88.44 401 ILE A N 1
ATOM 3115 C CA . ILE A 1 401 ? 6.207 -4.709 16.395 1.00 88.44 401 ILE A CA 1
ATOM 3116 C C . ILE A 1 401 ? 7.722 -4.869 16.495 1.00 88.44 401 ILE A C 1
ATOM 3118 O O . ILE A 1 401 ? 8.291 -5.680 15.780 1.00 88.44 401 ILE A O 1
ATOM 3122 N N . TYR A 1 402 ? 8.365 -4.101 17.375 1.00 84.31 402 TYR A N 1
ATOM 3123 C CA . TYR A 1 402 ? 9.805 -4.160 17.607 1.00 84.31 402 TYR A CA 1
ATOM 3124 C C . TYR A 1 402 ? 10.195 -5.142 18.719 1.00 84.31 402 TYR A C 1
ATOM 3126 O O . TYR A 1 402 ? 11.384 -5.311 18.986 1.00 84.31 402 TYR A O 1
ATOM 3134 N N . ASP A 1 403 ? 9.221 -5.777 19.376 1.00 86.00 403 ASP A N 1
ATOM 3135 C CA . ASP A 1 403 ? 9.493 -6.802 20.376 1.00 86.00 403 ASP A CA 1
ATOM 3136 C C . ASP A 1 403 ? 9.968 -8.074 19.669 1.00 86.00 403 ASP A C 1
ATOM 3138 O O . ASP A 1 403 ? 9.382 -8.501 18.675 1.00 86.00 403 ASP A O 1
ATOM 3142 N N . THR A 1 404 ? 10.974 -8.750 20.227 1.00 82.81 404 THR A N 1
ATOM 3143 C CA . THR A 1 404 ? 11.499 -10.015 19.679 1.00 82.81 404 THR A CA 1
ATOM 3144 C C . THR A 1 404 ? 10.415 -11.085 19.511 1.00 82.81 404 THR A C 1
ATOM 3146 O O . THR A 1 404 ? 10.513 -11.934 18.641 1.00 82.81 404 THR A O 1
ATOM 3149 N N . GLN A 1 405 ? 9.353 -11.035 20.317 1.00 86.88 405 GLN A N 1
ATOM 3150 C CA . GLN A 1 405 ? 8.214 -11.961 20.249 1.00 86.88 405 GLN A CA 1
ATOM 3151 C C . GLN A 1 405 ? 7.330 -11.741 19.013 1.00 86.88 405 GLN A C 1
ATOM 3153 O O . GLN A 1 405 ? 6.549 -12.618 18.658 1.00 86.88 405 GLN A O 1
ATOM 3158 N N . SER A 1 406 ? 7.431 -10.571 18.381 1.00 87.25 406 SER A N 1
ATOM 3159 C CA . SER A 1 406 ? 6.666 -10.209 17.190 1.00 87.25 406 SER A CA 1
ATOM 3160 C C . SER A 1 406 ? 7.426 -10.494 15.894 1.00 87.25 406 SER A C 1
ATOM 3162 O O . SER A 1 406 ? 6.819 -10.392 14.833 1.00 87.25 406 SER A O 1
ATOM 3164 N N . SER A 1 407 ? 8.719 -10.843 15.945 1.00 88.00 407 SER A N 1
ATOM 3165 C CA . SER A 1 407 ? 9.583 -10.933 14.757 1.00 88.00 407 SER A CA 1
ATOM 3166 C C . SER A 1 407 ? 9.026 -11.870 13.684 1.00 88.00 407 SER A C 1
ATOM 3168 O O . SER A 1 407 ? 8.896 -11.457 12.536 1.00 88.00 407 SER A O 1
ATOM 3170 N N . GLU A 1 408 ? 8.598 -13.077 14.063 1.00 90.69 408 GLU A N 1
ATOM 3171 C CA . GLU A 1 408 ? 8.005 -14.059 13.144 1.00 90.69 408 GLU A CA 1
ATOM 3172 C C . GLU A 1 408 ? 6.735 -13.516 12.473 1.00 90.69 408 GLU A C 1
ATOM 3174 O O . GLU A 1 408 ? 6.541 -13.658 11.264 1.00 90.69 408 GLU A O 1
ATOM 3179 N N . ALA A 1 409 ? 5.879 -12.835 13.241 1.00 92.75 409 ALA A N 1
ATOM 3180 C CA . ALA A 1 409 ? 4.658 -12.234 12.719 1.00 92.75 409 ALA A CA 1
ATOM 3181 C C . ALA A 1 409 ? 4.960 -11.088 11.741 1.00 92.75 409 ALA A C 1
ATOM 3183 O O . ALA A 1 409 ? 4.316 -10.975 10.693 1.00 92.75 409 ALA A O 1
ATOM 3184 N N . ILE A 1 410 ? 5.944 -10.242 12.063 1.00 91.69 410 ILE A N 1
ATOM 3185 C CA . ILE A 1 410 ? 6.359 -9.124 11.210 1.00 91.69 410 ILE A CA 1
ATOM 3186 C C . ILE A 1 410 ? 7.024 -9.627 9.930 1.00 91.69 410 ILE A C 1
ATOM 3188 O O . ILE A 1 410 ? 6.669 -9.149 8.851 1.00 91.69 410 ILE A O 1
ATOM 3192 N N . GLU A 1 411 ? 7.910 -10.618 10.008 1.00 92.38 411 GLU A N 1
ATOM 3193 C CA . GLU A 1 411 ? 8.551 -11.227 8.840 1.00 92.38 411 GLU A CA 1
ATOM 3194 C C . GLU A 1 411 ? 7.507 -11.865 7.912 1.00 92.38 411 GLU A C 1
ATOM 3196 O O . GLU A 1 411 ? 7.442 -11.543 6.719 1.00 92.38 411 GLU A O 1
ATOM 3201 N N . ALA A 1 412 ? 6.605 -12.685 8.462 1.00 94.31 412 ALA A N 1
ATOM 3202 C CA . ALA A 1 412 ? 5.560 -13.354 7.692 1.00 94.31 412 ALA A CA 1
ATOM 3203 C C . ALA A 1 412 ? 4.624 -12.361 6.986 1.00 94.31 412 ALA A C 1
ATOM 3205 O O . ALA A 1 412 ? 4.269 -12.558 5.817 1.00 94.31 412 ALA A O 1
ATOM 3206 N N . ILE A 1 413 ? 4.224 -11.276 7.658 1.00 95.25 413 ILE A N 1
ATOM 3207 C CA . ILE A 1 413 ? 3.390 -10.238 7.038 1.00 95.25 413 ILE A CA 1
ATOM 3208 C C . ILE A 1 413 ? 4.188 -9.444 6.011 1.00 95.25 413 ILE A C 1
ATOM 3210 O O . ILE A 1 413 ? 3.652 -9.146 4.946 1.00 95.25 413 ILE A O 1
ATOM 3214 N N . THR A 1 414 ? 5.460 -9.146 6.268 1.00 93.44 414 THR A N 1
ATOM 3215 C CA . THR A 1 414 ? 6.330 -8.432 5.323 1.00 93.44 414 THR A CA 1
ATOM 3216 C C . THR A 1 414 ? 6.488 -9.205 4.015 1.00 93.44 414 THR A C 1
ATOM 3218 O O . THR A 1 414 ? 6.400 -8.607 2.941 1.00 93.44 414 THR A O 1
ATOM 3221 N N . LEU A 1 415 ? 6.608 -10.535 4.071 1.00 95.12 415 LEU A N 1
ATOM 3222 C CA . LEU A 1 415 ? 6.571 -11.402 2.887 1.00 95.12 415 LEU A CA 1
ATOM 3223 C C . LEU A 1 415 ? 5.227 -11.317 2.148 1.00 95.12 415 LEU A C 1
ATOM 3225 O O . LEU A 1 415 ? 5.200 -11.186 0.921 1.00 95.12 415 LEU A O 1
ATOM 3229 N N . GLY A 1 416 ? 4.113 -11.321 2.886 1.00 96.31 416 GLY A N 1
ATOM 3230 C CA . GLY A 1 416 ? 2.777 -11.092 2.330 1.00 96.31 416 GLY A CA 1
ATOM 3231 C C . GLY A 1 416 ? 2.659 -9.746 1.614 1.00 96.31 416 GLY A C 1
ATOM 3232 O O . GLY A 1 416 ? 2.183 -9.682 0.480 1.00 96.31 416 GLY A O 1
ATOM 3233 N N . VAL A 1 417 ? 3.142 -8.669 2.237 1.00 95.25 417 VAL A N 1
ATOM 3234 C CA . VAL A 1 417 ? 3.170 -7.324 1.648 1.00 95.25 417 VAL A CA 1
ATOM 3235 C C . VAL A 1 417 ? 4.067 -7.291 0.414 1.00 95.25 417 VAL A C 1
ATOM 3237 O O . VAL A 1 417 ? 3.675 -6.707 -0.592 1.00 95.25 417 VAL A O 1
ATOM 3240 N N . GLY A 1 418 ? 5.222 -7.961 0.439 1.00 93.81 418 GLY A N 1
ATOM 3241 C CA . GLY A 1 418 ? 6.077 -8.148 -0.736 1.00 93.81 418 GLY A CA 1
ATOM 3242 C C . GLY A 1 418 ? 5.313 -8.783 -1.895 1.00 93.81 418 GLY A C 1
ATOM 3243 O O . GLY A 1 418 ? 5.325 -8.257 -3.009 1.00 93.81 418 GLY A O 1
ATOM 3244 N N . ALA A 1 419 ? 4.551 -9.844 -1.618 1.00 96.12 419 ALA A N 1
ATOM 3245 C CA . ALA A 1 419 ? 3.718 -10.508 -2.615 1.00 96.12 419 ALA A CA 1
ATOM 3246 C C . ALA A 1 419 ? 2.600 -9.595 -3.147 1.00 96.12 419 ALA A C 1
ATOM 3248 O O . ALA A 1 419 ? 2.365 -9.564 -4.354 1.00 96.12 419 ALA A O 1
ATOM 3249 N N . PHE A 1 420 ? 1.947 -8.817 -2.278 1.00 95.12 420 PHE A N 1
ATOM 3250 C CA . PHE A 1 420 ? 0.927 -7.830 -2.655 1.00 95.12 420 PHE A CA 1
ATOM 3251 C C 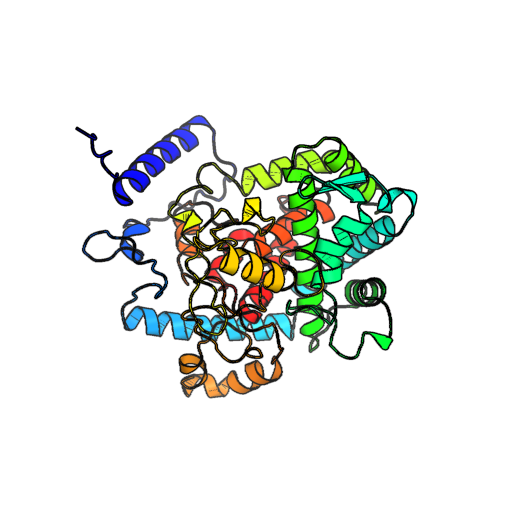. PHE A 1 420 ? 1.491 -6.718 -3.550 1.00 95.12 420 PHE A C 1
ATOM 3253 O O . PHE A 1 420 ? 0.912 -6.392 -4.588 1.00 95.12 420 PHE A O 1
ATOM 3260 N N . MET A 1 421 ? 2.630 -6.139 -3.165 1.00 91.00 421 MET A N 1
ATOM 3261 C CA . MET A 1 421 ? 3.265 -5.051 -3.908 1.00 91.00 421 MET A CA 1
ATOM 3262 C C . MET A 1 421 ? 3.796 -5.525 -5.256 1.00 91.00 421 MET A C 1
ATOM 3264 O O . MET A 1 421 ? 3.662 -4.805 -6.249 1.00 91.00 421 MET A O 1
ATOM 3268 N N . ASN A 1 422 ? 4.349 -6.740 -5.299 1.00 92.94 422 ASN A N 1
ATOM 3269 C CA . ASN A 1 422 ? 4.781 -7.361 -6.540 1.00 92.94 422 ASN A CA 1
ATOM 3270 C C . ASN A 1 422 ? 3.572 -7.650 -7.432 1.00 92.94 422 ASN A C 1
ATOM 3272 O O . ASN A 1 422 ? 3.574 -7.216 -8.577 1.00 92.94 422 ASN A O 1
ATOM 3276 N N . PHE A 1 423 ? 2.507 -8.270 -6.903 1.00 93.88 423 PHE A N 1
ATOM 3277 C CA . PHE A 1 423 ? 1.260 -8.539 -7.632 1.00 93.88 423 PHE A CA 1
ATOM 3278 C C . PHE A 1 423 ? 0.705 -7.292 -8.323 1.00 93.88 423 PHE A C 1
ATOM 3280 O O . PHE A 1 423 ? 0.317 -7.371 -9.485 1.00 93.88 423 PHE A O 1
ATOM 3287 N N . GLY A 1 424 ? 0.719 -6.136 -7.656 1.00 89.06 424 GLY A N 1
ATOM 3288 C CA . GLY A 1 424 ? 0.248 -4.885 -8.253 1.00 89.06 424 GLY A CA 1
ATOM 3289 C C . GLY A 1 424 ? 1.176 -4.216 -9.253 1.00 89.06 424 GLY A C 1
ATOM 3290 O O . GLY A 1 424 ? 0.856 -3.143 -9.761 1.00 89.06 424 GLY A O 1
ATOM 3291 N N . GLY A 1 425 ? 2.340 -4.800 -9.521 1.00 86.12 425 GLY A N 1
ATOM 3292 C CA . GLY A 1 425 ? 3.341 -4.150 -10.349 1.00 86.12 425 GLY A CA 1
ATOM 3293 C C . GLY A 1 425 ? 3.910 -2.886 -9.686 1.00 86.12 425 GLY A C 1
ATOM 3294 O O . GLY A 1 425 ? 4.401 -2.008 -10.391 1.00 86.12 425 GLY A O 1
ATOM 3295 N N . TYR A 1 426 ? 3.809 -2.744 -8.356 1.00 82.50 426 TYR A N 1
ATOM 3296 C CA . TYR A 1 426 ? 4.238 -1.536 -7.648 1.00 82.50 426 TYR A CA 1
ATOM 3297 C C . TYR A 1 426 ? 5.711 -1.589 -7.262 1.00 82.50 426 TYR A C 1
ATOM 3299 O O . TYR A 1 426 ? 6.442 -0.630 -7.524 1.00 82.50 426 TYR A O 1
ATOM 3307 N N . HIS A 1 427 ? 6.143 -2.678 -6.620 1.00 84.12 427 HIS A N 1
ATOM 3308 C CA . HIS A 1 427 ? 7.493 -2.814 -6.068 1.00 84.12 427 HIS A CA 1
ATOM 3309 C C . HIS A 1 427 ? 8.012 -4.246 -6.166 1.00 84.12 427 HIS A C 1
ATOM 3311 O O . HIS A 1 427 ? 7.237 -5.205 -6.161 1.00 84.12 427 HIS A O 1
ATOM 3317 N N . THR A 1 428 ? 9.336 -4.376 -6.211 1.00 84.38 428 THR A N 1
ATOM 3318 C CA . THR A 1 428 ? 10.009 -5.673 -6.097 1.00 84.38 428 THR A CA 1
ATOM 3319 C C . THR A 1 428 ? 10.108 -6.121 -4.636 1.00 84.38 428 THR A C 1
ATOM 3321 O O . THR A 1 428 ? 10.017 -5.306 -3.713 1.00 84.38 428 THR A O 1
ATOM 3324 N N . PHE A 1 429 ? 10.337 -7.414 -4.390 1.00 86.44 429 PHE A N 1
ATOM 3325 C CA . PHE A 1 429 ? 10.626 -7.906 -3.034 1.00 86.44 429 PHE A CA 1
ATOM 3326 C C . PHE A 1 429 ? 11.887 -7.256 -2.468 1.00 86.44 429 PHE A C 1
ATOM 3328 O O . PHE A 1 429 ? 11.905 -6.885 -1.297 1.00 86.44 429 PHE A O 1
ATOM 3335 N N . SER A 1 430 ? 12.908 -7.044 -3.304 1.00 78.12 430 SER A N 1
ATOM 3336 C CA . SER A 1 430 ? 14.145 -6.353 -2.913 1.00 78.12 430 SER A CA 1
ATOM 3337 C C . SER A 1 430 ? 13.936 -4.919 -2.401 1.00 78.12 430 SER A C 1
ATOM 3339 O O . SER A 1 430 ? 14.807 -4.384 -1.715 1.00 78.12 430 SER A O 1
ATOM 3341 N N . GLU A 1 431 ? 12.804 -4.292 -2.725 1.00 77.94 431 GLU A N 1
ATOM 3342 C CA . GLU A 1 431 ? 12.414 -2.954 -2.263 1.00 77.94 431 GLU A CA 1
ATOM 3343 C C . GLU A 1 431 ? 11.470 -2.987 -1.050 1.00 77.94 431 GLU A C 1
ATOM 3345 O O . GLU A 1 431 ? 11.361 -2.003 -0.325 1.00 77.94 431 GLU A O 1
ATOM 3350 N N . VAL A 1 432 ? 10.765 -4.099 -0.828 1.00 84.75 432 VAL A N 1
ATOM 3351 C CA . VAL A 1 432 ? 9.736 -4.211 0.217 1.00 84.75 432 VAL A CA 1
ATOM 3352 C C . VAL A 1 432 ? 10.255 -4.922 1.456 1.00 84.75 432 VAL A C 1
ATOM 3354 O O . VAL A 1 432 ? 10.023 -4.451 2.566 1.00 84.75 432 VAL A O 1
ATOM 3357 N N . TYR A 1 433 ? 10.962 -6.036 1.274 1.00 84.81 433 TYR A N 1
ATOM 3358 C CA . TYR A 1 433 ? 11.413 -6.884 2.373 1.00 84.81 433 TYR A CA 1
ATOM 3359 C C . TYR A 1 433 ? 12.277 -6.132 3.402 1.00 84.81 433 TYR A C 1
ATOM 3361 O O . TYR A 1 433 ? 11.964 -6.210 4.586 1.00 84.81 433 TYR A O 1
ATOM 3369 N N . PRO A 1 434 ? 13.258 -5.293 3.000 1.00 77.94 434 PRO A N 1
ATOM 3370 C CA . PRO A 1 434 ? 14.092 -4.555 3.954 1.00 77.94 434 PRO A CA 1
ATOM 3371 C C . PRO A 1 434 ? 13.370 -3.441 4.727 1.00 77.94 434 PRO A C 1
ATOM 3373 O O . PRO A 1 434 ? 14.028 -2.672 5.417 1.00 77.94 434 PRO A O 1
ATOM 3376 N N . VAL A 1 435 ? 12.067 -3.225 4.518 1.00 79.44 435 VAL A N 1
ATOM 3377 C CA . VAL A 1 435 ? 11.286 -2.221 5.265 1.00 79.44 435 VAL A CA 1
ATOM 3378 C C . VAL A 1 435 ? 10.692 -2.819 6.540 1.00 79.44 435 VAL A C 1
ATOM 3380 O O . VAL A 1 435 ? 10.489 -2.086 7.505 1.00 79.44 435 VAL A O 1
ATOM 3383 N N . GLY A 1 436 ? 10.371 -4.115 6.523 1.00 79.31 436 GLY A N 1
ATOM 3384 C CA . GLY A 1 436 ? 9.833 -4.826 7.685 1.00 79.31 436 GLY A CA 1
ATOM 3385 C C . GLY A 1 436 ? 10.889 -5.551 8.521 1.00 79.31 436 GLY A C 1
ATOM 3386 O O . GLY A 1 436 ? 10.578 -5.951 9.639 1.00 79.31 436 GLY A O 1
ATOM 3387 N N . MET A 1 437 ? 12.108 -5.690 7.987 1.00 76.75 437 MET A N 1
ATOM 3388 C CA . MET A 1 437 ? 13.296 -6.230 8.662 1.00 76.75 437 MET A CA 1
ATOM 3389 C C . MET A 1 437 ? 14.218 -5.084 9.062 1.00 76.75 437 MET A C 1
ATOM 3391 O O . MET A 1 437 ? 14.705 -5.090 10.212 1.00 76.75 437 MET A O 1
#

Radius of gyration: 21.53 Å; chains: 1; bounding box: 59×67×50 Å

Sequence (437 aa):
MYQSASRRSSQELYDERRRKREQKREYEGELNPEQNLTTHVNGSVLERITNDEGAVVSSPEGVNINPKTKELMFHNKLLEAWIAINILNEPGETGTWLDEFTNKLDRVLQALNTDTVGNQKVIFNGASKTLKEVFTATTFNPLSASSDQIGRMPQGLEGAGSVENWLSDELKARTRSGNFKRVLTKIKAISSFGTTMWQLLSSGREGNSEAVQGLLEASGLNDAHKSKAWFDEFRGKTRSSLFDDPVTRARSERMPLLNGTPVKGIYSDAATHGLGFGQVVQESRDPAETEQLQKLLAGSGAKNSQINAIPRQNAPIGDPERPYMLSEDEYREIPEAYNRFNIKNKITSHKFNHGVGINRWQPYGSYGTQANLSGFPSAGAQSGGTTDVMLALQMLSGGKIYDTQSSEAIEAITLGVGAFMNFGGYHTFSEVYPVGM

pLDDT: mean 80.43, std 17.38, range [30.67, 98.38]

Foldseek 3Di:
DDPPDPDDALVNLVVVVVVVVVVCCVPVPDPDPVLPPPDDDDDDLQVQQADPVSHRQQDLQFTDDDPVVVVVVLVQLLVLLLLLLCCLQAVPVLQVLLLQLLVLLLLLLVLCPDCVQVQQWAQFPNDTDGVVVLCCFQAQLLQDCPFLAQLHDPPPCVVVDGSSVVLSCLSNDGRHGPRSSSLRNSLSNLLSQLLSLCRQLVVVDPSSLVSQLSSLVSSVNPLSVCLSVLVVVLCPQQPDPLCPRCVLLVKEFFFFDDVNHGAQFDWDACVSVSNQGHTYGQAHPDPVVNVVSQCQCQPVHHGNSHVQQTAGRNDQDQPQFFFFQAGPVSLVPPDPVCVVVVSNVSRVVRGDRSHNCQQRIREPQQSLVVCVSVVGRLHRSLDRSLSSSVSSCCSSVSNCLVPPVNLSSLQSNLSSVQSNCRRSSNYHNNSRNSNSD